Protein 7ZM9 (pdb70)

Sequence (595 aa):
SVVRDVAIIGLSGRYPQAKNVDEFWNRLKEGKNCISEIPKDRWDWQSFFDEEKGKKESMYTKWGGFIDDMDKFDPLFFQISPKEAEEMDPQERLFLQEAYASIEDAGYTPTTLCESRKVGVFVGVMNGNYPTGATYWSIANRLSYLLNFQGPSVAVVDTASASLTAIHFALEESLYSGTSECCCAIAGGVNLIVDPVHYMKLSALTMLSPSNQCKSFGDQADGFVDGEGVGAIVLKPLDKAIADGDHIYGVIKGSMMNAGGKTNGYTVPNPQAQAQLVADALQRANVHARTVSYLEAHGTGTELGDPIEVAGLTRAFEKDTQDKQFCALGSAKSNIGHCCESAAGIAGVTKILLQLKHAQLVPSLHSRTLNPNIDFTKTPFVVQQELAEWRRPIVEINGTTNEYPRIAGISSFGAGGSNAHVIIEEYIPEEQKQSSLKITPQNPAIFVLSAKNAERLYEIVQQLLAFIQEHSLSDEHLADMAYTLQVGRVAMEERIAVIAGTMKELQQKLTAYVKGQEHIADLYRGQVNRNQEMLDILTSDDELEETIARWMERGKYSKLLDLWVKGLSIDWNKLYQEEQPGRISLPTYPFAKESYWTHA

B-factor: mean 58.68, std 28.41, range [21.94, 202.05]

InterPro domains:
  IPR006162 Phosphopantetheine attachment site [PS00012] (436-451)
  IPR006162 Phosphopantetheine attachment site [PS00012] (1488-1503)
  IPR006162 Phosphopantetheine attachment site [PS00012] (3090-3105)
  IPR006162 Phosphopantetheine attachment site [PS00012] (3849-3864)
  IPR009081 Phosphopantetheine binding ACP domain [PF00550] (412-476)
  IPR009081 Phosphopantetheine binding ACP domain [PF00550] (1465-1527)
  IPR009081 Phosphopantetheine binding ACP domain [PF00550] (2966-3030)
  IPR009081 Phosphopantetheine binding ACP domain [PF00550] (3065-3130)
  IPR009081 Phosphopantetheine binding ACP domain [PF00550] (3828-3890)
  IPR009081 Phosphopantetheine binding ACP domain [PS50075] (407-480)
  IPR009081 Phosphopantetheine binding ACP domain [PS50075] (1459-1532)
  IPR009081 Phosphopantetheine binding ACP domain [PS50075] (2957-3034)
  IPR009081 Phosphopantetheine binding ACP domain [PS50075] (3058-3134)
  IPR009081 Phosphopantetheine binding ACP domain [PS50075] (3817-3894)
  IPR013217 Methyltransferase type 12 [PF08242] (171-275)
  IPR013968 Polyketide synthase-like, ketoreductase domain [PF08659] (2700-2885)
  IPR014030 Beta-ketoacyl synthase-like, N-terminal domain [PF00109] (538-772)
  IPR014030 Beta-ketoacyl synthase-like, N-terminal domain [PF00109] (1593-1843)
  IPR014030 Beta-ketoacyl synthase-like, N-terminal domain [PF00109] (3191-3437)
  IPR014031 Beta-ketoacyl synthase, C-terminal domain [PF02801] (780-896)

Structure (mmCIF, N/CA/C/O backbone):
data_7ZM9
#
_entry.id   7ZM9
#
_cell.length_a   126.780
_cell.length_b   92.690
_cell.length_c   99.270
_cell.angle_alpha   90.000
_cell.angle_beta   92.540
_cell.angle_gamma   90.000
#
_symmetry.space_group_name_H-M   'C 1 2 1'
#
loop_
_entity.id
_entity.type
_entity.pdbx_description
1 polymer 'Putative polyketide synthase'
2 non-polymer DI(HYDROXYETHYL)ETHER
3 non-polymer GLYCEROL
4 water water
#
loop_
_atom_site.group_PDB
_atom_site.id
_atom_site.type_symbol
_atom_site.label_atom_id
_atom_site.label_alt_id
_atom_site.label_comp_id
_atom_site.label_asym_id
_atom_site.label_entity_id
_atom_site.label_seq_id
_atom_site.pdbx_PDB_ins_code
_atom_site.Cartn_x
_atom_site.Cartn_y
_atom_site.Cartn_z
_atom_site.occupancy
_atom_site.B_iso_or_equiv
_atom_site.auth_seq_id
_atom_site.auth_comp_id
_atom_site.auth_asym_id
_atom_site.auth_atom_id
_atom_site.pdbx_PDB_model_num
ATOM 1 N N . SER A 1 3 ? -2.643 17.772 47.453 1.00 103.84 535 SER A N 1
ATOM 2 C CA . SER A 1 3 ? -2.015 16.450 47.539 1.00 102.63 535 SER A CA 1
ATOM 3 C C . SER A 1 3 ? -0.625 16.595 48.196 1.00 100.99 535 SER A C 1
ATOM 4 O O . SER A 1 3 ? -0.349 17.588 48.879 1.00 103.63 535 SER A O 1
ATOM 11 N N . VAL A 1 4 ? 0.247 15.612 47.986 1.00 103.97 536 VAL A N 1
ATOM 12 C CA . VAL A 1 4 ? 1.488 15.516 48.749 1.00 78.31 536 VAL A CA 1
ATOM 13 C C . VAL A 1 4 ? 2.558 16.433 48.155 1.00 53.07 536 VAL A C 1
ATOM 14 O O . VAL A 1 4 ? 2.542 16.775 46.969 1.00 46.16 536 VAL A O 1
ATOM 27 N N . VAL A 1 5 ? 3.496 16.851 49.009 1.00 46.80 537 VAL A N 1
ATOM 28 C CA . VAL A 1 5 ? 4.682 17.580 48.565 1.00 45.30 537 VAL A CA 1
ATOM 29 C C . VAL A 1 5 ? 5.451 16.747 47.552 1.00 44.80 537 VAL A C 1
ATOM 30 O O . VAL A 1 5 ? 5.698 15.563 47.762 1.00 43.61 537 VAL A O 1
ATOM 43 N N . ARG A 1 6 ? 5.783 17.343 46.422 1.00 38.69 538 ARG A N 1
ATOM 44 C CA . ARG A 1 6 ? 6.597 16.665 45.436 1.00 38.62 538 ARG A CA 1
ATOM 45 C C . ARG A 1 6 ? 7.570 17.663 44.836 1.00 31.92 538 ARG A C 1
ATOM 46 O O . ARG A 1 6 ? 7.434 18.877 44.988 1.00 33.60 538 ARG A O 1
ATOM 67 N N . ASP A 1 7 ? 8.590 17.147 44.154 1.00 30.10 539 ASP A N 1
ATOM 68 C CA . ASP A 1 7 ? 9.638 18.037 43.684 1.00 29.34 539 ASP A CA 1
ATOM 69 C C . ASP A 1 7 ? 9.154 18.960 42.552 1.00 29.01 539 ASP A C 1
ATOM 70 O O . ASP A 1 7 ? 8.440 18.539 41.631 1.00 31.68 539 ASP A O 1
ATOM 79 N N . VAL A 1 8 ? 9.552 20.224 42.637 1.00 28.54 540 VAL A N 1
ATOM 80 C CA . VAL A 1 8 ? 9.173 21.248 41.659 1.00 28.89 540 VAL A CA 1
ATOM 81 C C . VAL A 1 8 ? 10.414 21.836 41.023 1.00 28.81 540 VAL A C 1
ATOM 82 O O . VAL A 1 8 ? 11.309 22.342 41.715 1.00 31.24 540 VAL A O 1
ATOM 95 N N . ALA A 1 9 ? 10.446 21.848 39.693 1.00 30.04 541 ALA A N 1
ATOM 96 C CA . ALA A 1 9 ? 11.544 22.482 38.975 1.00 30.57 541 ALA A CA 1
ATOM 97 C C . ALA A 1 9 ? 11.327 23.978 38.815 1.00 31.31 541 ALA A C 1
ATOM 98 O O . ALA A 1 9 ? 10.204 24.438 38.570 1.00 31.85 541 ALA A O 1
ATOM 105 N N . ILE A 1 10 ? 12.414 24.729 38.910 1.00 28.56 542 ILE A N 1
ATOM 106 C CA . ILE A 1 10 ? 12.456 26.134 38.492 1.00 28.91 542 ILE A CA 1
ATOM 107 C C . ILE A 1 10 ? 13.012 26.146 37.079 1.00 31.17 542 ILE A C 1
ATOM 108 O O . ILE A 1 10 ? 14.187 25.811 36.866 1.00 31.82 542 ILE A O 1
ATOM 124 N N . ILE A 1 11 ? 12.175 26.488 36.109 1.00 31.47 543 ILE A N 1
ATOM 125 C CA . ILE A 1 11 ? 12.553 26.382 34.705 1.00 36.38 543 ILE A CA 1
ATOM 126 C C . ILE A 1 11 ? 12.735 27.723 34.033 1.00 35.74 543 ILE A C 1
ATOM 127 O O . ILE A 1 11 ? 13.166 27.762 32.872 1.00 35.38 543 ILE A O 1
ATOM 143 N N . GLY A 1 12 ? 12.443 28.817 34.710 1.00 31.45 544 GLY A N 1
ATOM 144 C CA . GLY A 1 12 ? 12.530 30.128 34.097 1.00 30.87 544 GLY A CA 1
ATOM 145 C C . GLY A 1 12 ? 12.800 31.146 35.179 1.00 32.34 544 GLY A C 1
ATOM 146 O O . GLY A 1 12 ? 12.361 30.983 36.320 1.00 32.11 544 GLY A O 1
ATOM 150 N N . LEU A 1 13 ? 13.536 32.197 34.821 1.00 33.85 545 LEU A N 1
ATOM 151 C CA . LEU A 1 13 ? 14.051 33.153 35.799 1.00 31.11 545 LEU A CA 1
ATOM 152 C C . LEU A 1 13 ? 14.245 34.500 35.137 1.00 33.52 545 LEU A C 1
ATOM 153 O O . LEU A 1 13 ? 14.836 34.558 34.056 1.00 36.44 545 LEU A O 1
ATOM 169 N N . SER A 1 14 ? 13.813 35.571 35.799 1.00 32.63 546 SER A N 1
ATOM 170 C CA . SER A 1 14 ? 14.160 36.922 35.369 1.00 32.89 546 SER A CA 1
ATOM 171 C C . SER A 1 14 ? 14.126 37.846 36.577 1.00 32.81 546 SER A C 1
ATOM 172 O O . SER A 1 14 ? 13.403 37.612 37.541 1.00 33.85 546 SER A O 1
ATOM 180 N N . GLY A 1 15 ? 14.954 38.894 36.545 1.00 35.20 547 GLY A N 1
ATOM 181 C CA . GLY A 1 15 ? 14.889 39.851 37.636 1.00 37.28 547 GLY A CA 1
ATOM 182 C C . GLY A 1 15 ? 15.665 41.108 37.330 1.00 37.77 547 GLY A C 1
ATOM 183 O O . GLY A 1 15 ? 16.594 41.103 36.530 1.00 36.42 547 GLY A O 1
ATOM 187 N N . ARG A 1 16 ? 15.270 42.185 38.003 1.00 33.75 548 ARG A N 1
ATOM 188 C CA . ARG A 1 16 ? 15.936 43.475 37.960 1.00 34.61 548 ARG A CA 1
ATOM 189 C C . ARG A 1 16 ? 16.230 43.904 39.385 1.00 36.67 548 ARG A C 1
ATOM 190 O O . ARG A 1 16 ? 15.327 43.937 40.224 1.00 35.46 548 ARG A O 1
ATOM 211 N N . TYR A 1 17 ? 17.512 44.224 39.660 1.00 34.85 549 TYR A N 1
ATOM 212 C CA . TYR A 1 17 ? 17.962 44.541 41.011 1.00 35.50 549 TYR A CA 1
ATOM 213 C C . TYR A 1 17 ? 18.932 45.719 40.903 1.00 35.39 549 TYR A C 1
ATOM 214 O O . TYR A 1 17 ? 19.314 46.114 39.796 1.00 37.42 549 TYR A O 1
ATOM 232 N N . PRO A 1 18 ? 19.294 46.341 42.018 1.00 36.75 550 PRO A N 1
ATOM 233 C CA . PRO A 1 18 ? 20.165 47.510 41.961 1.00 39.52 550 PRO A CA 1
ATOM 234 C C . PRO A 1 18 ? 21.446 47.193 41.196 1.00 40.72 550 PRO A C 1
ATOM 235 O O . PRO A 1 18 ? 22.067 46.149 41.422 1.00 41.57 550 PRO A O 1
ATOM 246 N N . GLN A 1 19 ? 21.766 48.047 40.224 1.00 41.83 551 GLN A N 1
ATOM 247 C CA . GLN A 1 19 ? 22.941 47.889 39.337 1.00 44.97 551 GLN A CA 1
ATOM 248 C C . GLN A 1 19 ? 22.992 46.519 38.646 1.00 45.70 551 GLN A C 1
ATOM 249 O O . GLN A 1 19 ? 24.056 46.054 38.188 1.00 47.12 551 GLN A O 1
ATOM 263 N N . ALA A 1 20 ? 21.831 45.879 38.472 1.00 40.82 552 ALA A N 1
ATOM 264 C CA . ALA A 1 20 ? 21.752 44.597 37.771 1.00 41.35 552 ALA A CA 1
ATOM 265 C C . ALA A 1 20 ? 20.469 44.524 36.960 1.00 41.46 552 ALA A C 1
ATOM 266 O O . ALA A 1 20 ? 19.405 44.135 37.472 1.00 43.08 552 ALA A O 1
ATOM 273 N N . LYS A 1 21 ? 20.544 44.904 35.681 1.00 43.42 553 LYS A N 1
ATOM 274 C CA . LYS A 1 21 ? 19.293 44.950 34.906 1.00 42.41 553 LYS A CA 1
ATOM 275 C C . LYS A 1 21 ? 18.792 43.567 34.487 1.00 41.38 553 LYS A C 1
ATOM 276 O O . LYS A 1 21 ? 17.670 43.463 33.973 1.00 41.00 553 LYS A O 1
ATOM 295 N N . ASN A 1 22 ? 19.601 42.516 34.676 1.00 38.14 554 ASN A N 1
ATOM 296 C CA . ASN A 1 22 ? 19.208 41.137 34.450 1.00 39.02 554 ASN A CA 1
ATOM 297 C C . ASN A 1 22 ? 20.057 40.255 35.359 1.00 41.06 554 ASN A C 1
ATOM 298 O O . ASN A 1 22 ? 20.943 40.735 36.075 1.00 38.71 554 ASN A O 1
ATOM 309 N N . VAL A 1 23 ? 19.734 38.973 35.376 1.00 37.99 555 VAL A N 1
ATOM 310 C CA . VAL A 1 23 ? 20.358 38.101 36.365 1.00 38.34 555 VAL A CA 1
ATOM 311 C C . VAL A 1 23 ? 21.798 37.774 35.982 1.00 38.06 555 VAL A C 1
ATOM 312 O O . VAL A 1 23 ? 22.569 37.376 36.854 1.00 42.54 555 VAL A O 1
ATOM 325 N N . ASP A 1 24 ? 22.185 37.931 34.709 1.00 43.00 556 ASP A N 1
ATOM 326 C CA . ASP A 1 24 ? 23.601 37.828 34.343 1.00 46.13 556 ASP A CA 1
ATOM 327 C C . ASP A 1 24 ? 24.397 38.933 35.027 1.00 44.56 556 ASP A C 1
ATOM 328 O O . ASP A 1 24 ? 25.467 38.680 35.596 1.00 45.27 556 ASP A O 1
ATOM 337 N N . GLU A 1 25 ? 23.889 40.177 34.960 1.00 41.91 557 GLU A N 1
ATOM 338 C CA . GLU A 1 25 ? 24.556 41.287 35.636 1.00 43.24 557 GLU A CA 1
ATOM 339 C C . GLU A 1 25 ? 24.552 41.062 37.145 1.00 37.75 557 GLU A C 1
ATOM 340 O O . GLU A 1 25 ? 25.537 41.390 37.825 1.00 42.10 557 GLU A O 1
ATOM 352 N N . PHE A 1 26 ? 23.452 40.518 37.681 1.00 37.76 558 PHE A N 1
ATOM 353 C CA . PHE A 1 26 ? 23.358 40.297 39.118 1.00 36.77 558 PHE A CA 1
ATOM 354 C C . PHE A 1 26 ? 24.447 39.353 39.569 1.00 41.40 558 PHE A C 1
ATOM 355 O O . PHE A 1 26 ? 25.120 39.596 40.583 1.00 38.92 558 PHE A O 1
ATOM 372 N N . TRP A 1 27 ? 24.654 38.281 38.806 1.00 39.48 559 TRP A N 1
ATOM 373 C CA . TRP A 1 27 ? 25.765 37.368 39.120 1.00 38.05 559 TRP A CA 1
ATOM 374 C C . TRP A 1 27 ? 27.104 38.092 39.143 1.00 38.39 559 TRP A C 1
ATOM 375 O O . TRP A 1 27 ? 27.922 37.832 40.020 1.00 43.05 559 TRP A O 1
ATOM 396 N N . ASN A 1 28 ? 27.350 39.002 38.189 1.00 42.88 560 ASN A N 1
ATOM 397 C CA . ASN A 1 28 ? 28.621 39.710 38.171 1.00 45.14 560 ASN A CA 1
ATOM 398 C C . ASN A 1 28 ? 28.778 40.572 39.414 1.00 46.17 560 ASN A C 1
ATOM 399 O O . ASN A 1 28 ? 29.850 40.609 40.004 1.00 44.42 560 ASN A O 1
ATOM 410 N N . ARG A 1 29 ? 27.703 41.240 39.857 1.00 41.97 561 ARG A N 1
ATOM 411 C CA . ARG A 1 29 ? 27.790 42.032 41.080 1.00 44.09 561 ARG A CA 1
ATOM 412 C C . ARG A 1 29 ? 28.071 41.158 42.294 1.00 41.09 561 ARG A C 1
ATOM 413 O O . ARG A 1 29 ? 28.864 41.517 43.173 1.00 43.49 561 ARG A O 1
ATOM 434 N N . LEU A 1 30 ? 27.359 40.042 42.391 1.00 39.21 562 LEU A N 1
ATOM 435 C CA . LEU A 1 30 ? 27.553 39.088 43.479 1.00 39.06 562 LEU A CA 1
ATOM 436 C C . LEU A 1 30 ? 28.963 38.517 43.485 1.00 41.49 562 LEU A C 1
ATOM 437 O O . LEU A 1 30 ? 29.621 38.505 44.530 1.00 40.03 562 LEU A O 1
ATOM 453 N N . LYS A 1 31 ? 29.436 38.035 42.326 1.00 39.46 563 LYS A N 1
ATOM 454 C CA . LYS A 1 31 ? 30.739 37.363 42.241 1.00 40.83 563 LYS A CA 1
ATOM 455 C C . LYS A 1 31 ? 31.851 38.317 42.617 1.00 44.59 563 LYS A C 1
ATOM 456 O O . LYS A 1 31 ? 32.879 37.921 43.198 1.00 45.30 563 LYS A O 1
ATOM 475 N N . GLU A 1 32 ? 31.701 39.583 42.250 1.00 43.51 564 GLU A N 1
ATOM 476 C CA . GLU A 1 32 ? 32.747 40.585 42.444 1.00 48.27 564 GLU A CA 1
ATOM 477 C C . GLU A 1 32 ? 32.659 41.283 43.792 1.00 45.10 564 GLU A C 1
ATOM 478 O O . GLU A 1 32 ? 33.497 42.149 44.087 1.00 47.46 564 GLU A O 1
ATOM 490 N N . GLY A 1 33 ? 31.658 40.945 44.594 1.00 45.96 565 GLY A N 1
ATOM 491 C CA . GLY A 1 33 ? 31.521 41.522 45.906 1.00 50.00 565 GLY A CA 1
ATOM 492 C C . GLY A 1 33 ? 31.147 42.982 45.847 1.00 49.80 565 GLY A C 1
ATOM 493 O O . GLY A 1 33 ? 31.659 43.779 46.646 1.00 47.90 565 GLY A O 1
ATOM 497 N N . LYS A 1 34 ? 30.271 43.357 44.921 1.00 45.76 566 LYS A N 1
ATOM 498 C CA . LYS A 1 34 ? 29.950 44.767 44.706 1.00 45.54 566 LYS A CA 1
ATOM 499 C C . LYS A 1 34 ? 28.853 45.233 45.666 1.00 42.97 566 LYS A C 1
ATOM 500 O O . LYS A 1 34 ? 27.795 44.584 45.808 1.00 41.77 566 LYS A O 1
ATOM 519 N N . ASN A 1 35 ? 29.084 46.406 46.283 1.00 45.89 567 ASN A N 1
ATOM 520 C CA . ASN A 1 35 ? 28.043 47.062 47.093 1.00 48.53 567 ASN A CA 1
ATOM 521 C C . ASN A 1 35 ? 27.256 47.994 46.175 1.00 43.27 567 ASN A C 1
ATOM 522 O O . ASN A 1 35 ? 27.782 49.035 45.739 1.00 52.37 567 ASN A O 1
ATOM 533 N N . CYS A 1 36 ? 25.999 47.620 45.896 1.00 40.64 568 CYS A N 1
ATOM 534 C CA . CYS A 1 36 ? 25.209 48.187 44.811 1.00 40.33 568 CYS A CA 1
ATOM 535 C C . CYS A 1 36 ? 24.311 49.326 45.276 1.00 40.79 568 CYS A C 1
ATOM 536 O O . CYS A 1 36 ? 23.201 49.480 44.764 1.00 45.64 568 CYS A O 1
ATOM 544 N N . ILE A 1 37 ? 24.724 50.041 46.281 1.00 44.55 569 ILE A N 1
ATOM 545 C CA . ILE A 1 37 ? 23.924 51.066 46.934 1.00 40.89 569 ILE A CA 1
ATOM 546 C C . ILE A 1 37 ? 24.323 52.426 46.377 1.00 43.98 569 ILE A C 1
ATOM 547 O O . ILE A 1 37 ? 25.497 52.671 46.116 1.00 45.14 569 ILE A O 1
ATOM 563 N N . SER A 1 38 ? 23.363 53.316 46.209 1.00 42.51 570 SER A N 1
ATOM 564 C CA . SER A 1 38 ? 23.605 54.596 45.571 1.00 50.72 570 SER A CA 1
ATOM 565 C C . SER A 1 38 ? 22.842 55.696 46.297 1.00 48.15 570 SER A C 1
ATOM 566 O O . SER A 1 38 ? 22.090 55.444 47.251 1.00 44.11 570 SER A O 1
ATOM 574 N N . GLU A 1 39 ? 23.114 56.930 45.878 1.00 46.05 571 GLU A N 1
ATOM 575 C CA . GLU A 1 39 ? 22.405 58.100 46.382 1.00 46.57 571 GLU A CA 1
ATOM 576 C C . GLU A 1 39 ? 20.963 58.078 45.868 1.00 45.46 571 GLU A C 1
ATOM 577 O O . GLU A 1 39 ? 20.702 57.742 44.715 1.00 50.01 571 GLU A O 1
ATOM 589 N N . ILE A 1 40 ? 20.047 58.528 46.703 1.00 45.33 572 ILE A N 1
ATOM 590 C CA . ILE A 1 40 ? 18.638 58.661 46.296 1.00 45.74 572 ILE A CA 1
ATOM 591 C C . ILE A 1 40 ? 18.633 59.526 45.041 1.00 45.74 572 ILE A C 1
ATOM 592 O O . ILE A 1 40 ? 19.110 60.670 45.085 1.00 47.40 572 ILE A O 1
ATOM 608 N N . PRO A 1 41 ? 18.131 59.038 43.910 1.00 47.50 573 PRO A N 1
ATOM 609 C CA . PRO A 1 41 ? 18.152 59.859 42.695 1.00 52.27 573 PRO A CA 1
ATOM 610 C C . PRO A 1 41 ? 17.257 61.086 42.805 1.00 47.99 573 PRO A C 1
ATOM 611 O O . PRO A 1 41 ? 16.160 61.034 43.356 1.00 52.56 573 PRO A O 1
ATOM 622 N N . LYS A 1 42 ? 17.741 62.209 42.268 1.00 49.34 574 LYS A N 1
ATOM 623 C CA . LYS A 1 42 ? 16.960 63.438 42.344 1.00 51.59 574 LYS A CA 1
ATOM 624 C C . LYS A 1 42 ? 15.619 63.287 41.641 1.00 55.55 574 LYS A C 1
ATOM 625 O O . LYS A 1 42 ? 14.640 63.942 42.022 1.00 56.40 574 LYS A O 1
ATOM 644 N N . ASP A 1 43 ? 15.526 62.421 40.637 1.00 54.89 575 ASP A N 1
ATOM 645 C CA . ASP A 1 43 ? 14.243 62.247 39.962 1.00 62.50 575 ASP A CA 1
ATOM 646 C C . ASP A 1 43 ? 13.251 61.415 40.778 1.00 69.67 575 ASP A C 1
ATOM 647 O O . ASP A 1 43 ? 12.109 61.255 40.348 1.00 69.47 575 ASP A O 1
ATOM 656 N N . ARG A 1 44 ? 13.646 60.882 41.939 1.00 57.50 576 ARG A N 1
ATOM 657 C CA . ARG A 1 44 ? 12.682 60.326 42.887 1.00 56.27 576 ARG A CA 1
ATOM 658 C C . ARG A 1 44 ? 12.210 61.429 43.841 1.00 58.67 576 ARG A C 1
ATOM 659 O O . ARG A 1 44 ? 11.017 61.718 43.928 1.00 53.64 576 ARG A O 1
ATOM 680 N N . TRP A 1 45 ? 13.141 62.023 44.587 1.00 50.14 577 TRP A N 1
ATOM 681 C CA . TRP A 1 45 ? 12.919 63.241 45.359 1.00 49.48 577 TRP A CA 1
ATOM 682 C C . TRP A 1 45 ? 14.293 63.800 45.727 1.00 47.92 577 TRP A C 1
ATOM 683 O O . TRP A 1 45 ? 15.301 63.100 45.620 1.00 49.78 577 TRP A O 1
ATOM 704 N N . ASP A 1 46 ? 14.302 65.013 46.260 1.00 49.65 578 ASP A N 1
ATOM 705 C CA . ASP A 1 46 ? 15.530 65.642 46.733 1.00 55.50 578 ASP A CA 1
ATOM 706 C C . ASP A 1 46 ? 15.714 65.301 48.207 1.00 51.22 578 ASP A C 1
ATOM 707 O O . ASP A 1 46 ? 15.002 65.828 49.054 1.00 53.81 578 ASP A O 1
ATOM 716 N N . TRP A 1 47 ? 16.680 64.427 48.530 1.00 51.05 579 TRP A N 1
ATOM 717 C CA . TRP A 1 47 ? 16.802 64.008 49.926 1.00 49.42 579 TRP A CA 1
ATOM 718 C C . TRP A 1 47 ? 17.115 65.187 50.838 1.00 51.50 579 TRP A C 1
ATOM 719 O O . TRP A 1 47 ? 16.757 65.173 52.025 1.00 51.59 579 TRP A O 1
ATOM 740 N N . GLN A 1 48 ? 17.795 66.220 50.313 1.00 53.33 580 GLN A N 1
ATOM 741 C CA . GLN A 1 48 ? 18.164 67.332 51.172 1.00 55.47 580 GLN A CA 1
ATOM 742 C C . GLN A 1 48 ? 16.934 68.028 51.748 1.00 57.57 580 GLN A C 1
ATOM 743 O O . GLN A 1 48 ? 16.996 68.613 52.837 1.00 59.07 580 GLN A O 1
ATOM 757 N N . SER A 1 49 ? 15.824 67.997 51.022 1.00 54.93 581 SER A N 1
ATOM 758 C CA . SER A 1 49 ? 14.590 68.626 51.493 1.00 66.90 581 SER A CA 1
ATOM 759 C C . SER A 1 49 ? 14.043 67.986 52.765 1.00 57.40 581 SER A C 1
ATOM 760 O O . SER A 1 49 ? 13.299 68.643 53.511 1.00 57.72 581 SER A O 1
ATOM 768 N N . PHE A 1 50 ? 14.372 66.715 53.011 1.00 53.03 582 PHE A N 1
ATOM 769 C CA . PHE A 1 50 ? 13.813 65.950 54.119 1.00 54.78 582 PHE A CA 1
ATOM 770 C C . PHE A 1 50 ? 14.855 65.513 55.125 1.00 58.29 582 PHE A C 1
ATOM 771 O O . PHE A 1 50 ? 14.509 64.885 56.136 1.00 56.15 582 PHE A O 1
ATOM 788 N N . PHE A 1 51 ? 16.118 65.832 54.889 1.00 53.26 583 PHE A N 1
ATOM 789 C CA . PHE A 1 51 ? 17.181 65.199 55.644 1.00 62.31 583 PHE A CA 1
ATOM 790 C C . PHE A 1 51 ? 17.356 65.849 57.004 1.00 59.43 583 PHE A C 1
ATOM 791 O O . PHE A 1 51 ? 17.418 67.074 57.123 1.00 61.45 583 PHE A O 1
ATOM 808 N N . ASP A 1 52 ? 17.465 65.022 58.029 1.00 60.58 584 ASP A N 1
ATOM 809 C CA . ASP A 1 52 ? 17.877 65.468 59.351 1.00 75.15 584 ASP A CA 1
ATOM 810 C C . ASP A 1 52 ? 18.626 64.317 60.016 1.00 68.27 584 ASP A C 1
ATOM 811 O O . ASP A 1 52 ? 18.193 63.166 59.944 1.00 60.38 584 ASP A O 1
ATOM 820 N N . GLU A 1 53 ? 19.761 64.627 60.652 1.00 67.44 585 GLU A N 1
ATOM 821 C CA . GLU A 1 53 ? 20.555 63.561 61.263 1.00 65.10 585 GLU A CA 1
ATOM 822 C C . GLU A 1 53 ? 19.856 62.927 62.461 1.00 69.05 585 GLU A C 1
ATOM 823 O O . GLU A 1 53 ? 20.228 61.820 62.865 1.00 69.23 585 GLU A O 1
ATOM 835 N N . GLU A 1 54 ? 18.851 63.597 63.027 1.00 70.23 586 GLU A N 1
ATOM 836 C CA . GLU A 1 54 ? 18.101 63.055 64.157 1.00 74.04 586 GLU A CA 1
ATOM 837 C C . GLU A 1 54 ? 17.274 61.849 63.716 1.00 63.49 586 GLU A C 1
ATOM 838 O O . GLU A 1 54 ? 16.329 61.973 62.927 1.00 68.96 586 GLU A O 1
ATOM 850 N N . LYS A 1 55 ? 17.618 60.678 64.234 1.00 64.58 587 LYS A N 1
ATOM 851 C CA . LYS A 1 55 ? 16.918 59.459 63.872 1.00 63.74 587 LYS A CA 1
ATOM 852 C C . LYS A 1 55 ? 15.578 59.401 64.588 1.00 62.84 587 LYS A C 1
ATOM 853 O O . LYS A 1 55 ? 15.470 59.753 65.763 1.00 69.43 587 LYS A O 1
ATOM 872 N N . GLY A 1 56 ? 14.560 58.930 63.880 1.00 74.31 588 GLY A N 1
ATOM 873 C CA . GLY A 1 56 ? 13.246 58.842 64.460 1.00 75.74 588 GLY A CA 1
ATOM 874 C C . GLY A 1 56 ? 12.451 60.123 64.413 1.00 76.44 588 GLY A C 1
ATOM 875 O O . GLY A 1 56 ? 11.288 60.125 64.833 1.00 67.96 588 GLY A O 1
ATOM 879 N N . LYS A 1 57 ? 13.036 61.213 63.926 1.00 91.32 589 LYS A N 1
ATOM 880 C CA . LYS A 1 57 ? 12.276 62.437 63.732 1.00 79.34 589 LYS A CA 1
ATOM 881 C C . LYS A 1 57 ? 11.159 62.189 62.723 1.00 85.14 589 LYS A C 1
ATOM 882 O O . LYS A 1 57 ? 11.262 61.332 61.839 1.00 83.68 589 LYS A O 1
ATOM 901 N N . LYS A 1 58 ? 10.071 62.929 62.884 1.00 83.02 590 LYS A N 1
ATOM 902 C CA . LYS A 1 58 ? 8.883 62.743 62.069 1.00 88.28 590 LYS A CA 1
ATOM 903 C C . LYS A 1 58 ? 9.000 63.565 60.792 1.00 75.13 590 LYS A C 1
ATOM 904 O O . LYS A 1 58 ? 9.584 64.647 60.780 1.00 67.47 590 LYS A O 1
ATOM 923 N N . GLU A 1 59 ? 8.439 63.033 59.711 1.00 65.52 591 GLU A N 1
ATOM 924 C CA . GLU A 1 59 ? 8.465 63.697 58.410 1.00 58.63 591 GLU A CA 1
ATOM 925 C C . GLU A 1 59 ? 9.890 64.067 58.001 1.00 59.85 591 GLU A C 1
ATOM 926 O O . GLU A 1 59 ? 10.151 65.141 57.454 1.00 58.08 591 GLU A O 1
ATOM 938 N N . SER A 1 60 ? 10.831 63.176 58.264 1.00 56.43 592 SER A N 1
ATOM 939 C CA . SER A 1 60 ? 12.201 63.401 57.806 1.00 52.26 592 SER A CA 1
ATOM 940 C C . SER A 1 60 ? 12.861 62.050 57.623 1.00 49.90 592 SER A C 1
ATOM 941 O O . SER A 1 60 ? 12.268 60.991 57.881 1.00 51.39 592 SER A O 1
ATOM 949 N N . MET A 1 61 ? 14.089 62.083 57.143 1.00 48.34 593 MET A N 1
ATOM 950 C CA . MET A 1 61 ? 14.871 60.871 56.957 1.00 48.69 593 MET A CA 1
ATOM 951 C C . MET A 1 61 ? 16.312 61.216 57.267 1.00 49.19 593 MET A C 1
ATOM 952 O O . MET A 1 61 ? 16.713 62.371 57.174 1.00 51.58 593 MET A O 1
ATOM 966 N N . TYR A 1 62 ? 17.061 60.205 57.681 1.00 50.05 594 TYR A N 1
ATOM 967 C CA . TYR A 1 62 ? 18.452 60.410 58.086 1.00 49.38 594 TYR A CA 1
ATOM 968 C C . TYR A 1 62 ? 19.421 59.619 57.221 1.00 52.09 594 TYR A C 1
ATOM 969 O O . TYR A 1 62 ? 20.575 59.399 57.625 1.00 53.26 594 TYR A O 1
ATOM 987 N N . THR A 1 63 ? 18.992 59.215 56.031 1.00 49.15 595 THR A N 1
ATOM 988 C CA . THR A 1 63 ? 19.880 58.580 55.080 1.00 48.43 595 THR A CA 1
ATOM 989 C C . THR A 1 63 ? 19.757 59.251 53.728 1.00 51.12 595 THR A C 1
ATOM 990 O O . THR A 1 63 ? 18.738 59.845 53.387 1.00 50.45 595 THR A O 1
ATOM 1001 N N . LYS A 1 64 ? 20.798 59.097 52.931 1.00 48.42 596 LYS A N 1
ATOM 1002 C CA . LYS A 1 64 ? 20.770 59.572 51.556 1.00 48.95 596 LYS A CA 1
ATOM 1003 C C . LYS A 1 64 ? 20.915 58.425 50.574 1.00 45.41 596 LYS A C 1
ATOM 1004 O O . LYS A 1 64 ? 21.128 58.655 49.389 1.00 47.23 596 LYS A O 1
ATOM 1023 N N . TRP A 1 65 ? 20.727 57.190 51.041 1.00 43.99 597 TRP A N 1
ATOM 1024 C CA . TRP A 1 65 ? 21.126 56.010 50.309 1.00 42.83 597 TRP A CA 1
ATOM 1025 C C . TRP A 1 65 ? 19.986 55.061 50.024 1.00 43.10 597 TRP A C 1
ATOM 1026 O O . TRP A 1 65 ? 19.023 55.000 50.789 1.00 40.99 597 TRP A O 1
ATOM 1047 N N . GLY A 1 66 ? 20.127 54.279 48.961 1.00 39.99 598 GLY A N 1
ATOM 1048 C CA . GLY A 1 66 ? 19.231 53.144 48.767 1.00 39.27 598 GLY A CA 1
ATOM 1049 C C . GLY A 1 66 ? 19.737 52.245 47.660 1.00 39.15 598 GLY A C 1
ATOM 1050 O O . GLY A 1 66 ? 20.602 52.627 46.866 1.00 39.97 598 GLY A O 1
ATOM 1054 N N . GLY A 1 67 ? 19.216 51.042 47.633 1.00 36.95 599 GLY A N 1
ATOM 1055 C CA . GLY A 1 67 ? 19.407 50.200 46.475 1.00 40.31 599 GLY A CA 1
ATOM 1056 C C . GLY A 1 67 ? 18.372 50.474 45.415 1.00 40.22 599 GLY A C 1
ATOM 1057 O O . GLY A 1 67 ? 17.283 49.937 45.488 1.00 38.65 599 GLY A O 1
ATOM 1061 N N . PHE A 1 68 ? 18.691 51.284 44.415 1.00 38.26 600 PHE A N 1
ATOM 1062 C CA . PHE A 1 68 ? 17.735 51.713 43.414 1.00 38.27 600 PHE A CA 1
ATOM 1063 C C . PHE A 1 68 ? 17.980 50.989 42.103 1.00 39.06 600 PHE A C 1
ATOM 1064 O O . PHE A 1 68 ? 19.122 50.793 41.712 1.00 38.44 600 PHE A O 1
ATOM 1081 N N . ILE A 1 69 ? 16.921 50.547 41.447 1.00 38.66 601 ILE A N 1
ATOM 1082 C CA . ILE A 1 69 ? 17.066 50.015 40.101 1.00 35.83 601 ILE A CA 1
ATOM 1083 C C . ILE A 1 69 ? 17.023 51.157 39.093 1.00 42.31 601 ILE A C 1
ATOM 1084 O O . ILE A 1 69 ? 16.457 52.224 39.345 1.00 44.46 601 ILE A O 1
ATOM 1100 N N . ASP A 1 70 ? 17.612 50.914 37.928 1.00 44.11 602 ASP A N 1
ATOM 1101 C CA . ASP A 1 70 ? 17.503 51.849 36.822 1.00 47.53 602 ASP A CA 1
ATOM 1102 C C . ASP A 1 70 ? 16.163 51.697 36.106 1.00 41.88 602 ASP A C 1
ATOM 1103 O O . ASP A 1 70 ? 15.563 50.616 36.074 1.00 40.46 602 ASP A O 1
ATOM 1112 N N . ASP A 1 71 ? 15.711 52.803 35.513 1.00 44.06 603 ASP A N 1
ATOM 1113 C CA . ASP A 1 71 ? 14.554 52.823 34.610 1.00 43.82 603 ASP A CA 1
ATOM 1114 C C . ASP A 1 71 ? 13.274 52.339 35.291 1.00 40.65 603 ASP A C 1
ATOM 1115 O O . ASP A 1 71 ? 12.465 51.652 34.678 1.00 43.41 603 ASP A O 1
ATOM 1124 N N . MET A 1 72 ? 13.083 52.733 36.555 1.00 40.85 604 MET A N 1
ATOM 1125 C CA . MET A 1 72 ? 11.931 52.302 37.336 1.00 39.63 604 MET A CA 1
ATOM 1126 C C . MET A 1 72 ? 10.628 52.774 36.714 1.00 40.87 604 MET A C 1
ATOM 1127 O O . MET A 1 72 ? 9.604 52.085 36.849 1.00 40.34 604 MET A O 1
ATOM 1141 N N . ASP A 1 73 ? 10.648 53.918 36.029 1.00 41.92 605 ASP A N 1
ATOM 1142 C CA . ASP A 1 73 ? 9.443 54.524 35.468 1.00 39.67 605 ASP A CA 1
ATOM 1143 C C . ASP A 1 73 ? 9.186 54.120 34.027 1.00 42.18 605 ASP A C 1
ATOM 1144 O O . ASP A 1 73 ? 8.243 54.639 33.417 1.00 42.28 605 ASP A O 1
ATOM 1153 N N . LYS A 1 74 ? 9.988 53.213 33.463 1.00 43.12 606 LYS A N 1
ATOM 1154 C CA . LYS A 1 74 ? 9.870 52.867 32.053 1.00 41.74 606 LYS A CA 1
ATOM 1155 C C . LYS A 1 74 ? 8.981 51.648 31.836 1.00 37.93 606 LYS A C 1
ATOM 1156 O O . LYS A 1 74 ? 8.899 50.743 32.671 1.00 39.10 606 LYS A O 1
ATOM 1175 N N . PHE A 1 75 ? 8.341 51.609 30.666 1.00 41.83 607 PHE A N 1
ATOM 1176 C CA . PHE A 1 75 ? 7.375 50.571 30.337 1.00 42.74 607 PHE A CA 1
ATOM 1177 C C . PHE A 1 75 ? 7.191 50.592 28.831 1.00 39.66 607 PHE A C 1
ATOM 1178 O O . PHE A 1 75 ? 7.437 51.598 28.174 1.00 42.41 607 PHE A O 1
ATOM 1195 N N . ASP A 1 76 ? 6.753 49.460 28.288 1.00 43.62 608 ASP A N 1
ATOM 1196 C CA . ASP A 1 76 ? 6.437 49.343 26.864 1.00 43.70 608 ASP A CA 1
ATOM 1197 C C . ASP A 1 76 ? 4.954 49.007 26.740 1.00 42.37 608 ASP A C 1
ATOM 1198 O O . ASP A 1 76 ? 4.577 47.859 26.468 1.00 44.83 608 ASP A O 1
ATOM 1207 N N . PRO A 1 77 ? 4.082 49.963 27.002 1.00 42.05 609 PRO A N 1
ATOM 1208 C CA . PRO A 1 77 ? 2.641 49.621 27.034 1.00 41.82 609 PRO A CA 1
ATOM 1209 C C . PRO A 1 77 ? 2.093 49.155 25.693 1.00 43.98 609 PRO A C 1
ATOM 1210 O O . PRO A 1 77 ? 1.194 48.301 25.654 1.00 44.48 609 PRO A O 1
ATOM 1221 N N . LEU A 1 78 ? 2.610 49.691 24.588 1.00 45.78 610 LEU A N 1
ATOM 1222 C CA . LEU A 1 78 ? 2.116 49.292 23.274 1.00 46.90 610 LEU A CA 1
ATOM 1223 C C . LEU A 1 78 ? 2.334 47.801 23.029 1.00 48.74 610 LEU A C 1
ATOM 1224 O O . LEU A 1 78 ? 1.505 47.147 22.386 1.00 48.58 610 LEU A O 1
ATOM 1240 N N . PHE A 1 79 ? 3.425 47.240 23.546 1.00 45.94 611 PHE A N 1
ATOM 1241 C CA . PHE A 1 79 ? 3.639 45.806 23.416 1.00 45.50 611 PHE A CA 1
ATOM 1242 C C . PHE A 1 79 ? 2.423 45.044 23.895 1.00 47.35 611 PHE A C 1
ATOM 1243 O O . PHE A 1 79 ? 2.076 43.990 23.353 1.00 47.06 611 PHE A O 1
ATOM 1260 N N . PHE A 1 80 ? 1.788 45.548 24.941 1.00 44.05 612 PHE A N 1
ATOM 1261 C CA . PHE A 1 80 ? 0.682 44.874 25.594 1.00 41.44 612 PHE A CA 1
ATOM 1262 C C . PHE A 1 80 ? -0.660 45.459 25.187 1.00 42.44 612 PHE A C 1
ATOM 1263 O O . PHE A 1 80 ? -1.686 45.106 25.767 1.00 48.17 612 PHE A O 1
ATOM 1280 N N . GLN A 1 81 ? -0.662 46.365 24.215 1.00 44.88 613 GLN A N 1
ATOM 1281 C CA . GLN A 1 81 ? -1.888 47.049 23.760 1.00 49.82 613 GLN A CA 1
ATOM 1282 C C . GLN A 1 81 ? -2.504 47.872 24.887 1.00 56.07 613 GLN A C 1
ATOM 1283 O O . GLN A 1 81 ? -3.725 48.035 24.969 1.00 53.86 613 GLN A O 1
ATOM 1297 N N . ILE A 1 82 ? -1.660 48.394 25.761 1.00 45.66 614 ILE A N 1
ATOM 1298 C CA . ILE A 1 82 ? -2.060 49.321 26.808 1.00 46.04 614 ILE A CA 1
ATOM 1299 C C . ILE A 1 82 ? -1.840 50.745 26.321 1.00 45.31 614 ILE A C 1
ATOM 1300 O O . ILE A 1 82 ? -0.809 51.044 25.720 1.00 45.89 614 ILE A O 1
ATOM 1316 N N . SER A 1 83 ? -2.804 51.633 26.595 1.00 45.64 615 SER A N 1
ATOM 1317 C CA . SER A 1 83 ? -2.688 53.016 26.171 1.00 51.87 615 SER A CA 1
ATOM 1318 C C . SER A 1 83 ? -1.715 53.791 27.051 1.00 45.34 615 SER A C 1
ATOM 1319 O O . SER A 1 83 ? -1.464 53.424 28.202 1.00 47.13 615 SER A O 1
ATOM 1327 N N . PRO A 1 84 ? -1.200 54.916 26.549 1.00 50.97 616 PRO A N 1
ATOM 1328 C CA . PRO A 1 84 ? -0.296 55.732 27.380 1.00 54.41 616 PRO A CA 1
ATOM 1329 C C . PRO A 1 84 ? -0.948 56.222 28.657 1.00 49.50 616 PRO A C 1
ATOM 1330 O O . PRO A 1 84 ? -0.292 56.271 29.706 1.00 46.28 616 PRO A O 1
ATOM 1341 N N . LYS A 1 85 ? -2.224 56.610 28.594 1.00 50.13 617 LYS A N 1
ATOM 1342 C CA . LYS A 1 85 ? -2.909 57.068 29.796 1.00 45.29 617 LYS A CA 1
ATOM 1343 C C . LYS A 1 85 ? -3.048 55.939 30.810 1.00 46.73 617 LYS A C 1
ATOM 1344 O O . LYS A 1 85 ? -2.805 56.138 32.008 1.00 47.56 617 LYS A O 1
ATOM 1363 N N . GLU A 1 86 ? -3.436 54.745 30.354 1.00 44.37 618 GLU A N 1
ATOM 1364 C CA . GLU A 1 86 ? -3.533 53.620 31.279 1.00 45.18 618 GLU A CA 1
ATOM 1365 C C . GLU A 1 86 ? -2.167 53.286 31.885 1.00 43.08 618 GLU A C 1
ATOM 1366 O O . GLU A 1 86 ? -2.073 52.982 33.078 1.00 42.95 618 GLU A O 1
ATOM 1378 N N . ALA A 1 87 ? -1.092 53.373 31.091 1.00 42.58 619 ALA A N 1
ATOM 1379 C CA . ALA A 1 87 ? 0.251 53.122 31.636 1.00 42.39 619 ALA A CA 1
ATOM 1380 C C . ALA A 1 87 ? 0.594 54.111 32.743 1.00 43.63 619 ALA A C 1
ATOM 1381 O O . ALA A 1 87 ? 1.133 53.723 33.779 1.00 39.43 619 ALA A O 1
ATOM 1388 N N . GLU A 1 88 ? 0.229 55.388 32.571 1.00 44.54 620 GLU A N 1
ATOM 1389 C CA . GLU A 1 88 ? 0.472 56.376 33.611 1.00 41.72 620 GLU A CA 1
ATOM 1390 C C . GLU A 1 88 ? -0.239 56.041 34.906 1.00 41.85 620 GLU A C 1
ATOM 1391 O O . GLU A 1 88 ? 0.275 56.317 35.999 1.00 44.52 620 GLU A O 1
ATOM 1403 N N . GLU A 1 89 ? -1.451 55.512 34.807 1.00 40.32 621 GLU A N 1
ATOM 1404 C CA . GLU A 1 89 ? -2.235 55.212 35.987 1.00 42.06 621 GLU A CA 1
ATOM 1405 C C . GLU A 1 89 ? -1.800 53.917 36.676 1.00 37.85 621 GLU A C 1
ATOM 1406 O O . GLU A 1 89 ? -2.177 53.705 37.837 1.00 39.84 621 GLU A O 1
ATOM 1418 N N . MET A 1 90 ? -1.038 53.061 35.990 1.00 38.50 622 MET A N 1
ATOM 1419 C CA . MET A 1 90 ? -0.552 51.799 36.576 1.00 37.16 622 MET A CA 1
ATOM 1420 C C . MET A 1 90 ? 0.634 52.041 37.515 1.00 36.14 622 MET A C 1
ATOM 1421 O O . MET A 1 90 ? 1.604 52.713 37.154 1.00 35.85 622 MET A O 1
ATOM 1435 N N . ASP A 1 91 ? 0.528 51.521 38.721 1.00 35.37 623 ASP A N 1
ATOM 1436 C CA . ASP A 1 91 ? 1.663 51.431 39.620 1.00 34.92 623 ASP A CA 1
ATOM 1437 C C . ASP A 1 91 ? 2.846 50.862 38.848 1.00 33.38 623 ASP A C 1
ATOM 1438 O O . ASP A 1 91 ? 2.703 49.846 38.159 1.00 34.18 623 ASP A O 1
ATOM 1447 N N . PRO A 1 92 ? 4.011 51.495 38.891 1.00 32.72 624 PRO A N 1
ATOM 1448 C CA . PRO A 1 92 ? 5.161 50.869 38.231 1.00 34.95 624 PRO A CA 1
ATOM 1449 C C . PRO A 1 92 ? 5.468 49.469 38.758 1.00 31.79 624 PRO A C 1
ATOM 1450 O O . PRO A 1 92 ? 6.082 48.683 38.037 1.00 32.17 624 PRO A O 1
ATOM 1461 N N . GLN A 1 93 ? 5.046 49.127 39.975 1.00 32.08 625 GLN A N 1
ATOM 1462 C CA . GLN A 1 93 ? 5.221 47.753 40.428 1.00 31.13 625 GLN A CA 1
ATOM 1463 C C . GLN A 1 93 ? 4.488 46.777 39.519 1.00 31.16 625 GLN A C 1
ATOM 1464 O O . GLN A 1 93 ? 4.988 45.678 39.239 1.00 31.91 625 GLN A O 1
ATOM 1478 N N . GLU A 1 94 ? 3.291 47.140 39.087 1.00 32.58 626 GLU A N 1
ATOM 1479 C CA . GLU A 1 94 ? 2.531 46.355 38.134 1.00 31.04 626 GLU A CA 1
ATOM 1480 C C . GLU A 1 94 ? 3.198 46.322 36.766 1.00 30.54 626 GLU A C 1
ATOM 1481 O O . GLU A 1 94 ? 3.322 45.243 36.171 1.00 33.73 626 GLU A O 1
ATOM 1493 N N . ARG A 1 95 ? 3.676 47.473 36.275 1.00 32.55 627 ARG A N 1
ATOM 1494 C CA . ARG A 1 95 ? 4.314 47.527 34.970 1.00 30.42 627 ARG A CA 1
ATOM 1495 C C . ARG A 1 95 ? 5.550 46.649 34.933 1.00 33.00 627 ARG A C 1
ATOM 1496 O O . ARG A 1 95 ? 5.774 45.902 33.973 1.00 33.87 627 ARG A O 1
ATOM 1517 N N . LEU A 1 96 ? 6.399 46.766 35.949 1.00 34.05 628 LEU A N 1
ATOM 1518 C CA . LEU A 1 96 ? 7.685 46.072 35.901 1.00 31.19 628 LEU A CA 1
ATOM 1519 C C . LEU A 1 96 ? 7.515 44.576 36.144 1.00 34.04 628 LEU A C 1
ATOM 1520 O O . LEU A 1 96 ? 8.247 43.765 35.561 1.00 33.14 628 LEU A O 1
ATOM 1536 N N . PHE A 1 97 ? 6.602 44.195 37.025 1.00 34.09 629 PHE A N 1
ATOM 1537 C CA . PHE A 1 97 ? 6.355 42.774 37.234 1.00 29.28 629 PHE A CA 1
ATOM 1538 C C . PHE A 1 97 ? 5.801 42.130 35.975 1.00 32.77 629 PHE A C 1
ATOM 1539 O O . PHE A 1 97 ? 6.182 41.009 35.626 1.00 31.49 629 PHE A O 1
ATOM 1556 N N . LEU A 1 98 ? 4.918 42.819 35.271 1.00 32.47 630 LEU A N 1
ATOM 1557 C CA . LEU A 1 98 ? 4.408 42.289 34.015 1.00 33.38 630 LEU A CA 1
ATOM 1558 C C . LEU A 1 98 ? 5.542 41.991 33.042 1.00 34.71 630 LEU A C 1
ATOM 1559 O O . LEU A 1 98 ? 5.603 40.902 32.457 1.00 33.05 630 LEU A O 1
ATOM 1575 N N . GLN A 1 99 ? 6.473 42.936 32.863 1.00 32.96 631 GLN A N 1
ATOM 1576 C CA . GLN A 1 99 ? 7.569 42.685 31.931 1.00 35.05 631 GLN A CA 1
ATOM 1577 C C . GLN A 1 99 ? 8.505 41.592 32.428 1.00 36.42 631 GLN A C 1
ATOM 1578 O O . GLN A 1 99 ? 8.958 40.772 31.621 1.00 35.19 631 GLN A O 1
ATOM 1592 N N . GLU A 1 100 ? 8.825 41.563 33.738 1.00 32.36 632 GLU A N 1
ATOM 1593 C CA . GLU A 1 100 ? 9.748 40.538 34.228 1.00 34.77 632 GLU A CA 1
ATOM 1594 C C . GLU A 1 100 ? 9.120 39.153 34.171 1.00 34.73 632 GLU A C 1
ATOM 1595 O O . GLU A 1 100 ? 9.797 38.162 33.871 1.00 32.61 632 GLU A O 1
ATOM 1607 N N . ALA A 1 101 ? 7.820 39.063 34.439 1.00 31.40 633 ALA A N 1
ATOM 1608 C CA . ALA A 1 101 ? 7.163 37.771 34.326 1.00 30.98 633 ALA A CA 1
ATOM 1609 C C . ALA A 1 101 ? 7.139 37.291 32.880 1.00 29.24 633 ALA A C 1
ATOM 1610 O O . ALA A 1 101 ? 7.417 36.116 32.618 1.00 31.97 633 ALA A O 1
ATOM 1617 N N . TYR A 1 102 ? 6.804 38.165 31.940 1.00 32.33 634 TYR A N 1
ATOM 1618 C CA . TYR A 1 102 ? 6.874 37.827 30.524 1.00 33.88 634 TYR A CA 1
ATOM 1619 C C . TYR A 1 102 ? 8.273 37.349 30.164 1.00 34.10 634 TYR A C 1
ATOM 1620 O O . TYR A 1 102 ? 8.435 36.352 29.445 1.00 36.59 634 TYR A O 1
ATOM 1638 N N . ALA A 1 103 ? 9.292 38.061 30.652 1.00 33.37 635 ALA A N 1
ATOM 1639 C CA . ALA A 1 103 ? 10.679 37.689 30.375 1.00 34.23 635 ALA A CA 1
ATOM 1640 C C . ALA A 1 103 ? 11.031 36.335 30.984 1.00 35.83 635 ALA A C 1
ATOM 1641 O O . ALA A 1 103 ? 11.821 35.584 30.408 1.00 35.52 635 ALA A O 1
ATOM 1648 N N . SER A 1 104 ? 10.486 36.012 32.153 1.00 32.72 636 SER A N 1
ATOM 1649 C CA . SER A 1 104 ? 10.831 34.733 32.771 1.00 31.70 636 SER A CA 1
ATOM 1650 C C . SER A 1 104 ? 10.299 33.555 31.961 1.00 35.19 636 SER A C 1
ATOM 1651 O O . SER A 1 104 ? 10.911 32.474 31.932 1.00 31.55 636 SER A O 1
ATOM 1659 N N . ILE A 1 105 ? 9.197 33.763 31.258 1.00 34.23 637 ILE A N 1
ATOM 1660 C CA . ILE A 1 105 ? 8.625 32.721 30.426 1.00 34.09 637 ILE A CA 1
ATOM 1661 C C . ILE A 1 105 ? 9.459 32.548 29.173 1.00 34.46 637 ILE A C 1
ATOM 1662 O O . ILE A 1 105 ? 9.717 31.423 28.731 1.00 35.91 637 ILE A O 1
ATOM 1678 N N . GLU A 1 106 ? 9.884 33.657 28.579 1.00 33.91 638 GLU A N 1
ATOM 1679 C CA . GLU A 1 106 ? 10.832 33.586 27.468 1.00 35.03 638 GLU A CA 1
ATOM 1680 C C . GLU A 1 106 ? 12.112 32.919 27.919 1.00 41.97 638 GLU A C 1
ATOM 1681 O O . GLU A 1 106 ? 12.673 32.075 27.205 1.00 39.71 638 GLU A O 1
ATOM 1693 N N . ASP A 1 107 ? 12.580 33.255 29.122 1.00 35.49 639 ASP A N 1
ATOM 1694 C CA . ASP A 1 107 ? 13.809 32.606 29.608 1.00 38.74 639 ASP A CA 1
ATOM 1695 C C . ASP A 1 107 ? 13.636 31.092 29.664 1.00 35.19 639 ASP A C 1
ATOM 1696 O O . ASP A 1 107 ? 14.528 30.335 29.247 1.00 37.06 639 ASP A O 1
ATOM 1705 N N . ALA A 1 108 ? 12.494 30.634 30.177 1.00 34.18 640 ALA A N 1
ATOM 1706 C CA . ALA A 1 108 ? 12.157 29.217 30.220 1.00 34.07 640 ALA A CA 1
ATOM 1707 C C . ALA A 1 108 ? 12.104 28.580 28.841 1.00 35.81 640 ALA A C 1
ATOM 1708 O O . ALA A 1 108 ? 12.198 27.350 28.746 1.00 37.08 640 ALA A O 1
ATOM 1715 N N . GLY A 1 109 ? 11.899 29.360 27.783 1.00 35.71 641 GLY A N 1
ATOM 1716 C CA . GLY A 1 109 ? 11.769 28.804 26.451 1.00 39.22 641 GLY A CA 1
ATOM 1717 C C . GLY A 1 109 ? 10.363 28.445 26.034 1.00 42.91 641 GLY A C 1
ATOM 1718 O O . GLY A 1 109 ? 10.180 27.578 25.170 1.00 40.31 641 GLY A O 1
ATOM 1722 N N . TYR A 1 110 ? 9.368 29.099 26.603 1.00 38.09 642 TYR A N 1
ATOM 1723 C CA . TYR A 1 110 ? 7.969 28.876 26.270 1.00 38.94 642 TYR A CA 1
ATOM 1724 C C . TYR A 1 110 ? 7.370 30.174 25.754 1.00 37.34 642 TYR A C 1
ATOM 1725 O O . TYR A 1 110 ? 7.886 31.260 26.016 1.00 39.67 642 TYR A O 1
ATOM 1743 N N . THR A 1 111 ? 6.258 30.048 25.023 1.00 40.89 643 THR A N 1
ATOM 1744 C CA . THR A 1 111 ? 5.374 31.172 24.784 1.00 37.88 643 THR A CA 1
ATOM 1745 C C . THR A 1 111 ? 4.217 31.126 25.777 1.00 41.29 643 THR A C 1
ATOM 1746 O O . THR A 1 111 ? 3.992 30.111 26.437 1.00 39.17 643 THR A O 1
ATOM 1757 N N . PRO A 1 112 ? 3.483 32.222 25.958 1.00 40.68 644 PRO A N 1
ATOM 1758 C CA . PRO A 1 112 ? 2.317 32.149 26.858 1.00 39.64 644 PRO A CA 1
ATOM 1759 C C . PRO A 1 112 ? 1.358 31.030 26.466 1.00 41.72 644 PRO A C 1
ATOM 1760 O O . PRO A 1 112 ? 0.735 30.420 27.323 1.00 38.47 644 PRO A O 1
ATOM 1771 N N . THR A 1 113 ? 1.251 30.719 25.184 1.00 38.83 645 THR A N 1
ATOM 1772 C CA . THR A 1 113 ? 0.359 29.649 24.754 1.00 41.67 645 THR A CA 1
ATOM 1773 C C . THR A 1 113 ? 0.901 28.273 25.119 1.00 45.62 645 THR A C 1
ATOM 1774 O O . THR A 1 113 ? 0.157 27.405 25.587 1.00 44.60 645 THR A O 1
ATOM 1785 N N . THR A 1 114 ? 2.182 28.030 24.869 1.00 42.57 646 THR A N 1
ATOM 1786 C CA . THR A 1 114 ? 2.690 26.675 25.036 1.00 37.09 646 THR A CA 1
ATOM 1787 C C . THR A 1 114 ? 3.123 26.373 26.458 1.00 39.05 646 THR A C 1
ATOM 1788 O O . THR A 1 114 ? 3.392 25.207 26.768 1.00 40.06 646 THR A O 1
ATOM 1799 N N . LEU A 1 115 ? 3.212 27.386 27.319 1.00 35.92 647 LEU A N 1
ATOM 1800 C CA . LEU A 1 115 ? 3.627 27.162 28.689 1.00 33.31 647 LEU A CA 1
ATOM 1801 C C . LEU A 1 115 ? 2.762 26.114 29.350 1.00 42.84 647 LEU A C 1
ATOM 1802 O O . LEU A 1 115 ? 3.240 25.290 30.138 1.00 36.29 647 LEU A O 1
ATOM 1818 N N . CYS A 1 116 ? 1.478 26.129 29.030 1.00 38.04 648 CYS A N 1
ATOM 1819 C CA . CYS A 1 116 ? 0.541 25.194 29.636 1.00 42.83 648 CYS A CA 1
ATOM 1820 C C . CYS A 1 116 ? -0.722 25.196 28.777 1.00 47.19 648 CYS A C 1
ATOM 1821 O O . CYS A 1 116 ? -1.498 26.165 28.795 1.00 48.18 648 CYS A O 1
ATOM 1829 N N . GLU A 1 117 ? -0.950 24.114 28.052 1.00 41.80 649 GLU A N 1
ATOM 1830 C CA . GLU A 1 117 ? -2.054 24.123 27.089 1.00 52.81 649 GLU A CA 1
ATOM 1831 C C . GLU A 1 117 ? -3.428 24.256 27.748 1.00 48.39 649 GLU A C 1
ATOM 1832 O O . GLU A 1 117 ? -4.345 24.841 27.139 1.00 48.45 649 GLU A O 1
ATOM 1844 N N . SER A 1 118 ? -3.595 23.733 28.975 1.00 48.20 650 SER A N 1
ATOM 1845 C CA . SER A 1 118 ? -4.861 23.844 29.708 1.00 48.77 650 SER A CA 1
ATOM 1846 C C . SER A 1 118 ? -5.161 25.251 30.242 1.00 46.20 650 SER A C 1
ATOM 1847 O O . SER A 1 118 ? -6.271 25.497 30.732 1.00 45.50 650 SER A O 1
ATOM 1855 N N . ARG A 1 119 ? -4.198 26.145 30.196 1.00 38.65 651 ARG A N 1
ATOM 1856 C CA . ARG A 1 119 ? -4.269 27.504 30.737 1.00 31.61 651 ARG A CA 1
ATOM 1857 C C . ARG A 1 119 ? -4.217 27.550 32.267 1.00 29.64 651 ARG A C 1
ATOM 1858 O O . ARG A 1 119 ? -4.330 28.652 32.846 1.00 31.90 651 ARG A O 1
ATOM 1879 N N . LYS A 1 120 ? -3.980 26.424 32.957 1.00 31.69 652 LYS A N 1
ATOM 1880 C CA . LYS A 1 120 ? -3.942 26.419 34.433 1.00 29.90 652 LYS A CA 1
ATOM 1881 C C . LYS A 1 120 ? -2.571 26.839 34.946 1.00 30.41 652 LYS A C 1
ATOM 1882 O O . LYS A 1 120 ? -1.825 26.074 35.576 1.00 31.23 652 LYS A O 1
ATOM 1901 N N . VAL A 1 121 ? -2.251 28.090 34.656 1.00 28.72 653 VAL A N 1
ATOM 1902 C CA . VAL A 1 121 ? -1.024 28.759 35.093 1.00 27.91 653 VAL A CA 1
ATOM 1903 C C . VAL A 1 121 ? -1.403 29.684 36.238 1.00 28.39 653 VAL A C 1
ATOM 1904 O O . VAL A 1 121 ? -2.256 30.589 36.083 1.00 29.64 653 VAL A O 1
ATOM 1917 N N . GLY A 1 122 ? -0.827 29.422 37.379 1.00 25.55 654 GLY A N 1
ATOM 1918 C CA . GLY A 1 122 ? -1.010 30.246 38.551 1.00 26.50 654 GLY A CA 1
ATOM 1919 C C . GLY A 1 122 ? -0.045 31.423 38.552 1.00 26.51 654 GLY A C 1
ATOM 1920 O O . GLY A 1 122 ? 1.056 31.329 38.031 1.00 26.77 654 GLY A O 1
ATOM 1924 N N . VAL A 1 123 ? -0.499 32.541 39.130 1.00 26.03 655 VAL A N 1
ATOM 1925 C CA . VAL A 1 123 ? 0.338 33.751 39.288 1.00 25.41 655 VAL A CA 1
ATOM 1926 C C . VAL A 1 123 ? 0.282 34.160 40.748 1.00 25.61 655 VAL A C 1
ATOM 1927 O O . VAL A 1 123 ? -0.810 34.465 41.281 1.00 25.02 655 VAL A O 1
ATOM 1940 N N . PHE A 1 124 ? 1.442 34.247 41.381 1.00 22.94 656 PHE A N 1
ATOM 1941 C CA . PHE A 1 124 ? 1.537 34.520 42.809 1.00 21.94 656 PHE A CA 1
ATOM 1942 C C . PHE A 1 124 ? 2.613 35.581 42.990 1.00 24.75 656 PHE A C 1
ATOM 1943 O O . PHE A 1 124 ? 3.780 35.308 42.722 1.00 24.64 656 PHE A O 1
ATOM 1960 N N . VAL A 1 125 ? 2.255 36.746 43.516 1.00 24.31 657 VAL A N 1
ATOM 1961 C CA . VAL A 1 125 ? 3.208 37.845 43.590 1.00 24.72 657 VAL A CA 1
ATOM 1962 C C . VAL A 1 125 ? 3.147 38.511 44.949 1.00 27.25 657 VAL A C 1
ATOM 1963 O O . VAL A 1 125 ? 2.061 38.797 45.467 1.00 26.61 657 VAL A O 1
ATOM 1976 N N . GLY A 1 126 ? 4.332 38.754 45.519 1.00 25.22 658 GLY A N 1
ATOM 1977 C CA . GLY A 1 126 ? 4.463 39.412 46.802 1.00 25.21 658 GLY A CA 1
ATOM 1978 C C . GLY A 1 126 ? 4.719 40.897 46.666 1.00 26.29 658 GLY A C 1
ATOM 1979 O O . GLY A 1 126 ? 5.539 41.338 45.846 1.00 26.44 658 GLY A O 1
ATOM 1983 N N . VAL A 1 127 ? 3.992 41.678 47.477 1.00 24.68 659 VAL A N 1
ATOM 1984 C CA . VAL A 1 127 ? 4.083 43.142 47.432 1.00 25.51 659 VAL A CA 1
ATOM 1985 C C . VAL A 1 127 ? 3.634 43.674 48.781 1.00 29.02 659 VAL A C 1
ATOM 1986 O O . VAL A 1 127 ? 2.808 43.057 49.458 1.00 28.95 659 VAL A O 1
ATOM 1999 N N . MET A 1 128 ? 4.197 44.828 49.192 1.00 30.51 660 MET A N 1
ATOM 2000 C CA . MET A 1 128 ? 3.825 45.341 50.493 1.00 26.58 660 MET A CA 1
ATOM 2001 C C . MET A 1 128 ? 3.749 46.851 50.644 1.00 27.44 660 MET A C 1
ATOM 2002 O O . MET A 1 128 ? 3.285 47.317 51.685 1.00 29.79 660 MET A O 1
ATOM 2016 N N . ASN A 1 129 ? 4.223 47.614 49.661 1.00 29.34 661 ASN A N 1
ATOM 2017 C CA . ASN A 1 129 ? 4.120 49.068 49.703 1.00 31.79 661 ASN A CA 1
ATOM 2018 C C . ASN A 1 129 ? 3.355 49.553 48.483 1.00 32.90 661 ASN A C 1
ATOM 2019 O O . ASN A 1 129 ? 3.669 49.168 47.356 1.00 37.37 661 ASN A O 1
ATOM 2030 N N . GLY A 1 130 ? 2.435 50.492 48.700 1.00 34.11 662 GLY A N 1
ATOM 2031 C CA . GLY A 1 130 ? 1.594 50.979 47.628 1.00 34.04 662 GLY A CA 1
ATOM 2032 C C . GLY A 1 130 ? 1.449 52.485 47.715 1.00 33.06 662 GLY A C 1
ATOM 2033 O O . GLY A 1 130 ? 0.422 53.029 48.159 1.00 35.86 662 GLY A O 1
ATOM 2037 N N . ASN A 1 131 ? 2.512 53.164 47.337 1.00 33.19 663 ASN A N 1
ATOM 2038 C CA . ASN A 1 131 ? 2.576 54.621 47.466 1.00 38.11 663 ASN A CA 1
ATOM 2039 C C . ASN A 1 131 ? 2.417 55.370 46.164 1.00 39.68 663 ASN A C 1
ATOM 2040 O O . ASN A 1 131 ? 2.560 56.606 46.151 1.00 42.22 663 ASN A O 1
ATOM 2051 N N . TYR A 1 132 ? 2.117 54.682 45.075 1.00 37.65 664 TYR A N 1
ATOM 2052 C CA . TYR A 1 132 ? 1.939 55.384 43.815 1.00 40.04 664 TYR A CA 1
ATOM 2053 C C . TYR A 1 132 ? 0.674 56.235 43.889 1.00 38.52 664 TYR A C 1
ATOM 2054 O O . TYR A 1 132 ? -0.280 55.882 44.586 1.00 40.84 664 TYR A O 1
ATOM 2072 N N . PRO A 1 133 ? 0.623 57.381 43.194 1.00 45.39 665 PRO A N 1
ATOM 2073 C CA . PRO A 1 133 ? -0.513 58.304 43.443 1.00 48.42 665 PRO A CA 1
ATOM 2074 C C . PRO A 1 133 ? -1.893 57.740 43.143 1.00 43.25 665 PRO A C 1
ATOM 2075 O O . PRO A 1 133 ? -2.871 58.192 43.737 1.00 43.67 665 PRO A O 1
ATOM 2086 N N . THR A 1 134 ? -2.023 56.785 42.244 1.00 40.02 666 THR A N 1
ATOM 2087 C CA . THR A 1 134 ? -3.339 56.209 41.996 1.00 43.14 666 THR A CA 1
ATOM 2088 C C . THR A 1 134 ? -3.731 55.121 42.988 1.00 43.66 666 THR A C 1
ATOM 2089 O O . THR A 1 134 ? -4.840 54.560 42.860 1.00 42.01 666 THR A O 1
ATOM 2100 N N . GLY A 1 135 ? -2.909 54.826 43.982 1.00 39.87 667 GLY A N 1
ATOM 2101 C CA . GLY A 1 135 ? -3.333 54.027 45.114 1.00 39.90 667 GLY A CA 1
ATOM 2102 C C . GLY A 1 135 ? -2.724 52.628 45.090 1.00 38.09 667 GLY A C 1
ATOM 2103 O O . GLY A 1 135 ? -2.111 52.195 44.117 1.00 41.84 667 GLY A O 1
ATOM 2107 N N . ALA A 1 136 ? -2.822 51.969 46.238 1.00 34.27 668 ALA A N 1
ATOM 2108 C CA . ALA A 1 136 ? -2.470 50.556 46.351 1.00 33.31 668 ALA A CA 1
ATOM 2109 C C . ALA A 1 136 ? -3.521 49.745 45.611 1.00 33.84 668 ALA A C 1
ATOM 2110 O O . ALA A 1 136 ? -4.725 49.839 45.926 1.00 33.93 668 ALA A O 1
ATOM 2117 N N . THR A 1 137 ? -3.080 49.000 44.599 1.00 31.10 669 THR A N 1
ATOM 2118 C CA . THR A 1 137 ? -3.952 48.187 43.754 1.00 30.40 669 THR A CA 1
ATOM 2119 C C . THR A 1 137 ? -3.258 46.842 43.515 1.00 26.77 669 THR A C 1
ATOM 2120 O O . THR A 1 137 ? -2.957 46.447 42.385 1.00 31.35 669 THR A O 1
ATOM 2131 N N . TYR A 1 138 ? -2.926 46.161 44.625 1.00 28.21 670 TYR A N 1
ATOM 2132 C CA . TYR A 1 138 ? -1.989 45.044 44.544 1.00 27.16 670 TYR A CA 1
ATOM 2133 C C . TYR A 1 138 ? -2.515 43.935 43.640 1.00 29.09 670 TYR A C 1
ATOM 2134 O O . TYR A 1 138 ? -1.766 43.336 42.865 1.00 27.59 670 TYR A O 1
ATOM 2152 N N . TRP A 1 139 ? -3.821 43.652 43.730 1.00 29.82 671 TRP A N 1
ATOM 2153 C CA . TRP A 1 139 ? -4.389 42.579 42.944 1.00 27.07 671 TRP A CA 1
ATOM 2154 C C . TRP A 1 139 ? -4.051 42.683 41.476 1.00 28.66 671 TRP A C 1
ATOM 2155 O O . TRP A 1 139 ? -3.887 41.660 40.807 1.00 27.59 671 TRP A O 1
ATOM 2176 N N . SER A 1 140 ? -3.936 43.912 40.945 1.00 29.11 672 SER A N 1
ATOM 2177 C CA . SER A 1 140 ? -3.721 44.084 39.516 1.00 27.25 672 SER A CA 1
ATOM 2178 C C . SER A 1 140 ? -2.317 43.694 39.102 1.00 27.59 672 SER A C 1
ATOM 2179 O O . SER A 1 140 ? -2.093 43.391 37.934 1.00 31.78 672 SER A O 1
ATOM 2187 N N . ILE A 1 141 ? -1.382 43.661 40.031 1.00 28.37 673 ILE A N 1
ATOM 2188 C CA . ILE A 1 141 ? -0.029 43.221 39.694 1.00 26.68 673 ILE A CA 1
ATOM 2189 C C . ILE A 1 141 ? -0.064 41.767 39.229 1.00 29.79 673 ILE A C 1
ATOM 2190 O O . ILE A 1 141 ? 0.620 41.374 38.266 1.00 30.21 673 ILE A O 1
ATOM 2206 N N . ALA A 1 142 ? -0.884 40.948 39.892 1.00 29.12 674 ALA A N 1
ATOM 2207 C CA . ALA A 1 142 ? -1.066 39.573 39.448 1.00 28.07 674 ALA A CA 1
ATOM 2208 C C . ALA A 1 142 ? -2.056 39.471 38.291 1.00 27.83 674 ALA A C 1
ATOM 2209 O O . ALA A 1 142 ? -1.815 38.732 37.324 1.00 28.74 674 ALA A O 1
ATOM 2216 N N . ASN A 1 143 ? -3.199 40.167 38.401 1.00 27.53 675 ASN A N 1
ATOM 2217 C CA . ASN A 1 143 ? -4.283 39.931 37.467 1.00 27.82 675 ASN A CA 1
ATOM 2218 C C . ASN A 1 143 ? -3.988 40.464 36.074 1.00 28.73 675 ASN A C 1
ATOM 2219 O O . ASN A 1 143 ? -4.510 39.919 35.090 1.00 30.57 675 ASN A O 1
ATOM 2230 N N . ARG A 1 144 ? -3.181 41.519 35.956 1.00 31.17 676 ARG A N 1
ATOM 2231 C CA . ARG A 1 144 ? -2.855 42.040 34.628 1.00 30.83 676 ARG A CA 1
ATOM 2232 C C . ARG A 1 144 ? -2.113 40.985 33.832 1.00 32.25 676 ARG A C 1
ATOM 2233 O O . ARG A 1 144 ? -2.352 40.803 32.632 1.00 34.85 676 ARG A O 1
ATOM 2254 N N . LEU A 1 145 ? -1.197 40.284 34.499 1.00 29.77 677 LEU A N 1
ATOM 2255 C CA . LEU A 1 145 ? -0.449 39.217 33.850 1.00 30.44 677 LEU A CA 1
ATOM 2256 C C . LEU A 1 145 ? -1.397 38.104 33.419 1.00 29.38 677 LEU A C 1
ATOM 2257 O O . LEU A 1 145 ? -1.365 37.656 32.268 1.00 33.07 677 LEU A O 1
ATOM 2273 N N . SER A 1 146 ? -2.262 37.665 34.329 1.00 31.09 678 SER A N 1
ATOM 2274 C CA . SER A 1 146 ? -3.159 36.564 34.007 1.00 30.54 678 SER A CA 1
ATOM 2275 C C . SER A 1 146 ? -4.086 36.929 32.859 1.00 32.10 678 SER A C 1
ATOM 2276 O O . SER A 1 146 ? -4.377 36.103 31.994 1.00 31.61 678 SER A O 1
ATOM 2284 N N . TYR A 1 147 ? -4.577 38.171 32.842 1.00 31.51 679 TYR A N 1
ATOM 2285 C CA . TYR A 1 147 ? -5.424 38.620 31.746 1.00 30.88 679 TYR A CA 1
ATOM 2286 C C . TYR A 1 147 ? -4.665 38.624 30.424 1.00 36.41 679 TYR A C 1
ATOM 2287 O O . TYR A 1 147 ? -5.110 38.027 29.435 1.00 35.19 679 TYR A O 1
ATOM 2305 N N . LEU A 1 148 ? -3.512 39.300 30.377 1.00 33.80 680 LEU A N 1
ATOM 2306 C CA . LEU A 1 148 ? -2.869 39.509 29.090 1.00 35.00 680 LEU A CA 1
ATOM 2307 C C . LEU A 1 148 ? -2.381 38.211 28.479 1.00 36.73 680 LEU A C 1
ATOM 2308 O O . LEU A 1 148 ? -2.432 38.042 27.255 1.00 38.84 680 LEU A O 1
ATOM 2324 N N . LEU A 1 149 ? -1.917 37.276 29.308 1.00 34.49 681 LEU A N 1
ATOM 2325 C CA . LEU A 1 149 ? -1.331 36.028 28.836 1.00 34.45 681 LEU A CA 1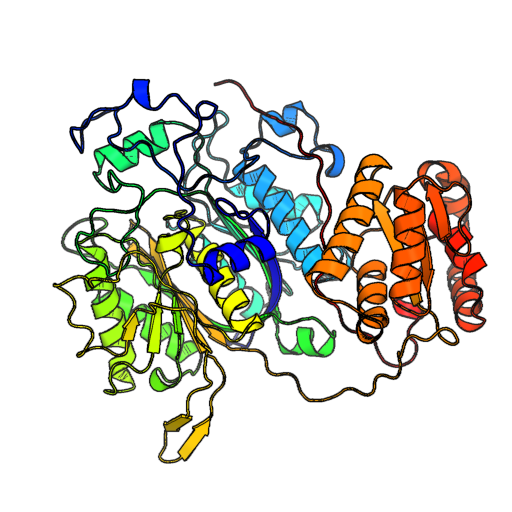
ATOM 2326 C C . LEU A 1 149 ? -2.301 34.866 28.886 1.00 36.07 681 LEU A C 1
ATOM 2327 O O . LEU A 1 149 ? -1.917 33.738 28.613 1.00 35.84 681 LEU A O 1
ATOM 2343 N N . ASN A 1 150 ? -3.568 35.135 29.160 1.00 34.93 682 ASN A N 1
ATOM 2344 C CA . ASN A 1 150 ? -4.610 34.123 29.212 1.00 31.50 682 ASN A CA 1
ATOM 2345 C C . ASN A 1 150 ? -4.276 32.998 30.184 1.00 32.71 682 ASN A C 1
ATOM 2346 O O . ASN A 1 150 ? -4.392 31.816 29.858 1.00 35.57 682 ASN A O 1
ATOM 2357 N N . PHE A 1 151 ? -3.890 33.376 31.396 1.00 31.90 683 PHE A N 1
ATOM 2358 C CA . PHE A 1 151 ? -3.684 32.410 32.479 1.00 29.96 683 PHE A CA 1
ATOM 2359 C C . PHE A 1 151 ? -4.964 32.317 33.310 1.00 31.25 683 PHE A C 1
ATOM 2360 O O . PHE A 1 151 ? -5.568 33.342 33.666 1.00 32.25 683 PHE A O 1
ATOM 2377 N N . GLN A 1 152 ? -5.372 31.088 33.612 1.00 31.11 684 GLN A N 1
ATOM 2378 C CA . GLN A 1 152 ? -6.633 30.839 34.312 1.00 29.14 684 GLN A CA 1
ATOM 2379 C C . GLN A 1 152 ? -6.447 30.040 35.587 1.00 29.47 684 GLN A C 1
ATOM 2380 O O . GLN A 1 152 ? -7.420 29.586 36.163 1.00 29.28 684 GLN A O 1
ATOM 2394 N N . GLY A 1 153 ? -5.204 29.847 36.054 1.00 27.33 685 GLY A N 1
ATOM 2395 C CA . GLY A 1 153 ? -4.999 29.363 37.392 1.00 27.70 685 GLY A CA 1
ATOM 2396 C C . GLY A 1 153 ? -5.204 30.457 38.405 1.00 27.17 685 GLY A C 1
ATOM 2397 O O . GLY A 1 153 ? -5.568 31.570 38.078 1.00 27.51 685 GLY A O 1
ATOM 2401 N N . PRO A 1 154 ? -4.963 30.134 39.673 1.00 26.24 686 PRO A N 1
ATOM 2402 C CA . PRO A 1 154 ? -5.029 31.152 40.720 1.00 26.07 686 PRO A CA 1
ATOM 2403 C C . PRO A 1 154 ? -4.197 32.379 40.361 1.00 25.15 686 PRO A C 1
ATOM 2404 O O . PRO A 1 154 ? -3.113 32.286 39.772 1.00 25.77 686 PRO A O 1
ATOM 2415 N N . SER A 1 155 ? -4.688 33.552 40.745 1.00 24.78 687 SER A N 1
ATOM 2416 C CA . SER A 1 155 ? -3.980 34.808 40.466 1.00 24.39 687 SER A CA 1
ATOM 2417 C C . SER A 1 155 ? -4.131 35.697 41.684 1.00 26.79 687 SER A C 1
ATOM 2418 O O . SER A 1 155 ? -5.256 36.145 41.989 1.00 26.45 687 SER A O 1
ATOM 2426 N N . VAL A 1 156 ? -3.015 35.960 42.382 1.00 25.08 688 VAL A N 1
ATOM 2427 C CA . VAL A 1 156 ? -3.121 36.576 43.702 1.00 25.07 688 VAL A CA 1
ATOM 2428 C C . VAL A 1 156 ? -1.920 37.412 44.018 1.00 24.88 688 VAL A C 1
ATOM 2429 O O . VAL A 1 156 ? -0.781 37.011 43.735 1.00 24.67 688 VAL A O 1
ATOM 2442 N N . ALA A 1 157 ? -2.179 38.550 44.675 1.00 25.79 689 ALA A N 1
ATOM 2443 C CA . ALA A 1 157 ? -1.153 39.343 45.348 1.00 24.05 689 ALA A CA 1
ATOM 2444 C C . ALA A 1 157 ? -1.194 39.040 46.837 1.00 28.66 689 ALA A C 1
ATOM 2445 O O . ALA A 1 157 ? -2.268 39.008 47.452 1.00 27.27 689 ALA A O 1
ATOM 2452 N N . VAL A 1 158 ? -0.027 38.731 47.413 1.00 25.76 690 VAL A N 1
ATOM 2453 C CA A VAL A 1 158 ? 0.117 38.350 48.821 0.38 27.49 690 VAL A CA 1
ATOM 2454 C CA B VAL A 1 158 ? 0.030 38.423 48.834 0.62 26.53 690 VAL A CA 1
ATOM 2455 C C . VAL A 1 158 ? 0.966 39.403 49.533 1.00 28.14 690 VAL A C 1
ATOM 2456 O O . VAL A 1 158 ? 2.012 39.819 49.006 1.00 25.77 690 VAL A O 1
ATOM 2481 N N . ASP A 1 159 ? 0.513 39.830 50.705 1.00 25.58 691 ASP A N 1
ATOM 2482 C CA . ASP A 1 159 ? 1.234 40.803 51.531 1.00 26.50 691 ASP A CA 1
ATOM 2483 C C . ASP A 1 159 ? 1.470 40.165 52.891 1.00 27.58 691 ASP A C 1
ATOM 2484 O O . ASP A 1 159 ? 0.572 40.107 53.732 1.00 27.38 691 ASP A O 1
ATOM 2493 N N . THR A 1 160 ? 2.706 39.718 53.114 1.00 25.53 692 THR A N 1
ATOM 2494 C CA . THR A 1 160 ? 3.186 39.338 54.428 1.00 24.79 692 THR A CA 1
ATOM 2495 C C . THR A 1 160 ? 4.364 40.232 54.809 1.00 26.69 692 THR A C 1
ATOM 2496 O O . THR A 1 160 ? 5.262 39.820 55.557 1.00 27.77 692 THR A O 1
ATOM 2507 N N . ALA A 1 161 ? 4.297 41.490 54.372 1.00 27.05 693 ALA A N 1
ATOM 2508 C CA . ALA A 1 161 ? 5.417 42.438 54.525 1.00 27.86 693 ALA A CA 1
ATOM 2509 C C . ALA A 1 161 ? 6.662 41.856 53.866 1.00 29.31 693 ALA A C 1
ATOM 2510 O O . ALA A 1 161 ? 6.586 41.365 52.741 1.00 26.58 693 ALA A O 1
ATOM 2530 N N . SER A 1 163 ? 8.493 39.301 53.833 1.00 25.67 695 SER A N 1
ATOM 2531 C CA . SER A 1 163 ? 8.618 37.955 53.377 1.00 24.60 695 SER A CA 1
ATOM 2532 C C . SER A 1 163 ? 7.732 37.633 52.150 1.00 26.68 695 SER A C 1
ATOM 2533 O O . SER A 1 163 ? 7.636 36.475 51.717 1.00 27.87 695 SER A O 1
ATOM 2541 N N . ALA A 1 164 ? 7.061 38.662 51.610 1.00 25.78 696 ALA A N 1
ATOM 2542 C CA . ALA A 1 164 ? 5.954 38.412 50.693 1.00 26.93 696 ALA A CA 1
ATOM 2543 C C . ALA A 1 164 ? 6.341 37.598 49.472 1.00 25.38 696 ALA A C 1
ATOM 2544 O O . ALA A 1 164 ? 5.581 36.715 49.076 1.00 24.53 696 ALA A O 1
ATOM 2551 N N . SER A 1 165 ? 7.507 37.847 48.839 1.00 28.59 697 SER A N 1
ATOM 2552 C CA . SER A 1 165 ? 7.797 37.057 47.644 1.00 26.31 697 SER A CA 1
ATOM 2553 C C . SER A 1 165 ? 8.130 35.611 47.987 1.00 26.26 697 SER A C 1
ATOM 2554 O O . SER A 1 165 ? 7.867 34.706 47.178 1.00 25.54 697 SER A O 1
ATOM 2562 N N . LEU A 1 166 ? 8.663 35.324 49.180 1.00 25.54 698 LEU A N 1
ATOM 2563 C CA . LEU A 1 166 ? 8.893 33.928 49.527 1.00 27.66 698 LEU A CA 1
ATOM 2564 C C . LEU A 1 166 ? 7.584 33.269 49.964 1.00 27.81 698 LEU A C 1
ATOM 2565 O O . LEU A 1 166 ? 7.346 32.122 49.651 1.00 26.49 698 LEU A O 1
ATOM 2581 N N . THR A 1 167 ? 6.677 34.029 50.571 1.00 25.51 699 THR A N 1
ATOM 2582 C CA . THR A 1 167 ? 5.312 33.531 50.782 1.00 23.89 699 THR A CA 1
ATOM 2583 C C . THR A 1 167 ? 4.644 33.174 49.472 1.00 24.00 699 THR A C 1
ATOM 2584 O O . THR A 1 167 ? 3.968 32.134 49.372 1.00 24.70 699 THR A O 1
ATOM 2595 N N . ALA A 1 168 ? 4.759 34.044 48.487 1.00 25.49 700 ALA A N 1
ATOM 2596 C CA . ALA A 1 168 ? 4.208 33.796 47.174 1.00 24.97 700 ALA A CA 1
ATOM 2597 C C . ALA A 1 168 ? 4.704 32.491 46.588 1.00 27.53 700 ALA A C 1
ATOM 2598 O O . ALA A 1 168 ? 3.922 31.714 46.014 1.00 25.01 700 ALA A O 1
ATOM 2605 N N . ILE A 1 169 ? 6.006 32.209 46.727 1.00 24.24 701 ILE A N 1
ATOM 2606 C CA . ILE A 1 169 ? 6.523 30.934 46.265 1.00 23.38 701 ILE A CA 1
ATOM 2607 C C . ILE A 1 169 ? 5.880 29.780 47.021 1.00 22.99 701 ILE A C 1
ATOM 2608 O O . ILE A 1 169 ? 5.550 28.744 46.432 1.00 25.02 701 ILE A O 1
ATOM 2624 N N . HIS A 1 170 ? 5.719 29.905 48.346 1.00 24.21 702 HIS A N 1
ATOM 2625 C CA . HIS A 1 170 ? 5.096 28.845 49.107 1.00 23.58 702 HIS A CA 1
ATOM 2626 C C . HIS A 1 170 ? 3.675 28.568 48.605 1.00 23.30 702 HIS A C 1
ATOM 2627 O O . HIS A 1 170 ? 3.280 27.400 48.459 1.00 23.18 702 HIS A O 1
ATOM 2641 N N . PHE A 1 171 ? 2.903 29.629 48.363 1.00 24.59 703 PHE A N 1
ATOM 2642 C CA . PHE A 1 171 ? 1.566 29.406 47.855 1.00 24.62 703 PHE A CA 1
ATOM 2643 C C . PHE A 1 171 ? 1.603 28.756 46.495 1.00 22.55 703 PHE A C 1
ATOM 2644 O O . PHE A 1 171 ? 0.736 27.902 46.185 1.00 25.31 703 PHE A O 1
ATOM 2661 N N . ALA A 1 172 ? 2.526 29.198 45.637 1.00 22.48 704 ALA A N 1
ATOM 2662 C CA . ALA A 1 172 ? 2.602 28.602 44.311 1.00 22.38 704 ALA A CA 1
ATOM 2663 C C . ALA A 1 172 ? 2.866 27.100 44.390 1.00 23.44 704 ALA A C 1
ATOM 2664 O O . ALA A 1 172 ? 2.271 26.295 43.653 1.00 24.47 704 ALA A O 1
ATOM 2671 N N . LEU A 1 173 ? 3.778 26.700 45.272 1.00 24.28 705 LEU A N 1
ATOM 2672 C CA . LEU A 1 173 ? 4.083 25.290 45.472 1.00 24.48 705 LEU A CA 1
ATOM 2673 C C . LEU A 1 173 ? 2.854 24.526 45.966 1.00 23.74 705 LEU A C 1
ATOM 2674 O O . LEU A 1 173 ? 2.536 23.443 45.462 1.00 25.30 705 LEU A O 1
ATOM 2690 N N . GLU A 1 174 ? 2.143 25.097 46.960 1.00 25.30 706 GLU A N 1
ATOM 2691 C CA A GLU A 1 174 ? 0.962 24.408 47.481 0.57 24.63 706 GLU A CA 1
ATOM 2692 C CA B GLU A 1 174 ? 0.932 24.476 47.492 0.43 23.27 706 GLU A CA 1
ATOM 2693 C C . GLU A 1 174 ? -0.088 24.254 46.384 1.00 24.34 706 GLU A C 1
ATOM 2694 O O . GLU A 1 174 ? -0.776 23.216 46.338 1.00 25.01 706 GLU A O 1
ATOM 2717 N N . SER A 1 175 ? -0.187 25.225 45.464 1.00 25.20 707 SER A N 1
ATOM 2718 C CA . SER A 1 175 ? -1.108 25.143 44.326 1.00 25.05 707 SER A CA 1
ATOM 2719 C C . SER A 1 175 ? -0.671 24.064 43.335 1.00 25.08 707 SER A C 1
ATOM 2720 O O . SER A 1 175 ? -1.489 23.275 42.841 1.00 25.35 707 SER A O 1
ATOM 2728 N N . LEU A 1 176 ? 0.630 23.926 43.113 1.00 25.15 708 LEU A N 1
ATOM 2729 C CA . LEU A 1 176 ? 1.084 22.845 42.258 1.00 24.57 708 LEU A CA 1
ATOM 2730 C C . LEU A 1 176 ? 0.847 21.494 42.918 1.00 25.95 708 LEU A C 1
ATOM 2731 O O . LEU A 1 176 ? 0.480 20.513 42.241 1.00 28.94 708 LEU A O 1
ATOM 2747 N N . TYR A 1 177 ? 1.026 21.410 44.237 1.00 26.76 709 TYR A N 1
ATOM 2748 C CA . TYR A 1 177 ? 0.829 20.112 44.891 1.00 27.50 709 TYR A CA 1
ATOM 2749 C C . TYR A 1 177 ? -0.640 19.713 44.793 1.00 28.54 709 TYR A C 1
ATOM 2750 O O . TYR A 1 177 ? -0.981 18.540 44.604 1.00 32.18 709 TYR A O 1
ATOM 2768 N N . SER A 1 178 ? -1.520 20.677 44.966 1.00 27.17 710 SER A N 1
ATOM 2769 C CA . SER A 1 178 ? -2.945 20.313 44.968 1.00 30.29 710 SER A CA 1
ATOM 2770 C C . SER A 1 178 ? -3.539 20.231 43.581 1.00 33.11 710 SER A C 1
ATOM 2771 O O . SER A 1 178 ? -4.690 19.759 43.434 1.00 34.23 710 SER A O 1
ATOM 2779 N N . GLY A 1 179 ? -2.795 20.641 42.573 1.00 28.61 711 GLY A N 1
ATOM 2780 C CA . GLY A 1 179 ? -3.193 20.583 41.191 1.00 30.52 711 GLY A CA 1
ATOM 2781 C C . GLY A 1 179 ? -4.080 21.714 40.729 1.00 32.76 711 GLY A C 1
ATOM 2782 O O . GLY A 1 179 ? -4.629 21.623 39.630 1.00 31.54 711 GLY A O 1
ATOM 2786 N N . THR A 1 180 ? -4.199 22.783 41.502 1.00 28.44 712 THR A N 1
ATOM 2787 C CA . THR A 1 180 ? -4.933 23.952 41.019 1.00 28.21 712 THR A CA 1
ATOM 2788 C C . THR A 1 180 ? -4.148 24.775 40.013 1.00 31.50 712 THR A C 1
ATOM 2789 O O . THR A 1 180 ? -4.750 25.564 39.276 1.00 29.26 712 THR A O 1
ATOM 2800 N N . SER A 1 181 ? -2.822 24.595 39.972 1.00 26.61 713 SER A N 1
ATOM 2801 C CA . SER A 1 181 ? -1.928 25.101 38.947 1.00 31.76 713 SER A CA 1
ATOM 2802 C C . SER A 1 181 ? -1.208 23.879 38.362 1.00 27.82 713 SER A C 1
ATOM 2803 O O . SER A 1 181 ? -0.907 22.925 39.093 1.00 30.14 713 SER A O 1
ATOM 2811 N N . GLU A 1 182 ? -0.985 23.891 37.047 1.00 28.16 714 GLU A N 1
ATOM 2812 C CA . GLU A 1 182 ? -0.064 22.940 36.405 1.00 29.39 714 GLU A CA 1
ATOM 2813 C C . GLU A 1 182 ? 1.336 23.502 36.256 1.00 30.91 714 GLU A C 1
ATOM 2814 O O . GLU A 1 182 ? 2.312 22.732 36.224 1.00 29.66 714 GLU A O 1
ATOM 2826 N N . CYS A 1 183 ? 1.419 24.822 36.090 1.00 27.09 715 CYS A N 1
ATOM 2827 C CA A CYS A 1 183 ? 2.640 25.621 36.084 0.64 25.78 715 CYS A CA 1
ATOM 2828 C CA B CYS A 1 183 ? 2.670 25.536 36.281 0.23 27.90 715 CYS A CA 1
ATOM 2829 C CA C CYS A 1 183 ? 2.631 25.632 36.070 0.13 29.29 715 CYS A CA 1
ATOM 2830 C C . CYS A 1 183 ? 2.331 26.885 36.882 1.00 30.67 715 CYS A C 1
ATOM 2831 O O . CYS A 1 183 ? 1.168 27.262 37.012 1.00 28.29 715 CYS A O 1
ATOM 2853 N N . ALA A 1 184 ? 3.363 27.569 37.377 1.00 27.09 716 ALA A N 1
ATOM 2854 C CA . ALA A 1 184 ? 3.104 28.796 38.106 1.00 26.11 716 ALA A CA 1
ATOM 2855 C C . ALA A 1 184 ? 4.202 29.823 37.909 1.00 29.46 716 ALA A C 1
ATOM 2856 O O . ALA A 1 184 ? 5.377 29.487 37.737 1.00 28.70 716 ALA A O 1
ATOM 2863 N N . ILE A 1 185 ? 3.794 31.084 37.901 1.00 25.14 717 ILE A N 1
ATOM 2864 C CA . ILE A 1 185 ? 4.716 32.222 37.959 1.00 26.08 717 ILE A CA 1
ATOM 2865 C C . ILE A 1 185 ? 4.701 32.707 39.387 1.00 30.76 717 ILE A C 1
ATOM 2866 O O . ILE A 1 185 ? 3.627 33.001 39.938 1.00 27.49 717 ILE A O 1
ATOM 2882 N N . ALA A 1 186 ? 5.874 32.819 40.004 1.00 25.12 718 ALA A N 1
ATOM 2883 C CA . ALA A 1 186 ? 5.920 33.314 41.365 1.00 25.39 718 ALA A CA 1
ATOM 2884 C C . ALA A 1 186 ? 7.012 34.347 41.493 1.00 27.58 718 ALA A C 1
ATOM 2885 O O . ALA A 1 186 ? 8.063 34.232 40.864 1.00 27.96 718 ALA A O 1
ATOM 2892 N N . GLY A 1 187 ? 6.763 35.347 42.318 1.00 25.40 719 GLY A N 1
ATOM 2893 C CA . GLY A 1 187 ? 7.801 36.372 42.447 1.00 28.04 719 GLY A CA 1
ATOM 2894 C C . GLY A 1 187 ? 7.367 37.493 43.353 1.00 26.32 719 GLY A C 1
ATOM 2895 O O . GLY A 1 187 ? 6.520 37.299 44.251 1.00 27.11 719 GLY A O 1
ATOM 2899 N N . GLY A 1 188 ? 7.986 38.651 43.150 1.00 27.62 720 GLY A N 1
ATOM 2900 C CA . GLY A 1 188 ? 7.680 39.770 44.003 1.00 28.75 720 GLY A CA 1
ATOM 2901 C C . GLY A 1 188 ? 8.261 41.044 43.443 1.00 28.37 720 GLY A C 1
ATOM 2902 O O . GLY A 1 188 ? 9.000 41.043 42.456 1.00 29.42 720 GLY A O 1
ATOM 2906 N N . VAL A 1 189 ? 7.855 42.139 44.072 1.00 26.19 721 VAL A N 1
ATOM 2907 C CA . VAL A 1 189 ? 8.239 43.465 43.589 1.00 28.58 721 VAL A CA 1
ATOM 2908 C C . VAL A 1 189 ? 8.230 44.422 44.756 1.00 32.58 721 VAL A C 1
ATOM 2909 O O . VAL A 1 189 ? 7.411 44.325 45.675 1.00 30.31 721 VAL A O 1
ATOM 2922 N N . ASN A 1 190 ? 9.165 45.374 44.709 1.00 29.05 722 ASN A N 1
ATOM 2923 C CA . ASN A 1 190 ? 9.177 46.496 45.631 1.00 30.86 722 ASN A CA 1
ATOM 2924 C C . ASN A 1 190 ? 9.858 47.652 44.916 1.00 33.63 722 ASN A C 1
ATOM 2925 O O . ASN A 1 190 ? 11.017 47.525 44.499 1.00 32.65 722 ASN A O 1
ATOM 2936 N N . LEU A 1 191 ? 9.157 48.767 44.793 1.00 31.29 723 LEU A N 1
ATOM 2937 C CA . LEU A 1 191 ? 9.744 50.007 44.294 1.00 33.92 723 LEU A CA 1
ATOM 2938 C C . LEU A 1 191 ? 9.533 51.119 45.312 1.00 34.76 723 LEU A C 1
ATOM 2939 O O . LEU A 1 191 ? 8.568 51.136 46.076 1.00 35.39 723 LEU A O 1
ATOM 2955 N N . ILE A 1 192 ? 10.439 52.078 45.291 1.00 33.52 724 ILE A N 1
ATOM 2956 C CA . ILE A 1 192 ? 10.460 53.201 46.208 1.00 34.74 724 ILE A CA 1
ATOM 2957 C C . ILE A 1 192 ? 10.088 54.429 45.404 1.00 39.61 724 ILE A C 1
ATOM 2958 O O . ILE A 1 192 ? 10.934 54.988 44.696 1.00 39.16 724 ILE A O 1
ATOM 2974 N N . VAL A 1 193 ? 8.829 54.877 45.535 1.00 41.22 725 VAL A N 1
ATOM 2975 C CA . VAL A 1 193 ? 8.272 55.865 44.616 1.00 40.84 725 VAL A CA 1
ATOM 2976 C C . VAL A 1 193 ? 7.887 57.170 45.277 1.00 43.30 725 VAL A C 1
ATOM 2977 O O . VAL A 1 193 ? 7.476 58.095 44.573 1.00 44.87 725 VAL A O 1
ATOM 2990 N N . ASP A 1 194 ? 8.109 57.331 46.581 1.00 42.32 726 ASP A N 1
ATOM 2991 C CA . ASP A 1 194 ? 7.646 58.556 47.253 1.00 41.20 726 ASP A CA 1
ATOM 2992 C C . ASP A 1 194 ? 8.459 58.711 48.516 1.00 42.91 726 ASP A C 1
ATOM 2993 O O . ASP A 1 194 ? 8.703 57.688 49.179 1.00 40.18 726 ASP A O 1
ATOM 3002 N N . PRO A 1 195 ? 8.903 59.925 48.880 1.00 44.71 727 PRO A N 1
ATOM 3003 C CA . PRO A 1 195 ? 9.747 60.060 50.078 1.00 44.48 727 PRO A CA 1
ATOM 3004 C C . PRO A 1 195 ? 9.039 59.582 51.320 1.00 44.05 727 PRO A C 1
ATOM 3005 O O . PRO A 1 195 ? 9.691 59.243 52.301 1.00 43.41 727 PRO A O 1
ATOM 3016 N N . VAL A 1 196 ? 7.700 59.511 51.325 1.00 47.91 728 VAL A N 1
ATOM 3017 C CA . VAL A 1 196 ? 7.053 59.008 52.531 1.00 42.18 728 VAL A CA 1
ATOM 3018 C C . VAL A 1 196 ? 7.493 57.579 52.844 1.00 38.61 728 VAL A C 1
ATOM 3019 O O . VAL A 1 196 ? 7.504 57.174 54.013 1.00 44.61 728 VAL A O 1
ATOM 3032 N N . HIS A 1 197 ? 7.884 56.802 51.819 1.00 37.45 729 HIS A N 1
ATOM 3033 C CA . HIS A 1 197 ? 8.442 55.468 52.015 1.00 40.73 729 HIS A CA 1
ATOM 3034 C C . HIS A 1 197 ? 9.609 55.525 53.001 1.00 44.70 729 HIS A C 1
ATOM 3035 O O . HIS A 1 197 ? 9.664 54.754 53.969 1.00 42.46 729 HIS A O 1
ATOM 3050 N N . TYR A 1 198 ? 10.547 56.448 52.768 1.00 41.36 730 TYR A N 1
ATOM 3051 C CA . TYR A 1 198 ? 11.691 56.581 53.648 1.00 43.51 730 TYR A CA 1
ATOM 3052 C C . TYR A 1 198 ? 11.307 57.233 54.968 1.00 41.82 730 TYR A C 1
ATOM 3053 O O . TYR A 1 198 ? 11.873 56.895 56.012 1.00 48.30 730 TYR A O 1
ATOM 3071 N N . MET A 1 199 ? 10.350 58.162 54.956 1.00 44.61 731 MET A N 1
ATOM 3072 C CA . MET A 1 199 ? 9.989 58.827 56.200 1.00 43.86 731 MET A CA 1
ATOM 3073 C C . MET A 1 199 ? 9.398 57.840 57.198 1.00 47.11 731 MET A C 1
ATOM 3074 O O . MET A 1 199 ? 9.685 57.917 58.400 1.00 52.54 731 MET A O 1
ATOM 3088 N N . LYS A 1 200 ? 8.552 56.926 56.726 1.00 49.16 732 LYS A N 1
ATOM 3089 C CA . LYS A 1 200 ? 7.993 55.918 57.615 1.00 43.20 732 LYS A CA 1
ATOM 3090 C C . LYS A 1 200 ? 9.087 55.052 58.230 1.00 45.99 732 LYS A C 1
ATOM 3091 O O . LYS A 1 200 ? 9.110 54.842 59.448 1.00 49.95 732 LYS A O 1
ATOM 3110 N N . LEU A 1 201 ? 9.983 54.512 57.392 1.00 44.48 733 LEU A N 1
ATOM 3111 C CA . LEU A 1 201 ? 11.071 53.658 57.888 1.00 45.32 733 LEU A CA 1
ATOM 3112 C C . LEU A 1 201 ? 12.018 54.423 58.802 1.00 45.17 733 LEU A C 1
ATOM 3113 O O . LEU A 1 201 ? 12.564 53.847 59.751 1.00 47.03 733 LEU A O 1
ATOM 3129 N N . SER A 1 202 ? 12.210 55.725 58.557 1.00 45.92 734 SER A N 1
ATOM 3130 C CA . SER A 1 202 ? 13.089 56.517 59.413 1.00 46.10 734 SER A CA 1
ATOM 3131 C C . SER A 1 202 ? 12.420 56.815 60.749 1.00 59.30 734 SER A C 1
ATOM 3132 O O . SER A 1 202 ? 13.076 56.781 61.796 1.00 55.37 734 SER A O 1
ATOM 3140 N N . ALA A 1 203 ? 11.105 57.070 60.741 1.00 56.17 735 ALA A N 1
ATOM 3141 C CA . ALA A 1 203 ? 10.404 57.303 61.999 1.00 54.31 735 ALA A CA 1
ATOM 3142 C C . ALA A 1 203 ? 10.499 56.090 62.918 1.00 56.87 735 ALA A C 1
ATOM 3143 O O . ALA A 1 203 ? 10.532 56.243 64.145 1.00 61.49 735 ALA A O 1
ATOM 3150 N N . LEU A 1 204 ? 10.555 54.893 62.349 1.00 53.61 736 LEU A N 1
ATOM 3151 C CA . LEU A 1 204 ? 10.725 53.666 63.121 1.00 51.35 736 LEU A CA 1
ATOM 3152 C C . LEU A 1 204 ? 12.191 53.303 63.316 1.00 59.69 736 LEU A C 1
ATOM 3153 O O . LEU A 1 204 ? 12.481 52.226 63.848 1.00 58.49 736 LEU A O 1
ATOM 3169 N N . THR A 1 205 ? 13.098 54.165 62.860 1.00 57.54 737 THR A N 1
ATOM 3170 C CA . THR A 1 205 ? 14.543 53.982 62.983 1.00 56.44 737 THR A CA 1
ATOM 3171 C C . THR A 1 205 ? 14.974 52.605 62.499 1.00 48.90 737 THR A C 1
ATOM 3172 O O . THR A 1 205 ? 15.844 51.958 63.087 1.00 55.19 737 THR A O 1
ATOM 3183 N N . MET A 1 206 ? 14.386 52.168 61.391 1.00 45.69 738 MET A N 1
ATOM 3184 C CA . MET A 1 206 ? 14.716 50.874 60.798 1.00 47.78 738 MET A CA 1
ATOM 3185 C C . MET A 1 206 ? 15.890 50.914 59.829 1.00 41.92 738 MET A C 1
ATOM 3186 O O . MET A 1 206 ? 16.460 49.856 59.518 1.00 44.80 738 MET A O 1
ATOM 3200 N N . LEU A 1 207 ? 16.244 52.086 59.331 1.00 46.83 739 LEU A N 1
ATOM 3201 C CA . LEU A 1 207 ? 17.247 52.211 58.293 1.00 43.22 739 LEU A CA 1
ATOM 3202 C C . LEU A 1 207 ? 18.625 52.462 58.902 1.00 47.10 739 LEU A C 1
ATOM 3203 O O . LEU A 1 207 ? 18.747 53.071 59.965 1.00 49.48 739 LEU A O 1
ATOM 3219 N N . SER A 1 208 ? 19.652 51.972 58.219 1.00 45.32 740 SER A N 1
ATOM 3220 C CA . SER A 1 208 ? 21.008 52.458 58.458 1.00 47.02 740 SER A CA 1
ATOM 3221 C C . SER A 1 208 ? 21.139 53.883 57.935 1.00 53.53 740 SER A C 1
ATOM 3222 O O . SER A 1 208 ? 20.498 54.238 56.935 1.00 47.92 740 SER A O 1
ATOM 3230 N N . PRO A 1 209 ? 21.956 54.707 58.607 1.00 51.13 741 PRO A N 1
ATOM 3231 C CA . PRO A 1 209 ? 22.417 55.977 58.006 1.00 51.31 741 PRO A CA 1
ATOM 3232 C C . PRO A 1 209 ? 23.384 55.794 56.850 1.00 55.62 741 PRO A C 1
ATOM 3233 O O . PRO A 1 209 ? 23.610 56.751 56.102 1.00 57.60 741 PRO A O 1
ATOM 3244 N N . SER A 1 210 ? 23.973 54.599 56.691 1.00 52.19 742 SER A N 1
ATOM 3245 C CA . SER A 1 210 ? 25.090 54.381 55.787 1.00 51.30 742 SER A CA 1
ATOM 3246 C C . SER A 1 210 ? 24.642 53.688 54.509 1.00 46.04 742 SER A C 1
ATOM 3247 O O . SER A 1 210 ? 23.461 53.342 54.313 1.00 44.48 742 SER A O 1
ATOM 3255 N N . ASN A 1 211 ? 25.631 53.380 53.671 1.00 49.27 743 ASN A N 1
ATOM 3256 C CA . ASN A 1 211 ? 25.375 52.622 52.453 1.00 51.70 743 ASN A CA 1
ATOM 3257 C C . ASN A 1 211 ? 25.645 51.139 52.602 1.00 47.99 743 ASN A C 1
ATOM 3258 O O . ASN A 1 211 ? 25.770 50.447 51.587 1.00 50.02 743 ASN A O 1
ATOM 3269 N N . GLN A 1 212 ? 25.747 50.637 53.833 1.00 46.80 744 GLN A N 1
ATOM 3270 C CA . GLN A 1 212 ? 26.117 49.242 54.069 1.00 48.40 744 GLN A CA 1
ATOM 3271 C C . GLN A 1 212 ? 25.065 48.575 54.919 1.00 44.97 744 GLN A C 1
ATOM 3272 O O . GLN A 1 212 ? 24.837 48.953 56.067 1.00 50.14 744 GLN A O 1
ATOM 3286 N N . CYS A 1 213 ? 24.449 47.549 54.359 1.00 40.85 745 CYS A N 1
ATOM 3287 C CA . CYS A 1 213 ? 23.647 46.581 55.093 1.00 42.01 745 CYS A CA 1
ATOM 3288 C C . CYS A 1 213 ? 24.583 45.521 55.687 1.00 44.94 745 CYS A C 1
ATOM 3289 O O . CYS A 1 213 ? 25.039 44.642 54.965 1.00 41.76 745 CYS A O 1
ATOM 3297 N N . LYS A 1 214 ? 24.872 45.590 57.000 1.00 41.21 746 LYS A N 1
ATOM 3298 C CA . LYS A 1 214 ? 25.980 44.828 57.613 1.00 41.54 746 LYS A CA 1
ATOM 3299 C C . LYS A 1 214 ? 25.494 43.459 58.139 1.00 40.07 746 LYS A C 1
ATOM 3300 O O . LYS A 1 214 ? 25.558 43.141 59.339 1.00 44.05 746 LYS A O 1
ATOM 3319 N N . SER A 1 215 ? 25.087 42.619 57.192 1.00 39.90 747 SER A N 1
ATOM 3320 C CA . SER A 1 215 ? 24.534 41.299 57.513 1.00 39.27 747 SER A CA 1
ATOM 3321 C C . SER A 1 215 ? 25.512 40.441 58.318 1.00 37.47 747 SER A C 1
ATOM 3322 O O . SER A 1 215 ? 26.585 40.044 57.826 1.00 42.47 747 SER A O 1
ATOM 3330 N N . PHE A 1 216 ? 25.158 40.172 59.578 1.00 40.52 748 PHE A N 1
ATOM 3331 C CA . PHE A 1 216 ? 25.986 39.417 60.527 1.00 41.48 748 PHE A CA 1
ATOM 3332 C C . PHE A 1 216 ? 27.314 40.062 60.799 1.00 42.46 748 PHE A C 1
ATOM 3333 O O . PHE A 1 216 ? 28.219 39.406 61.330 1.00 45.20 748 PHE A O 1
ATOM 3350 N N . GLY A 1 217 ? 27.433 41.343 60.491 1.00 41.89 749 GLY A N 1
ATOM 3351 C CA . GLY A 1 217 ? 28.674 42.062 60.674 1.00 46.78 749 GLY A CA 1
ATOM 3352 C C . GLY A 1 217 ? 28.671 42.929 61.916 1.00 50.33 749 GLY A C 1
ATOM 3353 O O . GLY A 1 217 ? 27.631 43.190 62.509 1.00 48.41 749 GLY A O 1
ATOM 3357 N N . ASP A 1 218 ? 29.876 43.344 62.313 1.00 47.98 750 ASP A N 1
ATOM 3358 C CA . ASP A 1 218 ? 30.029 44.310 63.382 1.00 49.62 750 ASP A CA 1
ATOM 3359 C C . ASP A 1 218 ? 29.398 45.640 62.969 1.00 52.47 750 ASP A C 1
ATOM 3360 O O . ASP A 1 218 ? 29.270 45.956 61.783 1.00 51.50 750 ASP A O 1
ATOM 3369 N N . GLN A 1 219 ? 29.009 46.425 63.978 1.00 49.69 751 GLN A N 1
ATOM 3370 C CA . GLN A 1 219 ? 28.472 47.783 63.817 1.00 54.75 751 GLN A CA 1
ATOM 3371 C C . GLN A 1 219 ? 27.122 47.810 63.091 1.00 49.07 751 GLN A C 1
ATOM 3372 O O . GLN A 1 219 ? 26.742 48.820 62.492 1.00 51.09 751 GLN A O 1
ATOM 3386 N N . ALA A 1 220 ? 26.397 46.716 63.128 1.00 47.05 752 ALA A N 1
ATOM 3387 C CA . ALA A 1 220 ? 25.079 46.640 62.498 1.00 48.43 752 ALA A CA 1
ATOM 3388 C C . ALA A 1 220 ? 24.179 47.760 62.998 1.00 57.79 752 ALA A C 1
ATOM 3389 O O . ALA A 1 220 ? 24.087 48.009 64.198 1.00 58.82 752 ALA A O 1
ATOM 3396 N N . ASP A 1 221 ? 23.521 48.457 62.070 1.00 48.63 753 ASP A N 1
ATOM 3397 C CA . ASP A 1 221 ? 22.731 49.611 62.491 1.00 48.10 753 ASP A CA 1
ATOM 3398 C C . ASP A 1 221 ? 21.522 49.835 61.602 1.00 51.39 753 ASP A C 1
ATOM 3399 O O . ASP A 1 221 ? 21.097 50.981 61.421 1.00 48.33 753 ASP A O 1
ATOM 3408 N N . GLY A 1 222 ? 20.976 48.771 61.062 1.00 45.08 754 GLY A N 1
ATOM 3409 C CA . GLY A 1 222 ? 19.742 48.780 60.303 1.00 43.64 754 GLY A CA 1
ATOM 3410 C C . GLY A 1 222 ? 20.031 48.449 58.851 1.00 44.77 754 GLY A C 1
ATOM 3411 O O . GLY A 1 222 ? 21.182 48.304 58.429 1.00 42.79 754 GLY A O 1
ATOM 3415 N N . PHE A 1 223 ? 18.969 48.368 58.070 1.00 40.81 755 PHE A N 1
ATOM 3416 C CA . PHE A 1 223 ? 19.137 47.968 56.685 1.00 36.11 755 PHE A CA 1
ATOM 3417 C C . PHE A 1 223 ? 19.192 49.183 55.786 1.00 38.16 755 PHE A C 1
ATOM 3418 O O . PHE A 1 223 ? 18.797 50.286 56.168 1.00 44.20 755 PHE A O 1
ATOM 3435 N N . VAL A 1 224 ? 19.697 48.957 54.579 1.00 43.00 756 VAL A N 1
ATOM 3436 C CA . VAL A 1 224 ? 19.620 49.920 53.491 1.00 37.34 756 VAL A CA 1
ATOM 3437 C C . VAL A 1 224 ? 18.382 49.539 52.688 1.00 37.46 756 VAL A C 1
ATOM 3438 O O . VAL A 1 224 ? 18.228 48.376 52.310 1.00 37.20 756 VAL A O 1
ATOM 3451 N N . ASP A 1 225 ? 17.486 50.487 52.451 1.00 38.77 757 ASP A N 1
ATOM 3452 C CA . ASP A 1 225 ? 16.281 50.126 51.715 1.00 34.88 757 ASP A CA 1
ATOM 3453 C C . ASP A 1 225 ? 16.598 49.888 50.242 1.00 38.93 757 ASP A C 1
ATOM 3454 O O . ASP A 1 225 ? 17.491 50.518 49.680 1.00 37.99 757 ASP A O 1
ATOM 3463 N N . GLY A 1 226 ? 15.826 49.017 49.594 1.00 33.87 758 GLY A N 1
ATOM 3464 C CA . GLY A 1 226 ? 16.130 48.602 48.232 1.00 35.61 758 GLY A CA 1
ATOM 3465 C C . GLY A 1 226 ? 14.916 48.307 47.393 1.00 36.76 758 GLY A C 1
ATOM 3466 O O . GLY A 1 226 ? 13.822 48.079 47.921 1.00 35.00 758 GLY A O 1
ATOM 3470 N N . GLU A 1 227 ? 15.130 48.294 46.074 1.00 34.44 759 GLU A N 1
ATOM 3471 C CA . GLU A 1 227 ? 14.118 47.948 45.070 1.00 34.90 759 GLU A CA 1
ATOM 3472 C C . GLU A 1 227 ? 14.478 46.656 44.367 1.00 37.55 759 GLU A C 1
ATOM 3473 O O . GLU A 1 227 ? 15.655 46.314 44.238 1.00 35.28 759 GLU A O 1
ATOM 3485 N N . GLY A 1 228 ? 13.479 45.965 43.857 1.00 32.43 760 GLY A N 1
ATOM 3486 C CA . GLY A 1 228 ? 13.749 44.717 43.174 1.00 31.45 760 GLY A CA 1
ATOM 3487 C C . GLY A 1 228 ? 12.476 44.256 42.492 1.00 31.47 760 GLY A C 1
ATOM 3488 O O . GLY A 1 228 ? 11.364 44.563 42.931 1.00 31.27 760 GLY A O 1
ATOM 3492 N N . VAL A 1 229 ? 12.625 43.474 41.438 1.00 32.13 761 VAL A N 1
ATOM 3493 C CA . VAL A 1 229 ? 11.479 42.794 40.838 1.00 31.32 761 VAL A CA 1
ATOM 3494 C C . VAL A 1 229 ? 11.947 41.502 40.200 1.00 33.63 761 VAL A C 1
ATOM 3495 O O . VAL A 1 229 ? 12.952 41.470 39.499 1.00 31.73 761 VAL A O 1
ATOM 3508 N N . GLY A 1 230 ? 11.245 40.417 40.476 1.00 28.10 762 GLY A N 1
ATOM 3509 C CA . GLY A 1 230 ? 11.732 39.127 40.020 1.00 30.10 762 GLY A CA 1
ATOM 3510 C C . GLY A 1 230 ? 10.594 38.144 39.867 1.00 29.77 762 GLY A C 1
ATOM 3511 O O . GLY A 1 230 ? 9.531 38.272 40.509 1.00 29.81 762 GLY A O 1
ATOM 3515 N N . ALA A 1 231 ? 10.798 37.202 38.961 1.00 27.66 763 ALA A N 1
ATOM 3516 C CA . ALA A 1 231 ? 9.844 36.134 38.746 1.00 28.26 763 ALA A CA 1
ATOM 3517 C C . ALA A 1 231 ? 10.565 34.848 38.380 1.00 29.06 763 ALA A C 1
ATOM 3518 O O . ALA A 1 231 ? 11.576 34.861 37.680 1.00 31.01 763 ALA A O 1
ATOM 3525 N N . ILE A 1 232 ? 10.020 33.737 38.850 1.00 26.94 764 ILE A N 1
ATOM 3526 C CA . ILE A 1 232 ? 10.451 32.413 38.437 1.00 27.12 764 ILE A CA 1
ATOM 3527 C C . ILE A 1 232 ? 9.241 31.642 37.914 1.00 31.65 764 ILE A C 1
ATOM 3528 O O . ILE A 1 232 ? 8.097 31.864 38.320 1.00 28.50 764 ILE A O 1
ATOM 3544 N N . VAL A 1 233 ? 9.519 30.722 37.000 1.00 27.49 765 VAL A N 1
ATOM 3545 C CA . VAL A 1 233 ? 8.546 29.805 36.439 1.00 28.06 765 VAL A CA 1
ATOM 3546 C C . VAL A 1 233 ? 8.736 28.455 37.113 1.00 29.17 765 VAL A C 1
ATOM 3547 O O . VAL A 1 233 ? 9.843 27.905 37.103 1.00 29.33 765 VAL A O 1
ATOM 3560 N N . LEU A 1 234 ? 7.649 27.906 37.681 1.00 26.90 766 LEU A N 1
ATOM 3561 C CA . LEU A 1 234 ? 7.648 26.675 38.417 1.00 25.25 766 LEU A CA 1
ATOM 3562 C C . LEU A 1 234 ? 6.827 25.616 37.693 1.00 30.47 766 LEU A C 1
ATOM 3563 O O . LEU A 1 234 ? 5.762 25.902 37.141 1.00 28.18 766 LEU A O 1
ATOM 3579 N N . LYS A 1 235 ? 7.327 24.386 37.699 1.00 27.56 767 LYS A N 1
ATOM 3580 C CA . LYS A 1 235 ? 6.699 23.259 37.031 1.00 28.22 767 LYS A CA 1
ATOM 3581 C C . LYS A 1 235 ? 7.077 21.985 37.761 1.00 29.93 767 LYS A C 1
ATOM 3582 O O . LYS A 1 235 ? 8.231 21.858 38.186 1.00 29.07 767 LYS A O 1
ATOM 3601 N N . PRO A 1 236 ? 6.163 21.025 37.917 1.00 27.64 768 PRO A N 1
ATOM 3602 C CA . PRO A 1 236 ? 6.555 19.748 38.521 1.00 28.17 768 PRO A CA 1
ATOM 3603 C C . PRO A 1 236 ? 7.796 19.190 37.834 1.00 29.49 768 PRO A C 1
ATOM 3604 O O . PRO A 1 236 ? 7.898 19.189 36.599 1.00 31.18 768 PRO A O 1
ATOM 3615 N N . LEU A 1 237 ? 8.724 18.691 38.653 1.00 32.33 769 LEU A N 1
ATOM 3616 C CA . LEU A 1 237 ? 10.027 18.248 38.152 1.00 31.06 769 LEU A CA 1
ATOM 3617 C C . LEU A 1 237 ? 9.913 17.156 37.108 1.00 28.01 769 LEU A C 1
ATOM 3618 O O . LEU A 1 237 ? 10.581 17.211 36.064 1.00 33.80 769 LEU A O 1
ATOM 3634 N N . ASP A 1 238 ? 9.050 16.153 37.341 1.00 33.19 770 ASP A N 1
ATOM 3635 C CA . ASP A 1 238 ? 8.995 15.055 36.390 1.00 39.31 770 ASP A CA 1
ATOM 3636 C C . ASP A 1 238 ? 8.622 15.552 35.004 1.00 36.48 770 ASP A C 1
ATOM 3637 O O . ASP A 1 238 ? 9.230 15.140 34.001 1.00 39.05 770 ASP A O 1
ATOM 3646 N N . LYS A 1 239 ? 7.678 16.474 34.929 1.00 33.89 771 LYS A N 1
ATOM 3647 C CA . LYS A 1 239 ? 7.297 16.953 33.611 1.00 34.63 771 LYS A CA 1
ATOM 3648 C C . LYS A 1 239 ? 8.340 17.892 33.011 1.00 35.71 771 LYS A C 1
ATOM 3649 O O . LYS A 1 239 ? 8.521 17.908 31.792 1.00 36.84 771 LYS A O 1
ATOM 3668 N N . ALA A 1 240 ? 9.034 18.680 33.828 1.00 33.07 772 ALA A N 1
ATOM 3669 C CA . ALA A 1 240 ? 10.096 19.518 33.286 1.00 34.14 772 ALA A CA 1
ATOM 3670 C C . ALA A 1 240 ? 11.194 18.675 32.659 1.00 36.65 772 ALA A C 1
ATOM 3671 O O . ALA A 1 240 ? 11.723 19.014 31.599 1.00 38.00 772 ALA A O 1
ATOM 3678 N N . ILE A 1 241 ? 11.568 17.590 33.318 1.00 34.78 773 ILE A N 1
ATOM 3679 C CA . ILE A 1 241 ? 12.557 16.664 32.743 1.00 37.43 773 ILE A CA 1
ATOM 3680 C C . ILE A 1 241 ? 12.033 16.074 31.449 1.00 43.87 773 ILE A C 1
ATOM 3681 O O . ILE A 1 241 ? 12.724 16.072 30.427 1.00 42.64 773 ILE A O 1
ATOM 3697 N N . ALA A 1 242 ? 10.791 15.576 31.470 1.00 42.24 774 ALA A N 1
ATOM 3698 C CA . ALA A 1 242 ? 10.237 14.948 30.278 1.00 44.69 774 ALA A CA 1
ATOM 3699 C C . ALA A 1 242 ? 10.160 15.923 29.116 1.00 41.64 774 ALA A C 1
ATOM 3700 O O . ALA A 1 242 ? 10.338 15.530 27.961 1.00 46.18 774 ALA A O 1
ATOM 3707 N N . ASP A 1 243 ? 9.866 17.195 29.393 1.00 41.88 775 ASP A N 1
ATOM 3708 C CA . ASP A 1 243 ? 9.727 18.175 28.319 1.00 43.49 775 ASP A CA 1
ATOM 3709 C C . ASP A 1 243 ? 11.060 18.762 27.835 1.00 44.50 775 ASP A C 1
ATOM 3710 O O . ASP A 1 243 ? 11.046 19.608 26.935 1.00 47.72 775 ASP A O 1
ATOM 3719 N N . GLY A 1 244 ? 12.187 18.378 28.419 1.00 43.28 776 GLY A N 1
ATOM 3720 C CA . GLY A 1 244 ? 13.465 18.919 27.982 1.00 48.64 776 GLY A CA 1
ATOM 3721 C C . GLY A 1 244 ? 13.700 20.353 28.415 1.00 49.13 776 GLY A C 1
ATOM 3722 O O . GLY A 1 244 ? 14.450 21.080 27.762 1.00 50.27 776 GLY A O 1
ATOM 3726 N N . ASP A 1 245 ? 13.087 20.773 29.505 1.00 38.69 777 ASP A N 1
ATOM 3727 C CA . ASP A 1 245 ? 13.287 22.125 30.019 1.00 36.20 777 ASP A CA 1
ATOM 3728 C C . ASP A 1 245 ? 14.680 22.264 30.624 1.00 40.38 777 ASP A C 1
ATOM 3729 O O . ASP A 1 245 ? 15.337 21.271 30.986 1.00 37.76 777 ASP A O 1
ATOM 3738 N N . HIS A 1 246 ? 15.150 23.509 30.718 1.00 37.55 778 HIS A N 1
ATOM 3739 C CA . HIS A 1 246 ? 16.377 23.767 31.476 1.00 37.96 778 HIS A CA 1
ATOM 3740 C C . HIS A 1 246 ? 15.973 24.096 32.906 1.00 38.20 778 HIS A C 1
ATOM 3741 O O . HIS A 1 246 ? 14.982 24.809 33.138 1.00 38.52 778 HIS A O 1
ATOM 3755 N N . ILE A 1 247 ? 16.655 23.485 33.858 1.00 33.44 779 ILE A N 1
ATOM 3756 C CA . ILE A 1 247 ? 16.207 23.465 35.242 1.00 32.78 779 ILE A CA 1
ATOM 3757 C C . ILE A 1 247 ? 17.281 24.108 36.109 1.00 34.33 779 ILE A C 1
ATOM 3758 O O . ILE A 1 247 ? 18.401 23.581 36.211 1.00 33.60 779 ILE A O 1
ATOM 3774 N N . TYR A 1 248 ? 16.938 25.240 36.723 1.00 35.39 780 TYR A N 1
ATOM 3775 C CA . TYR A 1 248 ? 17.886 25.982 37.560 1.00 31.00 780 TYR A CA 1
ATOM 3776 C C . TYR A 1 248 ? 18.132 25.272 38.884 1.00 33.83 780 TYR A C 1
ATOM 3777 O O . TYR A 1 248 ? 19.206 25.412 39.505 1.00 34.92 780 TYR A O 1
ATOM 3795 N N . GLY A 1 249 ? 17.105 24.582 39.373 1.00 31.09 781 GLY A N 1
ATOM 3796 C CA . GLY A 1 249 ? 17.163 23.948 40.662 1.00 28.84 781 GLY A CA 1
ATOM 3797 C C . GLY A 1 249 ? 15.807 23.339 40.971 1.00 28.67 781 GLY A C 1
ATOM 3798 O O . GLY A 1 249 ? 14.831 23.543 40.250 1.00 30.50 781 GLY A O 1
ATOM 3802 N N . VAL A 1 250 ? 15.795 22.547 42.030 1.00 29.07 782 VAL A N 1
ATOM 3803 C CA . VAL A 1 250 ? 14.634 21.765 42.444 1.00 28.60 782 VAL A CA 1
ATOM 3804 C C . VAL A 1 250 ? 14.189 22.279 43.797 1.00 29.21 782 VAL A C 1
ATOM 3805 O O . VAL A 1 250 ? 14.943 22.234 44.775 1.00 29.05 782 VAL A O 1
ATOM 3818 N N . ILE A 1 251 ? 12.979 22.797 43.870 1.00 26.30 783 ILE A N 1
ATOM 3819 C CA . ILE A 1 251 ? 12.418 23.150 45.164 1.00 24.53 783 ILE A CA 1
ATOM 3820 C C . ILE A 1 251 ? 11.936 21.868 45.818 1.00 27.91 783 ILE A C 1
ATOM 3821 O O . ILE A 1 251 ? 11.026 21.186 45.321 1.00 28.02 783 ILE A O 1
ATOM 3837 N N . LYS A 1 252 ? 12.549 21.538 46.954 1.00 28.56 784 LYS A N 1
ATOM 3838 C CA . LYS A 1 252 ? 12.271 20.328 47.690 1.00 27.34 784 LYS A CA 1
ATOM 3839 C C . LYS A 1 252 ? 11.142 20.509 48.696 1.00 24.95 784 LYS A C 1
ATOM 3840 O O . LYS A 1 252 ? 10.441 19.538 49.028 1.00 28.10 784 LYS A O 1
ATOM 3859 N N . GLY A 1 253 ? 10.989 21.713 49.207 1.00 26.94 785 GLY A N 1
ATOM 3860 C CA . GLY A 1 253 ? 9.979 21.964 50.208 1.00 27.36 785 GLY A CA 1
ATOM 3861 C C . GLY A 1 253 ? 10.062 23.391 50.694 1.00 26.10 785 GLY A C 1
ATOM 3862 O O . GLY A 1 253 ? 11.020 24.106 50.422 1.00 26.97 785 GLY A O 1
ATOM 3866 N N . SER A 1 254 ? 8.984 23.817 51.357 1.00 26.49 786 SER A N 1
ATOM 3867 C CA . SER A 1 254 ? 8.889 25.181 51.878 1.00 26.82 786 SER A CA 1
ATOM 3868 C C . SER A 1 254 ? 8.000 25.164 53.108 1.00 24.34 786 SER A C 1
ATOM 3869 O O . SER A 1 254 ? 7.271 24.192 53.361 1.00 26.61 786 SER A O 1
ATOM 3877 N N . MET A 1 255 ? 8.036 26.245 53.874 1.00 25.81 787 MET A N 1
ATOM 3878 C CA . MET A 1 255 ? 7.128 26.416 54.997 1.00 26.07 787 MET A CA 1
ATOM 3879 C C . MET A 1 255 ? 6.826 27.888 55.176 1.00 27.35 787 ME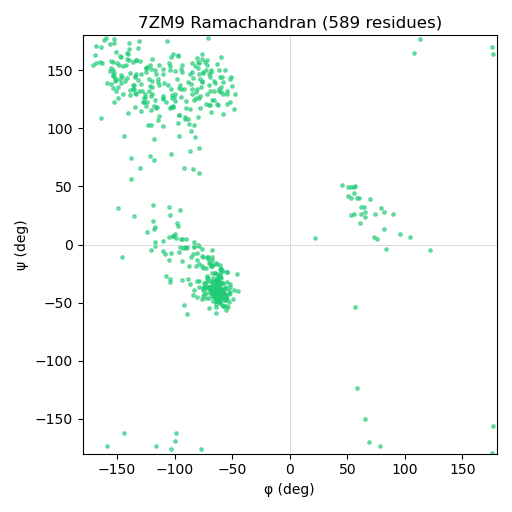T A C 1
ATOM 3880 O O . MET A 1 255 ? 7.613 28.758 54.782 1.00 25.99 787 MET A O 1
ATOM 3894 N N . MET A 1 256 ? 5.673 28.167 55.771 1.00 25.51 788 MET A N 1
ATOM 3895 C CA . MET A 1 256 ? 5.336 29.521 56.221 1.00 24.79 788 MET A CA 1
ATOM 3896 C C . MET A 1 256 ? 4.770 29.401 57.623 1.00 24.72 788 MET A C 1
ATOM 3897 O O . MET A 1 256 ? 4.067 28.435 57.954 1.00 26.02 788 MET A O 1
ATOM 3911 N N . ASN A 1 257 ? 5.075 30.394 58.470 1.00 24.24 789 ASN A N 1
ATOM 3912 C CA . ASN A 1 257 ? 4.578 30.417 59.833 1.00 25.62 789 ASN A CA 1
ATOM 3913 C C . ASN A 1 257 ? 4.639 31.858 60.335 1.00 22.74 789 ASN A C 1
ATOM 3914 O O . ASN A 1 257 ? 4.825 32.784 59.555 1.00 27.45 789 ASN A O 1
ATOM 3925 N N . ALA A 1 258 ? 4.351 32.052 61.615 1.00 27.59 790 ALA A N 1
ATOM 3926 C CA . ALA A 1 258 ? 4.380 33.395 62.185 1.00 28.23 790 ALA A CA 1
ATOM 3927 C C . ALA A 1 258 ? 5.002 33.334 63.572 1.00 28.92 790 ALA A C 1
ATOM 3928 O O . ALA A 1 258 ? 5.043 32.296 64.234 1.00 29.68 790 ALA A O 1
ATOM 3935 N N . GLY A 1 259 ? 5.484 34.481 64.024 1.00 27.45 791 GLY A N 1
ATOM 3936 C CA . GLY A 1 259 ? 6.202 34.492 65.295 1.00 28.25 791 GLY A CA 1
ATOM 3937 C C . GLY A 1 259 ? 5.335 34.499 66.514 1.00 28.98 791 GLY A C 1
ATOM 3938 O O . GLY A 1 259 ? 5.817 34.247 67.616 1.00 32.98 791 GLY A O 1
ATOM 3942 N N . GLY A 1 260 ? 4.046 34.767 66.366 1.00 31.18 792 GLY A N 1
ATOM 3943 C CA . GLY A 1 260 ? 3.252 34.822 67.573 1.00 32.32 792 GLY A CA 1
ATOM 3944 C C . GLY A 1 260 ? 3.642 35.970 68.481 1.00 37.83 792 GLY A C 1
ATOM 3945 O O . GLY A 1 260 ? 4.075 37.027 68.041 1.00 34.94 792 GLY A O 1
ATOM 3949 N N . LYS A 1 261 ? 3.452 35.758 69.768 1.00 33.15 793 LYS A N 1
ATOM 3950 C CA . LYS A 1 261 ? 3.615 36.816 70.752 1.00 37.84 793 LYS A CA 1
ATOM 3951 C C . LYS A 1 261 ? 5.083 36.884 71.163 1.00 40.81 793 LYS A C 1
ATOM 3952 O O . LYS A 1 261 ? 5.632 35.915 71.695 1.00 43.85 793 LYS A O 1
ATOM 3971 N N . THR A 1 262 ? 5.708 38.006 70.872 1.00 40.31 794 THR A N 1
ATOM 3972 C CA . THR A 1 262 ? 7.050 38.362 71.320 1.00 38.43 794 THR A CA 1
ATOM 3973 C C . THR A 1 262 ? 6.950 39.587 72.228 1.00 42.80 794 THR A C 1
ATOM 3974 O O . THR A 1 262 ? 5.854 40.059 72.571 1.00 42.86 794 THR A O 1
ATOM 3985 N N . ASN A 1 263 ? 8.111 40.123 72.619 1.00 41.29 795 ASN A N 1
ATOM 3986 C CA . ASN A 1 263 ? 8.115 41.163 73.635 1.00 43.07 795 ASN A CA 1
ATOM 3987 C C . ASN A 1 263 ? 7.476 42.450 73.146 1.00 57.52 795 ASN A C 1
ATOM 3988 O O . ASN A 1 263 ? 7.054 43.269 73.965 1.00 81.30 795 ASN A O 1
ATOM 3999 N N . GLY A 1 264 ? 7.353 42.619 71.841 1.00 51.75 796 GLY A N 1
ATOM 4000 C CA . GLY A 1 264 ? 6.632 43.743 71.288 1.00 43.69 796 GLY A CA 1
ATOM 4001 C C . GLY A 1 264 ? 6.347 43.449 69.836 1.00 38.07 796 GLY A C 1
ATOM 4002 O O . GLY A 1 264 ? 7.002 42.603 69.214 1.00 39.76 796 GLY A O 1
ATOM 4006 N N . TYR A 1 265 ? 5.321 44.121 69.317 1.00 39.13 797 TYR A N 1
ATOM 4007 C CA . TYR A 1 265 ? 4.912 43.867 67.940 1.00 38.13 797 TYR A CA 1
ATOM 4008 C C . TYR A 1 265 ? 6.071 44.163 67.014 1.00 41.79 797 TYR A C 1
ATOM 4009 O O . TYR A 1 265 ? 6.719 45.212 67.158 1.00 42.69 797 TYR A O 1
ATOM 4027 N N . THR A 1 266 ? 6.300 43.265 66.054 1.00 35.43 798 THR A N 1
ATOM 4028 C CA . THR A 1 266 ? 7.426 43.262 65.096 1.00 44.10 798 THR A CA 1
ATOM 4029 C C . THR A 1 266 ? 8.770 42.811 65.677 1.00 43.74 798 THR A C 1
ATOM 4030 O O . THR A 1 266 ? 9.781 42.876 64.964 1.00 52.59 798 THR A O 1
ATOM 4041 N N . VAL A 1 267 ? 8.829 42.366 66.926 1.00 38.62 799 VAL A N 1
ATOM 4042 C CA . VAL A 1 267 ? 10.044 41.741 67.430 1.00 34.92 799 VAL A CA 1
ATOM 4043 C C . VAL A 1 267 ? 10.074 40.302 66.903 1.00 36.78 799 VAL A C 1
ATOM 4044 O O . VAL A 1 267 ? 9.101 39.558 67.103 1.00 38.82 799 VAL A O 1
ATOM 4057 N N . PRO A 1 268 ? 11.143 39.867 66.228 1.00 35.10 800 PRO A N 1
ATOM 4058 C CA . PRO A 1 268 ? 11.191 38.488 65.712 1.00 36.40 800 PRO A CA 1
ATOM 4059 C C . PRO A 1 268 ? 11.359 37.443 66.807 1.00 40.19 800 PRO A C 1
ATOM 4060 O O . PRO A 1 268 ? 11.852 37.709 67.891 1.00 38.01 800 PRO A O 1
ATOM 4071 N N . ASN A 1 269 ? 10.889 36.221 66.511 1.00 36.54 801 ASN A N 1
ATOM 4072 C CA . ASN A 1 269 ? 10.873 35.139 67.489 1.00 33.55 801 ASN A CA 1
ATOM 4073 C C . ASN A 1 269 ? 11.825 34.022 67.071 1.00 32.77 801 ASN A C 1
ATOM 4074 O O . ASN A 1 269 ? 11.535 33.308 66.100 1.00 33.15 801 ASN A O 1
ATOM 4085 N N . PRO A 1 270 ? 12.947 33.801 67.756 1.00 34.37 802 PRO A N 1
ATOM 4086 C CA . PRO A 1 270 ? 13.854 32.739 67.306 1.00 36.26 802 PRO A CA 1
ATOM 4087 C C . PRO A 1 270 ? 13.266 31.352 67.408 1.00 35.22 802 PRO A C 1
ATOM 4088 O O . PRO A 1 270 ? 13.618 30.494 66.603 1.00 36.38 802 PRO A O 1
ATOM 4099 N N . GLN A 1 271 ? 12.391 31.106 68.386 1.00 39.96 803 GLN A N 1
ATOM 4100 C CA . GLN A 1 271 ? 11.745 29.798 68.511 1.00 35.02 803 GLN A CA 1
ATOM 4101 C C . GLN A 1 271 ? 10.853 29.507 67.305 1.00 35.59 803 GLN A C 1
ATOM 4102 O O . GLN A 1 271 ? 10.845 28.385 66.778 1.00 34.63 803 GLN A O 1
ATOM 4116 N N . ALA A 1 272 ? 10.092 30.507 66.847 1.00 32.23 804 ALA A N 1
ATOM 4117 C CA . ALA A 1 272 ? 9.248 30.312 65.680 1.00 30.89 804 ALA A CA 1
ATOM 4118 C C . ALA A 1 272 ? 10.059 30.188 64.404 1.00 30.39 804 ALA A C 1
ATOM 4119 O O . ALA A 1 272 ? 9.691 29.416 63.509 1.00 30.22 804 ALA A O 1
ATOM 4126 N N . GLN A 1 273 ? 11.171 30.946 64.286 1.00 31.80 805 GLN A N 1
ATOM 4127 C CA . GLN A 1 273 ? 12.031 30.773 63.119 1.00 33.28 805 GLN A CA 1
ATOM 4128 C C . GLN A 1 273 ? 12.610 29.368 63.087 1.00 31.18 805 GLN A C 1
ATOM 4129 O O . GLN A 1 273 ? 12.721 28.763 62.015 1.00 31.04 805 GLN A O 1
ATOM 4143 N N . ALA A 1 274 ? 12.982 28.843 64.256 1.00 31.52 806 ALA A N 1
ATOM 4144 C CA . ALA A 1 274 ? 13.542 27.502 64.320 1.00 30.06 806 ALA A CA 1
ATOM 4145 C C . ALA A 1 274 ? 12.510 26.468 63.903 1.00 31.95 806 ALA A C 1
ATOM 4146 O O . ALA A 1 274 ? 12.823 25.539 63.154 1.00 34.05 806 ALA A O 1
ATOM 4153 N N . GLN A 1 275 ? 11.272 26.633 64.364 1.00 33.13 807 GLN A N 1
ATOM 4154 C CA . GLN A 1 275 ? 10.199 25.718 63.983 1.00 32.34 807 GLN A CA 1
ATOM 4155 C C . GLN A 1 275 ? 9.947 25.770 62.477 1.00 30.48 807 GLN A C 1
ATOM 4156 O O . GLN A 1 275 ? 9.737 24.737 61.830 1.00 32.15 807 GLN A O 1
ATOM 4170 N N . LEU A 1 276 ? 9.945 26.976 61.908 1.00 29.12 808 LEU A N 1
ATOM 4171 C CA . LEU A 1 276 ? 9.796 27.142 60.472 1.00 28.96 808 LEU A CA 1
ATOM 4172 C C . LEU A 1 276 ? 10.828 26.323 59.703 1.00 30.04 808 LEU A C 1
ATOM 4173 O O . LEU A 1 276 ? 10.513 25.656 58.712 1.00 28.60 808 LEU A O 1
ATOM 4189 N N . VAL A 1 277 ? 12.095 26.518 60.036 1.00 28.70 809 VAL A N 1
ATOM 4190 C CA . VAL A 1 277 ? 13.154 25.888 59.264 1.00 28.33 809 VAL A CA 1
ATOM 4191 C C . VAL A 1 277 ? 13.114 24.369 59.448 1.00 27.88 809 VAL A C 1
ATOM 4192 O O . VAL A 1 277 ? 13.275 23.604 58.492 1.00 31.00 809 VAL A O 1
ATOM 4205 N N . ALA A 1 278 ? 12.911 23.915 60.688 1.00 30.61 810 ALA A N 1
ATOM 4206 C CA . ALA A 1 278 ? 12.789 22.492 60.950 1.00 30.85 810 ALA A CA 1
ATOM 4207 C C . ALA A 1 278 ? 11.648 21.882 60.156 1.00 30.12 810 ALA A C 1
ATOM 4208 O O . ALA A 1 278 ? 11.780 20.774 59.619 1.00 31.93 810 ALA A O 1
ATOM 4215 N N . ASP A 1 279 ? 10.522 22.603 60.058 1.00 30.11 811 ASP A N 1
ATOM 4216 C CA . ASP A 1 279 ? 9.361 22.095 59.334 1.00 29.80 811 ASP A CA 1
ATOM 4217 C C . ASP A 1 279 ? 9.615 22.088 57.836 1.00 27.66 811 ASP A C 1
ATOM 4218 O O . ASP A 1 279 ? 9.203 21.155 57.141 1.00 29.39 811 ASP A O 1
ATOM 4227 N N . ALA A 1 280 ? 10.338 23.088 57.326 1.00 27.18 812 ALA A N 1
ATOM 4228 C CA . ALA A 1 280 ? 10.684 23.093 55.907 1.00 27.89 812 ALA A CA 1
ATOM 4229 C C . ALA A 1 280 ? 11.607 21.919 55.568 1.00 26.89 812 ALA A C 1
ATOM 4230 O O . ALA A 1 280 ? 11.434 21.235 54.547 1.00 28.54 812 ALA A O 1
ATOM 4237 N N . LEU A 1 281 ? 12.604 21.670 56.412 1.00 28.50 813 LEU A N 1
ATOM 4238 C CA . LEU A 1 281 ? 13.501 20.541 56.174 1.00 27.48 813 LEU A CA 1
ATOM 4239 C C . LEU A 1 281 ? 12.790 19.215 56.233 1.00 28.99 813 LEU A C 1
ATOM 4240 O O . LEU A 1 281 ? 13.044 18.334 55.417 1.00 31.32 813 LEU A O 1
ATOM 4256 N N . GLN A 1 282 ? 11.878 19.056 57.183 1.00 32.15 814 GLN A N 1
ATOM 4257 C CA . GLN A 1 282 ? 11.094 17.844 57.272 1.00 33.50 814 GLN A CA 1
ATOM 4258 C C . GLN A 1 282 ? 10.235 17.655 56.031 1.00 30.82 814 GLN A C 1
ATOM 4259 O O . GLN A 1 282 ? 10.155 16.541 55.494 1.00 33.61 814 GLN A O 1
ATOM 4273 N N . ARG A 1 283 ? 9.541 18.712 55.593 1.00 29.56 815 ARG A N 1
ATOM 4274 C CA . ARG A 1 283 ? 8.748 18.606 54.380 1.00 30.51 815 ARG A CA 1
ATOM 4275 C C . ARG A 1 283 ? 9.635 18.281 53.184 1.00 32.32 815 ARG A C 1
ATOM 4276 O O . ARG A 1 283 ? 9.233 17.528 52.304 1.00 32.50 815 ARG A O 1
ATOM 4297 N N . ALA A 1 284 ? 10.835 18.861 53.110 1.00 29.39 816 ALA A N 1
ATOM 4298 C CA . ALA A 1 284 ? 11.754 18.572 52.018 1.00 30.17 816 ALA A CA 1
ATOM 4299 C C . ALA A 1 284 ? 12.443 17.215 52.120 1.00 32.53 816 ALA A C 1
ATOM 4300 O O . ALA A 1 284 ? 13.130 16.811 51.167 1.00 34.05 816 ALA A O 1
ATOM 4307 N N . ASN A 1 285 ? 12.322 16.532 53.254 1.00 30.96 817 ASN A N 1
ATOM 4308 C CA . ASN A 1 285 ? 13.073 15.293 53.539 1.00 31.48 817 ASN A CA 1
ATOM 4309 C C . ASN A 1 285 ? 14.569 15.525 53.398 1.00 32.65 817 ASN A C 1
ATOM 4310 O O . ASN A 1 285 ? 15.320 14.703 52.849 1.00 35.23 817 ASN A O 1
ATOM 4321 N N . VAL A 1 286 ? 15.027 16.635 53.942 1.00 29.79 818 VAL A N 1
ATOM 4322 C CA . VAL A 1 286 ? 16.446 17.030 53.900 1.00 30.78 818 VAL A CA 1
ATOM 4323 C C . VAL A 1 286 ? 16.975 17.088 55.319 1.00 34.96 818 VAL A C 1
ATOM 4324 O O . VAL A 1 286 ? 16.453 17.823 56.150 1.00 34.93 818 VAL A O 1
ATOM 4337 N N . HIS A 1 287 ? 18.055 16.343 55.587 1.00 32.13 819 HIS A N 1
ATOM 4338 C CA . HIS A 1 287 ? 18.749 16.405 56.862 1.00 30.78 819 HIS A CA 1
ATOM 4339 C C . HIS A 1 287 ? 19.605 17.668 56.890 1.00 36.98 819 HIS A C 1
ATOM 4340 O O . HIS A 1 287 ? 20.292 17.983 55.915 1.00 33.91 819 HIS A O 1
ATOM 4354 N N . ALA A 1 288 ? 19.575 18.386 58.008 1.00 35.07 820 ALA A N 1
ATOM 4355 C CA . ALA A 1 288 ? 20.264 19.689 58.055 1.00 35.41 820 ALA A CA 1
ATOM 4356 C C . ALA A 1 288 ? 21.764 19.575 57.777 1.00 36.11 820 ALA A C 1
ATOM 4357 O O . ALA A 1 288 ? 22.378 20.534 57.286 1.00 34.45 820 ALA A O 1
ATOM 4364 N N . ARG A 1 289 ? 22.385 18.437 58.101 1.00 35.46 821 ARG A N 1
ATOM 4365 C CA . ARG A 1 289 ? 23.826 18.324 57.858 1.00 36.01 821 ARG A CA 1
ATOM 4366 C C . ARG A 1 289 ? 24.158 18.342 56.369 1.00 36.09 821 ARG A C 1
ATOM 4367 O O . ARG A 1 289 ? 25.318 18.554 56.015 1.00 37.37 821 ARG A O 1
ATOM 4388 N N . THR A 1 290 ? 23.192 18.089 55.495 1.00 33.45 822 THR A N 1
ATOM 4389 C CA . THR A 1 290 ? 23.395 18.127 54.050 1.00 33.04 822 THR A CA 1
ATOM 4390 C C . THR A 1 290 ? 23.127 19.497 53.447 1.00 30.64 822 THR A C 1
ATOM 4391 O O . THR A 1 290 ? 23.327 19.690 52.235 1.00 38.03 822 THR A O 1
ATOM 4402 N N . VAL A 1 291 ? 22.698 20.469 54.247 1.00 33.21 823 VAL A N 1
ATOM 4403 C CA . VAL A 1 291 ? 22.555 21.825 53.761 1.00 31.55 823 VAL A CA 1
ATOM 4404 C C . VAL A 1 291 ? 23.923 22.489 53.794 1.00 36.07 823 VAL A C 1
ATOM 4405 O O . VAL A 1 291 ? 24.610 22.466 54.826 1.00 35.09 823 VAL A O 1
ATOM 4418 N N . SER A 1 292 ? 24.341 23.034 52.653 1.00 32.27 824 SER A N 1
ATOM 4419 C CA . SER A 1 292 ? 25.705 23.581 52.568 1.00 32.90 824 SER A CA 1
ATOM 4420 C C . SER A 1 292 ? 25.760 25.062 52.224 1.00 32.58 824 SER A C 1
ATOM 4421 O O . SER A 1 292 ? 26.844 25.665 52.293 1.00 35.90 824 SER A O 1
ATOM 4429 N N . TYR A 1 293 ? 24.618 25.690 51.948 1.00 33.12 825 TYR A N 1
ATOM 4430 C CA . TYR A 1 293 ? 24.536 27.151 51.874 1.00 30.97 825 TYR A CA 1
ATOM 4431 C C . TYR A 1 293 ? 23.194 27.599 52.454 1.00 33.09 825 TYR A C 1
ATOM 4432 O O . TYR A 1 293 ? 22.156 26.973 52.215 1.00 32.56 825 TYR A O 1
ATOM 4450 N N . LEU A 1 294 ? 23.215 28.702 53.200 1.00 30.83 826 LEU A N 1
ATOM 4451 C CA . LEU A 1 294 ? 21.992 29.264 53.800 1.00 29.80 826 LEU A CA 1
ATOM 4452 C C . LEU A 1 294 ? 21.960 30.738 53.424 1.00 32.77 826 LEU A C 1
ATOM 4453 O O . LEU A 1 294 ? 22.855 31.505 53.822 1.00 32.51 826 LEU A O 1
ATOM 4469 N N . GLU A 1 295 ? 20.950 31.110 52.627 1.00 30.83 827 GLU A N 1
ATOM 4470 C CA . GLU A 1 295 ? 20.667 32.511 52.292 1.00 30.65 827 GLU A CA 1
ATOM 4471 C C . GLU A 1 295 ? 19.753 33.048 53.396 1.00 31.53 827 GLU A C 1
ATOM 4472 O O . GLU A 1 295 ? 18.556 32.723 53.480 1.00 30.09 827 GLU A O 1
ATOM 4484 N N . ALA A 1 296 ? 20.334 33.826 54.276 1.00 31.18 828 ALA A N 1
ATOM 4485 C CA . ALA A 1 296 ? 19.665 34.364 55.429 1.00 31.98 828 ALA A CA 1
ATOM 4486 C C . ALA A 1 296 ? 18.829 35.564 55.035 1.00 33.91 828 ALA A C 1
ATOM 4487 O O . ALA A 1 296 ? 19.075 36.213 54.026 1.00 35.73 828 ALA A O 1
ATOM 4494 N N . HIS A 1 297 ? 17.831 35.849 55.853 1.00 31.72 829 HIS A N 1
ATOM 4495 C CA . HIS A 1 297 ? 17.156 37.144 55.784 1.00 33.09 829 HIS A CA 1
ATOM 4496 C C . HIS A 1 297 ? 18.188 38.261 55.940 1.00 35.85 829 HIS A C 1
ATOM 4497 O O . HIS A 1 297 ? 18.334 39.108 55.052 1.00 37.08 829 HIS A O 1
ATOM 4511 N N . GLY A 1 298 ? 18.953 38.241 57.034 1.00 35.37 830 GLY A N 1
ATOM 4512 C CA . GLY A 1 298 ? 20.197 39.013 57.096 1.00 33.35 830 GLY A CA 1
ATOM 4513 C C . GLY A 1 298 ? 20.067 40.498 56.846 1.00 37.18 830 GLY A C 1
ATOM 4514 O O . GLY A 1 298 ? 20.821 41.081 56.047 1.00 40.01 830 GLY A O 1
ATOM 4518 N N . THR A 1 299 ? 19.135 41.147 57.546 1.00 36.21 831 THR A N 1
ATOM 4519 C CA . THR A 1 299 ? 18.893 42.570 57.301 1.00 35.57 831 THR A CA 1
ATOM 4520 C C . THR A 1 299 ? 19.909 43.488 57.998 1.00 40.13 831 THR A C 1
ATOM 4521 O O . THR A 1 299 ? 19.835 44.701 57.812 1.00 43.73 831 THR A O 1
ATOM 4532 N N . GLY A 1 300 ? 20.777 42.967 58.845 1.00 38.20 832 GLY A N 1
ATOM 4533 C CA . GLY A 1 300 ? 21.823 43.805 59.428 1.00 41.40 832 GLY A CA 1
ATOM 4534 C C . GLY A 1 300 ? 21.338 44.672 60.568 1.00 47.15 832 GLY A C 1
ATOM 4535 O O . GLY A 1 300 ? 21.833 45.790 60.751 1.00 45.45 832 GLY A O 1
ATOM 4539 N N . THR A 1 301 ? 20.352 44.203 61.327 1.00 42.59 833 THR A N 1
ATOM 4540 C CA . THR A 1 301 ? 19.921 44.898 62.531 1.00 43.63 833 THR A CA 1
ATOM 4541 C C . THR A 1 301 ? 20.550 44.231 63.744 1.00 44.62 833 THR A C 1
ATOM 4542 O O . THR A 1 301 ? 20.809 43.021 63.749 1.00 46.47 833 THR A O 1
ATOM 4553 N N . GLU A 1 302 ? 20.794 45.021 64.781 1.00 46.87 834 GLU A N 1
ATOM 4554 C CA . GLU A 1 302 ? 21.427 44.449 65.957 1.00 44.33 834 GLU A CA 1
ATOM 4555 C C . GLU A 1 302 ? 20.505 43.465 66.666 1.00 44.98 834 GLU A C 1
ATOM 4556 O O . GLU A 1 302 ? 20.979 42.507 67.280 1.00 54.94 834 GLU A O 1
ATOM 4568 N N . LEU A 1 303 ? 19.190 43.698 66.608 1.00 44.23 835 LEU A N 1
ATOM 4569 C CA . LEU A 1 303 ? 18.239 42.776 67.219 1.00 47.79 835 LEU A CA 1
ATOM 4570 C C . LEU A 1 303 ? 18.068 41.522 66.370 1.00 44.19 835 LEU A C 1
ATOM 4571 O O . LEU A 1 303 ? 18.107 40.397 66.885 1.00 45.92 835 LEU A O 1
ATOM 4587 N N . GLY A 1 304 ? 17.895 41.693 65.081 1.00 44.15 836 GLY A N 1
ATOM 4588 C CA . GLY A 1 304 ? 17.443 40.613 64.219 1.00 41.33 836 GLY A CA 1
ATOM 4589 C C . GLY A 1 304 ? 18.525 39.616 63.832 1.00 38.58 836 GLY A C 1
ATOM 4590 O O . GLY A 1 304 ? 18.266 38.412 63.718 1.00 40.04 836 GLY A O 1
ATOM 4594 N N . ASP A 1 305 ? 19.743 40.103 63.622 1.00 37.95 837 ASP A N 1
ATOM 4595 C CA . ASP A 1 305 ? 20.721 39.156 63.111 1.00 37.60 837 ASP A CA 1
ATOM 4596 C C . ASP A 1 305 ? 21.045 38.058 64.126 1.00 37.19 837 ASP A C 1
ATOM 4597 O O . ASP A 1 305 ? 21.149 36.883 63.738 1.00 39.62 837 ASP A O 1
ATOM 4606 N N . PRO A 1 306 ? 21.232 38.373 65.413 1.00 41.31 838 PRO A N 1
ATOM 4607 C CA . PRO A 1 306 ? 21.534 37.288 66.362 1.00 40.14 838 PRO A CA 1
ATOM 4608 C C . PRO A 1 306 ? 20.364 36.328 66.518 1.00 36.84 838 PRO A C 1
ATOM 4609 O O . PRO A 1 306 ? 20.575 35.116 66.676 1.00 41.94 838 PRO A O 1
ATOM 4620 N N . ILE A 1 307 ? 19.138 36.863 66.486 1.00 37.70 839 ILE A N 1
ATOM 4621 C CA . ILE A 1 307 ? 17.935 36.035 66.554 1.00 34.32 839 ILE A CA 1
ATOM 4622 C C . ILE A 1 307 ? 17.905 35.063 65.395 1.00 36.14 839 ILE A C 1
ATOM 4623 O O . ILE A 1 307 ? 17.556 33.886 65.560 1.00 38.69 839 ILE A O 1
ATOM 4639 N N . GLU A 1 308 ? 18.225 35.545 64.199 1.00 34.03 840 GLU A N 1
ATOM 4640 C CA . GLU A 1 308 ? 18.176 34.675 63.040 1.00 36.14 840 GLU A CA 1
ATOM 4641 C C . GLU A 1 308 ? 19.166 33.532 63.183 1.00 33.94 840 GLU A C 1
ATOM 4642 O O . GLU A 1 308 ? 18.829 32.384 62.883 1.00 35.84 840 GLU A O 1
ATOM 4654 N N . VAL A 1 309 ? 20.404 33.831 63.629 1.00 34.74 841 VAL A N 1
ATOM 4655 C CA . VAL A 1 309 ? 21.363 32.743 63.762 1.00 36.24 841 VAL A CA 1
ATOM 4656 C C . VAL A 1 309 ? 20.941 31.783 64.857 1.00 37.01 841 VAL A C 1
ATOM 4657 O O . VAL A 1 309 ? 21.149 30.566 64.743 1.00 38.22 841 VAL A O 1
ATOM 4670 N N . ALA A 1 310 ? 20.327 32.294 65.926 1.00 38.32 842 ALA A N 1
ATOM 4671 C CA . ALA A 1 310 ? 19.850 31.428 66.993 1.00 47.83 842 ALA A CA 1
ATOM 4672 C C . ALA A 1 310 ? 18.753 30.491 66.495 1.00 38.88 842 ALA A C 1
ATOM 4673 O O . ALA A 1 310 ? 18.732 29.299 66.845 1.00 36.86 842 ALA A O 1
ATOM 4680 N N . GLY A 1 311 ? 17.843 31.023 65.681 1.00 35.69 843 GLY A N 1
ATOM 4681 C CA . GLY A 1 311 ? 16.761 30.199 65.145 1.00 36.93 843 GLY A CA 1
ATOM 4682 C C . GLY A 1 311 ? 17.291 29.095 64.255 1.00 35.61 843 GLY A C 1
ATOM 4683 O O . GLY A 1 311 ? 16.896 27.937 64.384 1.00 35.63 843 GLY A O 1
ATOM 4687 N N . LEU A 1 312 ? 18.232 29.439 63.365 1.00 36.04 844 LEU A N 1
ATOM 4688 C CA . LEU A 1 312 ? 18.785 28.453 62.453 1.00 35.33 844 LEU A CA 1
ATOM 4689 C C . LEU A 1 312 ? 19.562 27.380 63.213 1.00 36.18 844 LEU A C 1
ATOM 4690 O O . LEU A 1 312 ? 19.517 26.190 62.859 1.00 37.21 844 LEU A O 1
ATOM 4706 N N . THR A 1 313 ? 20.317 27.790 64.236 1.00 36.29 845 THR A N 1
ATOM 4707 C CA . THR A 1 313 ? 21.135 26.848 64.983 1.00 38.39 845 THR A CA 1
ATOM 4708 C C . THR A 1 313 ? 20.244 25.857 65.690 1.00 39.99 845 THR A C 1
ATOM 4709 O O . THR A 1 313 ? 20.494 24.647 65.677 1.00 39.63 845 THR A O 1
ATOM 4720 N N . ARG A 1 314 ? 19.147 26.356 66.257 1.00 40.64 846 ARG A N 1
ATOM 4721 C CA . ARG A 1 314 ? 18.239 25.481 66.974 1.00 39.32 846 ARG A CA 1
ATOM 4722 C C . ARG A 1 314 ? 17.579 24.508 66.013 1.00 37.87 846 ARG A C 1
ATOM 4723 O O . ARG A 1 314 ? 17.474 23.313 66.321 1.00 40.87 846 ARG A O 1
ATOM 4744 N N . ALA A 1 315 ? 17.188 24.975 64.828 1.00 36.65 847 ALA A N 1
ATOM 4745 C CA . ALA A 1 315 ? 16.582 24.079 63.845 1.00 34.74 847 ALA A CA 1
ATOM 4746 C C . ALA A 1 315 ? 17.593 23.034 63.381 1.00 35.46 847 ALA A C 1
ATOM 4747 O O . ALA A 1 315 ? 17.298 21.839 63.344 1.00 36.42 847 ALA A O 1
ATOM 4754 N N . PHE A 1 316 ? 18.813 23.461 63.076 1.00 35.57 848 PHE A N 1
ATOM 4755 C CA . PHE A 1 316 ? 19.806 22.524 62.594 1.00 36.06 848 PHE A CA 1
ATOM 4756 C C . PHE A 1 316 ? 20.183 21.520 63.662 1.00 41.56 848 PHE A C 1
ATOM 4757 O O . PHE A 1 316 ? 20.465 20.365 63.336 1.00 38.63 848 PHE A O 1
ATOM 4774 N N . GLU A 1 317 ? 20.180 21.931 64.936 1.00 39.88 849 GLU A N 1
ATOM 4775 C CA . GLU A 1 317 ? 20.619 21.047 66.005 1.00 41.91 849 GLU A CA 1
ATOM 4776 C C . GLU A 1 317 ? 19.627 19.925 66.265 1.00 45.19 849 GLU A C 1
ATOM 4777 O O . GLU A 1 317 ? 19.958 18.984 66.983 1.00 45.14 849 GLU A O 1
ATOM 4789 N N . LYS A 1 318 ? 18.434 19.983 65.697 1.00 42.16 850 LYS A N 1
ATOM 4790 C CA . LYS A 1 318 ? 17.561 18.817 65.730 1.00 42.02 850 LYS A CA 1
ATOM 4791 C C . LYS A 1 318 ? 18.182 17.654 64.965 1.00 44.46 850 LYS A C 1
ATOM 4792 O O . LYS A 1 318 ? 17.950 16.493 65.324 1.00 48.89 850 LYS A O 1
ATOM 4811 N N . ASP A 1 319 ? 18.991 17.939 63.940 1.00 40.99 851 ASP A N 1
ATOM 4812 C CA . ASP A 1 319 ? 19.622 16.892 63.136 1.00 39.33 851 ASP A CA 1
ATOM 4813 C C . ASP A 1 319 ? 21.089 16.661 63.413 1.00 46.76 851 ASP A C 1
ATOM 4814 O O . ASP A 1 319 ? 21.563 15.530 63.240 1.00 43.82 851 ASP A O 1
ATOM 4823 N N . THR A 1 320 ? 21.841 17.696 63.785 1.00 41.63 852 THR A N 1
ATOM 4824 C CA . THR A 1 320 ? 23.282 17.548 63.876 1.00 44.38 852 THR A CA 1
ATOM 4825 C C . THR A 1 320 ? 23.872 18.524 64.872 1.00 40.63 852 THR A C 1
ATOM 4826 O O . THR A 1 320 ? 23.424 19.667 64.977 1.00 43.04 852 THR A O 1
ATOM 4837 N N . GLN A 1 321 ? 24.926 18.084 65.557 1.00 44.32 853 GLN A N 1
ATOM 4838 C CA . GLN A 1 321 ? 25.696 18.980 66.412 1.00 48.64 853 GLN A CA 1
ATOM 4839 C C . GLN A 1 321 ? 26.966 19.477 65.734 1.00 52.07 853 GLN A C 1
ATOM 4840 O O . GLN A 1 321 ? 27.790 20.141 66.385 1.00 51.03 853 GLN A O 1
ATOM 4854 N N . ASP A 1 322 ? 27.164 19.155 64.458 1.00 45.13 854 ASP A N 1
ATOM 4855 C CA . ASP A 1 322 ? 28.401 19.545 63.803 1.00 51.11 854 ASP A CA 1
ATOM 4856 C C . ASP A 1 322 ? 28.434 21.053 63.639 1.00 47.38 854 ASP A C 1
ATOM 4857 O O . ASP A 1 322 ? 27.395 21.694 63.477 1.00 43.57 854 ASP A O 1
ATOM 4866 N N . LYS A 1 323 ? 29.637 21.612 63.658 1.00 48.14 855 LYS A N 1
ATOM 4867 C CA . LYS A 1 323 ? 29.802 23.058 63.685 1.00 48.44 855 LYS A CA 1
ATOM 4868 C C . LYS A 1 323 ? 30.450 23.571 62.407 1.00 44.30 855 LYS A C 1
ATOM 4869 O O . LYS A 1 323 ? 31.369 22.956 61.867 1.00 48.46 855 LYS A O 1
ATOM 4888 N N . GLN A 1 324 ? 29.990 24.732 61.957 1.00 44.30 856 GLN A N 1
ATOM 4889 C CA . GLN A 1 324 ? 30.614 25.511 60.887 1.00 44.11 856 GLN A CA 1
ATOM 4890 C C . GLN A 1 324 ? 30.893 24.689 59.630 1.00 45.48 856 GLN A C 1
ATOM 4891 O O . GLN A 1 324 ? 31.986 24.738 59.053 1.00 46.75 856 GLN A O 1
ATOM 4905 N N . PHE A 1 325 ? 29.861 23.956 59.185 1.00 41.33 857 PHE A N 1
ATOM 4906 C CA . PHE A 1 325 ? 29.906 23.157 57.965 1.00 42.54 857 PHE A CA 1
ATOM 4907 C C . PHE A 1 325 ? 29.144 23.788 56.825 1.00 41.29 857 PHE A C 1
ATOM 4908 O O . PHE A 1 325 ? 29.287 23.335 55.677 1.00 43.10 857 PHE A O 1
ATOM 4925 N N . CYS A 1 326 ? 28.325 24.806 57.121 1.00 39.57 858 CYS A N 1
ATOM 4926 C CA . CYS A 1 326 ? 27.406 25.402 56.164 1.00 36.91 858 CYS A CA 1
ATOM 4927 C C . CYS A 1 326 ? 27.740 26.879 55.971 1.00 37.10 858 CYS A C 1
ATOM 4928 O O . CYS A 1 326 ? 27.879 27.619 56.945 1.00 41.38 858 CYS A O 1
ATOM 4936 N N . ALA A 1 327 ? 27.868 27.297 54.723 1.00 36.58 859 ALA A N 1
ATOM 4937 C CA . ALA A 1 327 ? 28.110 28.699 54.434 1.00 35.58 859 ALA A CA 1
ATOM 4938 C C . ALA A 1 327 ? 26.832 29.491 54.619 1.00 36.44 859 ALA A C 1
ATOM 4939 O O . ALA A 1 327 ? 25.722 28.994 54.344 1.00 35.87 859 ALA A O 1
ATOM 4946 N N . LEU A 1 328 ? 26.994 30.754 55.030 1.00 36.47 860 LEU A N 1
ATOM 4947 C CA . LEU A 1 328 ? 25.858 31.628 55.353 1.00 35.58 860 LEU A CA 1
ATOM 4948 C C . LEU A 1 328 ? 26.122 32.989 54.732 1.00 34.26 860 LEU A C 1
ATOM 4949 O O . LEU A 1 328 ? 27.262 33.489 54.796 1.00 36.40 860 LEU A O 1
ATOM 4965 N N . GLY A 1 329 ? 25.092 33.585 54.132 1.00 35.02 861 GLY A N 1
ATOM 4966 C CA . GLY A 1 329 ? 25.259 34.887 53.520 1.00 32.92 861 GLY A CA 1
ATOM 4967 C C . GLY A 1 329 ? 23.930 35.575 53.315 1.00 35.55 861 GLY A C 1
ATOM 4968 O O . GLY A 1 329 ? 22.882 34.991 53.549 1.00 32.87 861 GLY A O 1
ATOM 4972 N N . SER A 1 330 ? 23.978 36.821 52.836 1.00 34.36 862 SER A N 1
ATOM 4973 C CA . SER A 1 330 ? 22.728 37.498 52.477 1.00 33.97 862 SER A CA 1
ATOM 4974 C C . SER A 1 330 ? 22.972 38.477 51.340 1.00 34.51 862 SER A C 1
ATOM 4975 O O . SER A 1 330 ? 23.862 39.338 51.432 1.00 36.73 862 SER A O 1
ATOM 4983 N N . ALA A 1 331 ? 22.187 38.330 50.274 1.00 33.51 863 ALA A N 1
ATOM 4984 C CA . ALA A 1 331 ? 22.187 39.291 49.175 1.00 33.96 863 ALA A CA 1
ATOM 4985 C C . ALA A 1 331 ? 21.929 40.717 49.641 1.00 35.16 863 ALA A C 1
ATOM 4986 O O . ALA A 1 331 ? 22.264 41.668 48.926 1.00 35.18 863 ALA A O 1
ATOM 4993 N N . LYS A 1 332 ? 21.284 40.910 50.790 1.00 33.86 864 LYS A N 1
ATOM 4994 C CA . LYS A 1 332 ? 21.065 42.278 51.257 1.00 34.83 864 LYS A CA 1
ATOM 4995 C C . LYS A 1 332 ? 22.378 43.015 51.477 1.00 37.09 864 LYS A C 1
ATOM 4996 O O . LYS A 1 332 ? 22.412 44.257 51.439 1.00 36.46 864 LYS A O 1
ATOM 5015 N N . SER A 1 333 ? 23.456 42.293 51.732 1.00 35.22 865 SER A N 1
ATOM 5016 C CA . SER A 1 333 ? 24.732 42.964 51.907 1.00 37.64 865 SER A CA 1
ATOM 5017 C C . SER A 1 333 ? 25.171 43.637 50.626 1.00 41.79 865 SER A C 1
ATOM 5018 O O . SER A 1 333 ? 25.938 44.604 50.687 1.00 41.78 865 SER A O 1
ATOM 5026 N N . ASN A 1 334 ? 24.692 43.153 49.484 1.00 38.35 866 ASN A N 1
ATOM 5027 C CA . ASN A 1 334 ? 25.010 43.761 48.208 1.00 37.20 866 ASN A CA 1
ATOM 5028 C C . ASN A 1 334 ? 23.988 44.807 47.786 1.00 36.03 866 ASN A C 1
ATOM 5029 O O . ASN A 1 334 ? 24.380 45.855 47.303 1.00 38.38 866 ASN A O 1
ATOM 5040 N N . ILE A 1 335 ? 22.692 44.462 47.791 1.00 35.63 867 ILE A N 1
ATOM 5041 C CA . ILE A 1 335 ? 21.675 45.290 47.133 1.00 35.99 867 ILE A CA 1
ATOM 5042 C C . ILE A 1 335 ? 20.749 45.987 48.102 1.00 37.79 867 ILE A C 1
ATOM 5043 O O . ILE A 1 335 ? 19.784 46.621 47.655 1.00 35.52 867 ILE A O 1
ATOM 5059 N N . GLY A 1 336 ? 20.976 45.848 49.399 1.00 36.06 868 GLY A N 1
ATOM 5060 C CA . GLY A 1 336 ? 20.055 46.333 50.376 1.00 35.63 868 GLY A CA 1
ATOM 5061 C C . GLY A 1 336 ? 18.876 45.392 50.525 1.00 35.06 868 GLY A C 1
ATOM 5062 O O . GLY A 1 336 ? 18.789 44.316 49.954 1.00 32.82 868 GLY A O 1
ATOM 5066 N N . HIS A 1 337 ? 17.936 45.862 51.318 1.00 35.42 869 HIS A N 1
ATOM 5067 C CA . HIS A 1 337 ? 16.718 45.090 51.666 1.00 36.86 869 HIS A CA 1
ATOM 5068 C C . HIS A 1 337 ? 15.579 45.522 50.765 1.00 32.58 869 HIS A C 1
ATOM 5069 O O . HIS A 1 337 ? 14.986 46.585 50.971 1.00 34.42 869 HIS A O 1
ATOM 5083 N N . CYS A 1 338 ? 15.230 44.689 49.778 1.00 33.10 870 CYS A N 1
ATOM 5084 C CA A CYS A 1 338 ? 14.153 45.113 48.890 0.63 36.80 870 CYS A CA 1
ATOM 5085 C CA B CYS A 1 338 ? 14.179 44.999 48.832 0.37 34.37 870 CYS A CA 1
ATOM 5086 C C . CYS A 1 338 ? 12.806 44.567 49.334 1.00 33.14 870 CYS A C 1
ATOM 5087 O O . CYS A 1 338 ? 11.879 44.450 48.522 1.00 30.53 870 CYS A O 1
ATOM 5102 N N . GLU A 1 339 ? 12.643 44.374 50.647 1.00 28.92 871 GLU A N 1
ATOM 5103 C CA . GLU A 1 339 ? 11.304 44.286 51.290 1.00 28.12 871 GLU A CA 1
ATOM 5104 C C . GLU A 1 339 ? 10.555 43.147 50.630 1.00 30.61 871 GLU A C 1
ATOM 5105 O O . GLU A 1 339 ? 11.045 42.001 50.643 1.00 29.96 871 GLU A O 1
ATOM 5117 N N . SER A 1 340 ? 9.372 43.385 50.065 1.00 28.48 872 SER A N 1
ATOM 5118 C CA . SER A 1 340 ? 8.619 42.273 49.521 1.00 28.77 872 SER A CA 1
ATOM 5119 C C . SER A 1 340 ? 9.343 41.525 48.431 1.00 29.55 872 SER A C 1
ATOM 5120 O O . SER A 1 340 ? 9.016 40.345 48.216 1.00 29.28 872 SER A O 1
ATOM 5128 N N . ALA A 1 341 ? 10.347 42.124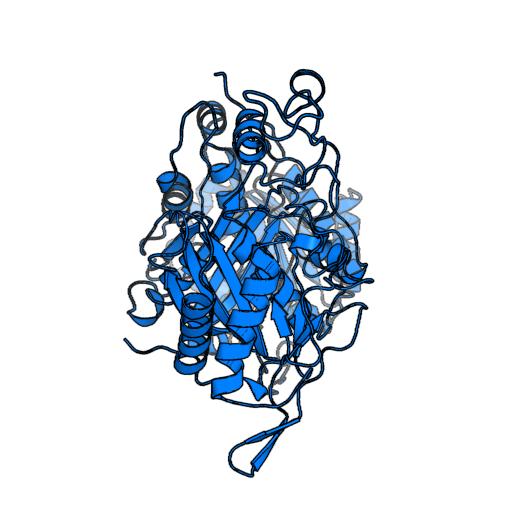 47.769 1.00 30.79 873 ALA A N 1
ATOM 5129 C CA . ALA A 1 341 ? 11.095 41.398 46.743 1.00 29.46 873 ALA A CA 1
ATOM 5130 C C . ALA A 1 341 ? 12.358 40.754 47.290 1.00 28.24 873 ALA A C 1
ATOM 5131 O O . ALA A 1 341 ? 13.107 40.145 46.520 1.00 29.23 873 ALA A O 1
ATOM 5138 N N . ALA A 1 342 ? 12.579 40.826 48.594 1.00 28.24 874 ALA A N 1
ATOM 5139 C CA . ALA A 1 342 ? 13.825 40.286 49.146 1.00 28.64 874 ALA A CA 1
ATOM 5140 C C . ALA A 1 342 ? 13.948 38.790 48.942 1.00 30.33 874 ALA A C 1
ATOM 5141 O O . ALA A 1 342 ? 15.060 38.288 48.690 1.00 30.37 874 ALA A O 1
ATOM 5148 N N . GLY A 1 343 ? 12.851 38.052 49.109 1.00 27.82 875 GLY A N 1
ATOM 5149 C CA . GLY A 1 343 ? 12.914 36.593 48.953 1.00 27.26 875 GLY A CA 1
ATOM 5150 C C . GLY A 1 343 ? 13.236 36.164 47.541 1.00 29.85 875 GLY A C 1
ATOM 5151 O O . GLY A 1 343 ? 14.067 35.274 47.331 1.00 29.39 875 GLY A O 1
ATOM 5155 N N . ILE A 1 344 ? 12.632 36.804 46.546 1.00 27.36 876 ILE A N 1
ATOM 5156 C CA . ILE A 1 344 ? 12.910 36.414 45.167 1.00 26.82 876 ILE A CA 1
ATOM 5157 C C . ILE A 1 344 ? 14.347 36.825 44.793 1.00 29.22 876 ILE A C 1
ATOM 5158 O O . ILE A 1 344 ? 15.010 36.118 44.025 1.00 28.50 876 ILE A O 1
ATOM 5174 N N . ALA A 1 345 ? 14.867 37.915 45.357 1.00 28.78 877 ALA A N 1
ATOM 5175 C CA . ALA A 1 345 ? 16.271 38.257 45.110 1.00 28.95 877 ALA A CA 1
ATOM 5176 C C . ALA A 1 345 ? 17.207 37.208 45.701 1.00 29.38 877 ALA A C 1
ATOM 5177 O O . ALA A 1 345 ? 18.219 36.815 45.072 1.00 31.61 877 ALA A O 1
ATOM 5184 N N . GLY A 1 346 ? 16.911 36.757 46.922 1.00 30.50 878 GLY A N 1
ATOM 5185 C CA . GLY A 1 346 ? 17.702 35.701 47.529 1.00 28.66 878 GLY A CA 1
ATOM 5186 C C . GLY A 1 346 ? 17.616 34.376 46.796 1.00 29.29 878 GLY A C 1
ATOM 5187 O O . GLY A 1 346 ? 18.615 33.648 46.670 1.00 28.51 878 GLY A O 1
ATOM 5191 N N . VAL A 1 347 ? 16.419 34.018 46.333 1.00 27.75 879 VAL A N 1
ATOM 5192 C CA . VAL A 1 347 ? 16.292 32.808 45.536 1.00 29.34 879 VAL A CA 1
ATOM 5193 C C . VAL A 1 347 ? 17.144 32.918 44.295 1.00 29.85 879 VAL A C 1
ATOM 5194 O O . VAL A 1 347 ? 17.837 31.964 43.905 1.00 29.31 879 VAL A O 1
ATOM 5207 N N . THR A 1 348 ? 17.122 34.091 43.659 1.00 29.27 880 THR A N 1
ATOM 5208 C CA . THR A 1 348 ? 17.888 34.295 42.442 1.00 28.00 880 THR A CA 1
ATOM 5209 C C . THR A 1 348 ? 19.379 34.122 42.725 1.00 32.22 880 THR A C 1
ATOM 5210 O O . THR A 1 348 ? 20.103 33.465 41.972 1.00 31.33 880 THR A O 1
ATOM 5221 N N . LYS A 1 349 ? 19.829 34.656 43.845 1.00 30.04 881 LYS A N 1
ATOM 5222 C CA . LYS A 1 349 ? 21.254 34.479 44.195 1.00 30.98 881 LYS A CA 1
ATOM 5223 C C . LYS A 1 349 ? 21.585 32.996 44.342 1.00 32.07 881 LYS A C 1
ATOM 5224 O O . LYS A 1 349 ? 22.615 32.534 43.831 1.00 33.84 881 LYS A O 1
ATOM 5243 N N . ILE A 1 350 ? 20.713 32.216 44.992 1.00 31.06 882 ILE A N 1
ATOM 5244 C CA . ILE A 1 350 ? 20.969 30.780 45.135 1.00 29.68 882 ILE A CA 1
ATOM 5245 C C . ILE A 1 350 ? 21.058 30.123 43.772 1.00 34.01 882 ILE A C 1
ATOM 5246 O O . ILE A 1 350 ? 21.941 29.296 43.526 1.00 32.38 882 ILE A O 1
ATOM 5262 N N . LEU A 1 351 ? 20.160 30.485 42.852 1.00 31.05 883 LEU A N 1
ATOM 5263 C CA . LEU A 1 351 ? 20.132 29.830 41.550 1.00 30.81 883 LEU A CA 1
ATOM 5264 C C . LEU A 1 351 ? 21.382 30.160 40.755 1.00 33.54 883 LEU A C 1
ATOM 5265 O O . LEU A 1 351 ? 21.875 29.317 40.003 1.00 34.10 883 LEU A O 1
ATOM 5281 N N . LEU A 1 352 ? 21.879 31.393 40.886 1.00 32.82 884 LEU A N 1
ATOM 5282 C CA . LEU A 1 352 ? 23.127 31.766 40.224 1.00 33.21 884 LEU A CA 1
ATOM 5283 C C . LEU A 1 352 ? 24.305 31.052 40.849 1.00 34.66 884 LEU A C 1
ATOM 5284 O O . LEU A 1 352 ? 25.188 30.563 40.129 1.00 36.42 884 LEU A O 1
ATOM 5300 N N . GLN A 1 353 ? 24.335 30.946 42.183 1.00 36.12 885 GLN A N 1
ATOM 5301 C CA . GLN A 1 353 ? 25.410 30.153 42.810 1.00 35.04 885 GLN A CA 1
ATOM 5302 C C . GLN A 1 353 ? 25.355 28.709 42.339 1.00 35.51 885 GLN A C 1
ATOM 5303 O O . GLN A 1 353 ? 26.381 28.071 42.122 1.00 37.21 885 GLN A O 1
ATOM 5317 N N . LEU A 1 354 ? 24.148 28.160 42.203 1.00 34.90 886 LEU A N 1
ATOM 5318 C CA . LEU A 1 354 ? 24.051 26.785 41.731 1.00 34.44 886 LEU A CA 1
ATOM 5319 C C . LEU A 1 354 ? 24.540 26.640 40.302 1.00 35.94 886 LEU A C 1
ATOM 5320 O O . LEU A 1 354 ? 25.233 25.654 39.964 1.00 37.18 886 LEU A O 1
ATOM 5336 N N . LYS A 1 355 ? 24.192 27.594 39.447 1.00 34.75 887 LYS A N 1
ATOM 5337 C CA . LYS A 1 355 ? 24.598 27.532 38.052 1.00 38.08 887 LYS A CA 1
ATOM 5338 C C . LYS A 1 355 ? 26.109 27.487 37.919 1.00 41.76 887 LYS A C 1
ATOM 5339 O O . LYS A 1 355 ? 26.658 26.736 37.099 1.00 40.19 887 LYS A O 1
ATOM 5358 N N . HIS A 1 356 ? 26.788 28.288 38.715 1.00 36.98 888 HIS A N 1
ATOM 5359 C CA . HIS A 1 356 ? 28.245 28.416 38.666 1.00 36.67 888 HIS A CA 1
ATOM 5360 C C . HIS A 1 356 ? 28.988 27.541 39.674 1.00 46.76 888 HIS A C 1
ATOM 5361 O O . HIS A 1 356 ? 30.232 27.485 39.656 1.00 45.50 888 HIS A O 1
ATOM 5375 N N . ALA A 1 357 ? 28.266 26.811 40.499 1.00 39.22 889 ALA A N 1
ATOM 5376 C CA . ALA A 1 357 ? 28.812 26.017 41.601 1.00 43.30 889 ALA A CA 1
ATOM 5377 C C . ALA A 1 357 ? 29.839 26.819 42.395 1.00 39.96 889 ALA A C 1
ATOM 5378 O O . ALA A 1 357 ? 30.945 26.341 42.704 1.00 40.44 889 ALA A O 1
ATOM 5385 N N . GLN A 1 358 ? 29.427 28.020 42.788 1.00 38.40 890 GLN A N 1
ATOM 5386 C CA . GLN A 1 358 ? 30.289 28.941 43.519 1.00 38.76 890 GLN A CA 1
ATOM 5387 C C . GLN A 1 358 ? 29.505 29.628 44.627 1.00 41.09 890 GLN A C 1
ATOM 5388 O O . GLN A 1 358 ? 28.281 29.849 44.521 1.00 40.25 890 GLN A O 1
ATOM 5402 N N . LEU A 1 359 ? 30.216 29.912 45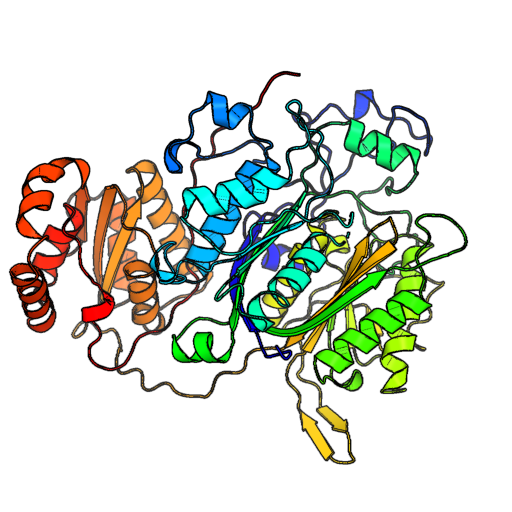.710 1.00 40.27 891 LEU A N 1
ATOM 5403 C CA . LEU A 1 359 ? 29.704 30.707 46.820 1.00 37.43 891 LEU A CA 1
ATOM 5404 C C . LEU A 1 359 ? 30.301 32.102 46.715 1.00 38.10 891 LEU A C 1
ATOM 5405 O O . LEU A 1 359 ? 31.512 32.230 46.533 1.00 40.31 891 LEU A O 1
ATOM 5421 N N . VAL A 1 360 ? 29.466 33.130 46.867 1.00 39.56 892 VAL A N 1
ATOM 5422 C CA . VAL A 1 360 ? 29.937 34.495 46.717 1.00 41.02 892 VAL A CA 1
ATOM 5423 C C . VAL A 1 360 ? 30.114 35.165 48.076 1.00 38.84 892 VAL A C 1
ATOM 5424 O O . VAL A 1 360 ? 29.530 34.718 49.074 1.00 39.31 892 VAL A O 1
ATOM 5437 N N . PRO A 1 361 ? 30.878 36.259 48.142 1.00 40.51 893 PRO A N 1
ATOM 5438 C CA . PRO A 1 361 ? 30.995 36.993 49.404 1.00 42.28 893 PRO A CA 1
ATOM 5439 C C . PRO A 1 361 ? 29.655 37.492 49.917 1.00 41.87 893 PRO A C 1
ATOM 5440 O O . PRO A 1 361 ? 28.806 37.939 49.149 1.00 43.01 893 PRO A O 1
ATOM 5451 N N . SER A 1 362 ? 29.529 37.462 51.234 1.00 40.70 894 SER A N 1
ATOM 5452 C CA . SER A 1 362 ? 28.549 38.231 51.984 1.00 43.23 894 SER A CA 1
ATOM 5453 C C . SER A 1 362 ? 29.289 39.434 52.562 1.00 43.86 894 SER A C 1
ATOM 5454 O O . SER A 1 362 ? 30.256 39.286 53.337 1.00 42.59 894 SER A O 1
ATOM 5462 N N . LEU A 1 363 ? 28.871 40.622 52.160 1.00 40.39 895 LEU A N 1
ATOM 5463 C CA . LEU A 1 363 ? 29.670 41.815 52.392 1.00 42.37 895 LEU A CA 1
ATOM 5464 C C . LEU A 1 363 ? 29.531 42.383 53.809 1.00 47.55 895 LEU A C 1
ATOM 5465 O O . LEU A 1 363 ? 28.568 42.126 54.531 1.00 41.41 895 LEU A O 1
ATOM 5481 N N . HIS A 1 364 ? 30.524 43.209 54.196 1.00 44.79 896 HIS A N 1
ATOM 5482 C CA . HIS A 1 364 ? 30.422 44.020 55.407 1.00 45.74 896 HIS A CA 1
ATOM 5483 C C . HIS A 1 364 ? 30.359 43.160 56.663 1.00 44.93 896 HIS A C 1
ATOM 5484 O O . HIS A 1 364 ? 29.736 43.550 57.658 1.00 47.46 896 HIS A O 1
ATOM 5498 N N . SER A 1 365 ? 31.033 41.997 56.648 1.00 47.90 897 SER A N 1
ATOM 5499 C CA . SER A 1 365 ? 31.118 41.140 57.821 1.00 44.60 897 SER A CA 1
ATOM 5500 C C . SER A 1 365 ? 32.553 40.629 58.031 1.00 46.37 897 SER A C 1
ATOM 5501 O O . SER A 1 365 ? 32.754 39.565 58.616 1.00 49.65 897 SER A O 1
ATOM 5509 N N . ARG A 1 366 ? 33.542 41.366 57.520 1.00 48.29 898 ARG A N 1
ATOM 5510 C CA . ARG A 1 366 ? 34.956 41.019 57.737 1.00 50.45 898 ARG A CA 1
ATOM 5511 C C . ARG A 1 366 ? 35.250 40.952 59.222 1.00 59.54 898 ARG A C 1
ATOM 5512 O O . ARG A 1 366 ? 36.022 40.094 59.690 1.00 57.33 898 ARG A O 1
ATOM 5533 N N . THR A 1 367 ? 34.648 41.864 59.972 1.00 51.56 899 THR A N 1
ATOM 5534 C CA . THR A 1 367 ? 34.504 41.772 61.411 1.00 62.91 899 THR A CA 1
ATOM 5535 C C . THR A 1 367 ? 33.082 41.317 61.687 1.00 58.97 899 THR A C 1
ATOM 5536 O O . THR A 1 367 ? 32.126 41.988 61.278 1.00 50.34 899 THR A O 1
ATOM 5547 N N . LEU A 1 368 ? 32.939 40.163 62.334 1.00 48.96 900 LEU A N 1
ATOM 5548 C CA . LEU A 1 368 ? 31.614 39.592 62.548 1.00 48.14 900 LEU A CA 1
ATOM 5549 C C . LEU A 1 368 ? 30.917 40.292 63.714 1.00 48.61 900 LEU A C 1
ATOM 5550 O O . LEU A 1 368 ? 31.558 40.891 64.587 1.00 50.61 900 LEU A O 1
ATOM 5566 N N . ASN A 1 369 ? 29.584 40.232 63.706 1.00 49.59 901 ASN A N 1
ATOM 5567 C CA . ASN A 1 369 ? 28.818 40.687 64.855 1.00 47.17 901 ASN A CA 1
ATOM 5568 C C . ASN A 1 369 ? 29.422 40.073 66.126 1.00 48.70 901 ASN A C 1
ATOM 5569 O O . ASN A 1 369 ? 29.402 38.837 66.292 1.00 52.50 901 ASN A O 1
ATOM 5580 N N . PRO A 1 370 ? 29.952 40.886 67.034 1.00 55.01 902 PRO A N 1
ATOM 5581 C CA . PRO A 1 370 ? 30.608 40.342 68.235 1.00 59.17 902 PRO A CA 1
ATOM 5582 C C . PRO A 1 370 ? 29.656 39.662 69.194 1.00 58.80 902 PRO A C 1
ATOM 5583 O O . PRO A 1 370 ? 30.122 39.022 70.141 1.00 60.68 902 PRO A O 1
ATOM 5594 N N . ASN A 1 371 ? 28.348 39.811 68.993 1.00 54.75 903 ASN A N 1
ATOM 5595 C CA . ASN A 1 371 ? 27.333 39.187 69.829 1.00 60.35 903 ASN A CA 1
ATOM 5596 C C . ASN A 1 371 ? 26.903 37.824 69.311 1.00 58.24 903 ASN A C 1
ATOM 5597 O O . ASN A 1 371 ? 26.070 37.162 69.950 1.00 65.17 903 ASN A O 1
ATOM 5608 N N . ILE A 1 372 ? 27.445 37.398 68.177 1.00 51.38 904 ILE A N 1
ATOM 5609 C CA . ILE A 1 372 ? 27.150 36.087 67.597 1.00 46.40 904 ILE A CA 1
ATOM 5610 C C . ILE A 1 372 ? 28.445 35.291 67.611 1.00 51.03 904 ILE A C 1
ATOM 5611 O O . ILE A 1 372 ? 29.410 35.680 66.952 1.00 54.83 904 ILE A O 1
ATOM 5627 N N . ASP A 1 373 ? 28.455 34.172 68.326 1.00 51.60 905 ASP A N 1
ATOM 5628 C CA . ASP A 1 373 ? 29.615 33.280 68.379 1.00 54.70 905 ASP A CA 1
ATOM 5629 C C . ASP A 1 373 ? 29.359 32.196 67.339 1.00 52.30 905 ASP A C 1
ATOM 5630 O O . ASP A 1 373 ? 28.711 31.185 67.615 1.00 49.33 905 ASP A O 1
ATOM 5639 N N . PHE A 1 374 ? 29.866 32.407 66.122 1.00 47.65 906 PHE A N 1
ATOM 5640 C CA . PHE A 1 374 ? 29.565 31.445 65.065 1.00 45.58 906 PHE A CA 1
ATOM 5641 C C . PHE A 1 374 ? 30.226 30.100 65.287 1.00 48.81 906 PHE A C 1
ATOM 5642 O O . PHE A 1 374 ? 29.817 29.126 64.657 1.00 45.95 906 PHE A O 1
ATOM 5659 N N . THR A 1 375 ? 31.260 30.016 66.140 1.00 51.17 907 THR A N 1
ATOM 5660 C CA . THR A 1 375 ? 31.845 28.700 66.388 1.00 51.67 907 THR A CA 1
ATOM 5661 C C . THR A 1 375 ? 30.899 27.768 67.125 1.00 53.51 907 THR A C 1
ATOM 5662 O O . THR A 1 375 ? 31.155 26.562 67.148 1.00 52.92 907 THR A O 1
ATOM 5673 N N . LYS A 1 376 ? 29.811 28.283 67.698 1.00 48.41 908 LYS A N 1
ATOM 5674 C CA . LYS A 1 376 ? 28.798 27.460 68.351 1.00 51.32 908 LYS A CA 1
ATOM 5675 C C . LYS A 1 376 ? 27.603 27.195 67.436 1.00 45.49 908 LYS A C 1
ATOM 5676 O O . LYS A 1 376 ? 26.522 26.809 67.916 1.00 50.73 908 LYS A O 1
ATOM 5695 N N . THR A 1 377 ? 27.777 27.385 66.141 1.00 44.61 909 THR A N 1
ATOM 5696 C CA . THR A 1 377 ? 26.670 27.255 65.194 1.00 41.68 909 THR A CA 1
ATOM 5697 C C . THR A 1 377 ? 27.094 26.388 64.028 1.00 44.24 909 THR A C 1
ATOM 5698 O O . THR A 1 377 ? 28.292 26.099 63.841 1.00 43.46 909 THR A O 1
ATOM 5709 N N . PRO A 1 378 ? 26.139 25.995 63.186 1.00 41.86 910 PRO A N 1
ATOM 5710 C CA . PRO A 1 378 ? 26.472 25.314 61.934 1.00 41.19 910 PRO A CA 1
ATOM 5711 C C . PRO A 1 378 ? 27.184 26.167 60.904 1.00 39.92 910 PRO A C 1
ATOM 5712 O O . PRO A 1 378 ? 27.553 25.610 59.857 1.00 39.13 910 PRO A O 1
ATOM 5723 N N . PHE A 1 379 ? 27.381 27.471 61.123 1.00 39.24 911 PHE A N 1
ATOM 5724 C CA . PHE A 1 379 ? 27.595 28.367 59.995 1.00 40.39 911 PHE A CA 1
ATOM 5725 C C . PHE A 1 379 ? 28.902 29.109 60.004 1.00 41.57 911 PHE A C 1
ATOM 5726 O O . PHE A 1 379 ? 29.473 29.400 61.058 1.00 43.97 911 PHE A O 1
ATOM 5743 N N . VAL A 1 380 ? 29.364 29.405 58.791 1.00 44.11 912 VAL A N 1
ATOM 5744 C CA . VAL A 1 380 ? 30.490 30.329 58.549 1.00 42.89 912 VAL A CA 1
ATOM 5745 C C . VAL A 1 380 ? 30.000 31.370 57.551 1.00 43.93 912 VAL A C 1
ATOM 5746 O O . VAL A 1 380 ? 29.483 31.007 56.476 1.00 42.26 912 VAL A O 1
ATOM 5759 N N . VAL A 1 381 ? 30.067 32.647 57.928 1.00 41.30 913 VAL A N 1
ATOM 5760 C CA . VAL A 1 381 ? 29.584 33.698 57.025 1.00 42.13 913 VAL A CA 1
ATOM 5761 C C . VAL A 1 381 ? 30.594 33.827 55.884 1.00 39.12 913 VAL A C 1
ATOM 5762 O O . VAL A 1 381 ? 31.779 34.131 56.110 1.00 41.06 913 VAL A O 1
ATOM 5775 N N . GLN A 1 382 ? 30.124 33.622 54.657 1.00 43.90 914 GLN A N 1
ATOM 5776 C CA . GLN A 1 382 ? 31.009 33.510 53.496 1.00 43.59 914 GLN A CA 1
ATOM 5777 C C . GLN A 1 382 ? 31.691 34.843 53.207 1.00 40.51 914 GLN A C 1
ATOM 5778 O O . GLN A 1 382 ? 31.017 35.864 53.011 1.00 43.11 914 GLN A O 1
ATOM 5792 N N . GLN A 1 383 ? 33.039 34.840 53.161 1.00 43.78 915 GLN A N 1
ATOM 5793 C CA . GLN A 1 383 ? 33.766 36.084 52.967 1.00 44.90 915 GLN A CA 1
ATOM 5794 C C . GLN A 1 383 ? 34.316 36.261 51.571 1.00 52.50 915 GLN A C 1
ATOM 5795 O O . GLN A 1 383 ? 34.481 37.395 51.136 1.00 52.92 915 GLN A O 1
ATOM 5809 N N . GLU A 1 384 ? 34.642 35.194 50.865 1.00 50.37 916 GLU A N 1
ATOM 5810 C CA . GLU A 1 384 ? 35.335 35.316 49.587 1.00 47.28 916 GLU A CA 1
ATOM 5811 C C . GLU A 1 384 ? 34.646 34.416 48.578 1.00 46.22 916 GLU A C 1
ATOM 5812 O O . GLU A 1 384 ? 33.957 33.470 48.943 1.00 47.39 916 GLU A O 1
ATOM 5824 N N . LEU A 1 385 ? 34.850 34.724 47.293 1.00 49.75 917 LEU A N 1
ATOM 5825 C CA . LEU A 1 385 ? 34.386 33.828 46.238 1.00 45.58 917 LEU A CA 1
ATOM 5826 C C . LEU A 1 385 ? 35.078 32.488 46.390 1.00 45.48 917 LEU A C 1
ATOM 5827 O O . LEU A 1 385 ? 36.304 32.458 46.567 1.00 47.57 917 LEU A O 1
ATOM 5843 N N . ALA A 1 386 ? 34.318 31.394 46.296 1.00 48.20 918 ALA A N 1
ATOM 5844 C CA . ALA A 1 386 ? 34.871 30.059 46.551 1.00 47.74 918 ALA A CA 1
ATOM 5845 C C . ALA A 1 386 ? 34.069 29.024 45.775 1.00 46.15 918 ALA A C 1
ATOM 5846 O O . ALA A 1 386 ? 32.930 29.261 45.414 1.00 43.03 918 ALA A O 1
ATOM 5853 N N . GLU A 1 387 ? 34.674 27.869 45.504 1.00 46.91 919 GLU A N 1
ATOM 5854 C CA . GLU A 1 387 ? 33.889 26.780 44.932 1.00 44.78 919 GLU A CA 1
ATOM 5855 C C . GLU A 1 387 ? 32.840 26.322 45.937 1.00 46.44 919 GLU A C 1
ATOM 5856 O O . GLU A 1 387 ? 33.113 26.223 47.133 1.00 47.33 919 GLU A O 1
ATOM 5868 N N . TRP A 1 388 ? 31.614 26.047 45.452 1.00 42.43 920 TRP A N 1
ATOM 5869 C CA . TRP A 1 388 ? 30.584 25.456 46.286 1.00 37.92 920 TRP A CA 1
ATOM 5870 C C . TRP A 1 388 ? 30.735 23.938 46.184 1.00 42.50 920 TRP A C 1
ATOM 5871 O O . TRP A 1 388 ? 30.437 23.343 45.140 1.00 41.08 920 TRP A O 1
ATOM 5892 N N . ARG A 1 389 ? 31.217 23.307 47.247 1.00 42.72 921 ARG A N 1
ATOM 5893 C CA . ARG A 1 389 ? 31.475 21.869 47.200 1.00 41.10 921 ARG A CA 1
ATOM 5894 C C . ARG A 1 389 ? 30.240 21.062 47.593 1.00 40.23 921 ARG A C 1
ATOM 5895 O O . ARG A 1 389 ? 29.491 21.449 48.495 1.00 43.21 921 ARG A O 1
ATOM 5916 N N . ARG A 1 390 ? 30.009 19.968 46.876 1.00 39.99 922 ARG A N 1
ATOM 5917 C CA . ARG A 1 390 ? 29.045 18.966 47.318 1.00 38.47 922 ARG A CA 1
ATOM 5918 C C . ARG A 1 390 ? 29.572 18.333 48.604 1.00 40.56 922 ARG A C 1
ATOM 5919 O O . ARG A 1 390 ? 30.721 17.839 48.615 1.00 40.02 922 ARG A O 1
ATOM 5940 N N . PRO A 1 391 ? 28.816 18.348 49.692 1.00 37.27 923 PRO A N 1
ATOM 5941 C CA . PRO A 1 391 ? 29.314 17.825 50.966 1.00 40.01 923 PRO A CA 1
ATOM 5942 C C . PRO A 1 391 ? 29.278 16.312 51.061 1.00 40.65 923 PRO A C 1
ATOM 5943 O O . PRO A 1 391 ? 28.384 15.651 50.543 1.00 40.72 923 PRO A O 1
ATOM 5954 N N . ILE A 1 392 ? 30.262 15.770 51.770 1.00 39.49 924 ILE A N 1
ATOM 5955 C CA . ILE A 1 392 ? 30.304 14.345 52.106 1.00 41.16 924 ILE A CA 1
ATOM 5956 C C . ILE A 1 392 ? 29.812 14.210 53.537 1.00 49.63 924 ILE A C 1
ATOM 5957 O O . ILE A 1 392 ? 30.358 14.835 54.451 1.00 49.81 924 ILE A O 1
ATOM 5973 N N . VAL A 1 393 ? 28.775 13.398 53.730 1.00 48.51 925 VAL A N 1
ATOM 5974 C CA . VAL A 1 393 ? 28.038 13.376 54.983 1.00 43.02 925 VAL A CA 1
ATOM 5975 C C . VAL A 1 393 ? 27.704 11.942 55.363 1.00 45.29 925 VAL A C 1
ATOM 5976 O O . VAL A 1 393 ? 27.220 11.172 54.532 1.00 47.16 925 VAL A O 1
ATOM 5989 N N . GLU A 1 394 ? 27.947 11.595 56.615 1.00 44.55 926 GLU A N 1
ATOM 5990 C CA . GLU A 1 394 ? 27.630 10.283 57.163 1.00 49.40 926 GLU A CA 1
ATOM 5991 C C . GLU A 1 394 ? 26.277 10.444 57.846 1.00 59.95 926 GLU A C 1
ATOM 5992 O O . GLU A 1 394 ? 26.165 11.171 58.838 1.00 61.32 926 GLU A O 1
ATOM 6004 N N . ILE A 1 395 ? 25.249 9.811 57.280 1.00 56.77 927 ILE A N 1
ATOM 6005 C CA . ILE A 1 395 ? 23.938 9.696 57.919 1.00 53.03 927 ILE A CA 1
ATOM 6006 C C . ILE A 1 395 ? 23.528 8.241 57.889 1.00 66.11 927 ILE A C 1
ATOM 6007 O O . ILE A 1 395 ? 23.705 7.569 56.867 1.00 77.07 927 ILE A O 1
ATOM 6023 N N . ASN A 1 396 ? 22.960 7.751 58.992 1.00 89.68 928 ASN A N 1
ATOM 6024 C CA . ASN A 1 396 ? 22.549 6.352 59.053 1.00 98.94 928 ASN A CA 1
ATOM 6025 C C . ASN A 1 396 ? 23.770 5.435 58.984 1.00 104.50 928 ASN A C 1
ATOM 6026 O O . ASN A 1 396 ? 23.691 4.279 58.561 1.00 98.73 928 ASN A O 1
ATOM 6037 N N . GLY A 1 397 ? 24.914 5.930 59.449 1.00 98.37 929 GLY A N 1
ATOM 6038 C CA . GLY A 1 397 ? 26.132 5.158 59.298 1.00 82.56 929 GLY A CA 1
ATOM 6039 C C . GLY A 1 397 ? 26.399 4.790 57.865 1.00 71.97 929 GLY A C 1
ATOM 6040 O O . GLY A 1 397 ? 27.044 3.778 57.599 1.00 79.24 929 GLY A O 1
ATOM 6044 N N . THR A 1 398 ? 25.897 5.582 56.927 1.00 65.02 930 THR A N 1
ATOM 6045 C CA . THR A 1 398 ? 26.260 5.479 55.523 1.00 54.89 930 THR A CA 1
ATOM 6046 C C . THR A 1 398 ? 26.870 6.816 55.142 1.00 54.19 930 THR A C 1
ATOM 6047 O O . THR A 1 398 ? 26.389 7.857 55.570 1.00 55.01 930 THR A O 1
ATOM 6058 N N . THR A 1 399 ? 27.982 6.782 54.419 1.00 46.99 931 THR A N 1
ATOM 6059 C CA . THR A 1 399 ? 28.634 8.022 54.008 1.00 45.70 931 THR A CA 1
ATOM 6060 C C . THR A 1 399 ? 28.494 8.237 52.510 1.00 56.81 931 THR A C 1
ATOM 6061 O O . THR A 1 399 ? 28.897 7.365 51.711 1.00 55.46 931 THR A O 1
ATOM 6072 N N . ASN A 1 400 ? 28.000 9.421 52.133 1.00 48.72 932 ASN A N 1
ATOM 6073 C CA . ASN A 1 400 ? 27.844 9.738 50.728 1.00 49.79 932 ASN A CA 1
ATOM 6074 C C . ASN A 1 400 ? 28.065 11.213 50.468 1.00 47.40 932 ASN A C 1
ATOM 6075 O O . ASN A 1 400 ? 28.020 12.038 51.378 1.00 46.32 932 ASN A O 1
ATOM 6086 N N . GLU A 1 401 ? 28.323 11.519 49.197 1.00 45.26 933 GLU A N 1
ATOM 6087 C CA . GLU A 1 401 ? 28.352 12.879 48.698 1.00 44.04 933 GLU A CA 1
ATOM 6088 C C . GLU A 1 401 ? 26.929 13.286 48.347 1.00 38.02 933 GLU A C 1
ATOM 6089 O O . GLU A 1 401 ? 26.192 12.535 47.696 1.00 45.04 933 GLU A O 1
ATOM 6101 N N . TYR A 1 402 ? 26.509 14.429 48.840 1.00 37.56 934 TYR A N 1
ATOM 6102 C CA . TYR A 1 402 ? 25.178 14.958 48.550 1.00 38.00 934 TYR A CA 1
ATOM 6103 C C . TYR A 1 402 ? 25.211 16.098 47.552 1.00 37.43 934 TYR A C 1
ATOM 6104 O O . TYR A 1 402 ? 26.228 16.768 47.379 1.00 37.26 934 TYR A O 1
ATOM 6122 N N . PRO A 1 403 ? 24.099 16.343 46.851 1.00 35.43 935 PRO A N 1
ATOM 6123 C CA . PRO A 1 403 ? 24.010 17.526 46.003 1.00 34.58 935 PRO A CA 1
ATOM 6124 C C . PRO A 1 403 ? 24.177 18.804 46.803 1.00 31.48 935 PRO A C 1
ATOM 6125 O O . PRO A 1 403 ? 24.017 18.841 48.029 1.00 36.92 935 PRO A O 1
ATOM 6136 N N . ARG A 1 404 ? 24.494 19.867 46.067 1.00 32.69 936 ARG A N 1
ATOM 6137 C CA . ARG A 1 404 ? 24.421 21.207 46.618 1.00 32.69 936 ARG A CA 1
ATOM 6138 C C . ARG A 1 404 ? 22.982 21.515 46.996 1.00 35.99 936 ARG A C 1
ATOM 6139 O O . ARG A 1 404 ? 22.087 21.436 46.156 1.00 33.94 936 ARG A O 1
ATOM 6160 N N . ILE A 1 405 ? 22.761 21.803 48.273 1.00 30.36 937 ILE A N 1
ATOM 6161 C CA . ILE A 1 405 ? 21.436 22.115 48.813 1.00 30.61 937 ILE A CA 1
ATOM 6162 C C . ILE A 1 405 ? 21.541 23.426 49.583 1.00 31.54 937 ILE A C 1
ATOM 6163 O O . ILE A 1 405 ? 22.412 23.574 50.443 1.00 32.26 937 ILE A O 1
ATOM 6179 N N . ALA A 1 406 ? 20.599 24.360 49.326 1.00 29.39 938 ALA A N 1
ATOM 6180 C CA . ALA A 1 406 ? 20.531 25.614 50.047 1.00 31.13 938 ALA A CA 1
ATOM 6181 C C . ALA A 1 406 ? 19.151 25.794 50.663 1.00 31.87 938 ALA A C 1
ATOM 6182 O O . ALA A 1 406 ? 18.132 25.316 50.127 1.00 31.03 938 ALA A O 1
ATOM 6189 N N . GLY A 1 407 ? 19.135 26.475 51.805 1.00 27.28 939 GLY A N 1
ATOM 6190 C CA . GLY A 1 407 ? 17.913 26.993 52.391 1.00 26.91 939 GLY A CA 1
ATOM 6191 C C . GLY A 1 407 ? 17.912 28.496 52.287 1.00 26.65 939 GLY A C 1
ATOM 6192 O O . GLY A 1 407 ? 18.972 29.137 52.240 1.00 28.95 939 GLY A O 1
ATOM 6196 N N . ILE A 1 408 ? 16.713 29.063 52.206 1.00 26.37 940 ILE A N 1
ATOM 6197 C CA . ILE A 1 408 ? 16.571 30.513 52.228 1.00 28.67 940 ILE A CA 1
ATOM 6198 C C . ILE A 1 408 ? 15.409 30.905 53.148 1.00 29.14 940 ILE A C 1
ATOM 6199 O O . ILE A 1 408 ? 14.303 30.326 53.086 1.00 27.76 940 ILE A O 1
ATOM 6215 N N . SER A 1 409 ? 15.681 31.919 53.997 1.00 28.87 941 SER A N 1
ATOM 6216 C CA . SER A 1 409 ? 14.684 32.489 54.896 1.00 27.19 941 SER A CA 1
ATOM 6217 C C . SER A 1 409 ? 14.289 33.892 54.469 1.00 28.13 941 SER A C 1
ATOM 6218 O O . SER A 1 409 ? 15.100 34.676 53.992 1.00 28.97 941 SER A O 1
ATOM 6226 N N . SER A 1 410 ? 13.037 34.224 54.699 1.00 27.32 942 SER A N 1
ATOM 6227 C CA . SER A 1 410 ? 12.594 35.598 54.529 1.00 29.08 942 SER A CA 1
ATOM 6228 C C . SER A 1 410 ? 11.545 35.864 55.616 1.00 28.88 942 SER A C 1
ATOM 6229 O O . SER A 1 410 ? 10.578 35.089 55.774 1.00 28.09 942 SER A O 1
ATOM 6237 N N . PHE A 1 411 ? 11.732 36.979 56.348 1.00 28.08 943 PHE A N 1
ATOM 6238 C CA . PHE A 1 411 ? 10.941 37.300 57.524 1.00 28.62 943 PHE A CA 1
ATOM 6239 C C . PHE A 1 411 ? 10.285 38.651 57.318 1.00 32.23 943 PHE A C 1
ATOM 6240 O O . PHE A 1 411 ? 10.931 39.605 56.901 1.00 32.30 943 PHE A O 1
ATOM 6257 N N . GLY A 1 412 ? 8.990 38.756 57.589 1.00 28.07 944 GLY A N 1
ATOM 6258 C CA . GLY A 1 412 ? 8.348 40.033 57.507 1.00 30.92 944 GLY A CA 1
ATOM 6259 C C . GLY A 1 412 ? 8.330 40.726 58.845 1.00 31.35 944 GLY A C 1
ATOM 6260 O O . GLY A 1 412 ? 8.321 40.097 59.882 1.00 31.05 944 GLY A O 1
ATOM 6264 N N . ALA A 1 413 ? 8.264 42.057 58.785 1.00 31.49 945 ALA A N 1
ATOM 6265 C CA . ALA A 1 413 ? 8.290 42.855 59.994 1.00 38.48 945 ALA A CA 1
ATOM 6266 C C . ALA A 1 413 ? 7.183 42.471 60.960 1.00 34.27 945 ALA A C 1
ATOM 6267 O O . ALA A 1 413 ? 7.376 42.533 62.176 1.00 34.75 945 ALA A O 1
ATOM 6274 N N . GLY A 1 414 ? 5.988 42.119 60.449 1.00 30.61 946 GLY A N 1
ATOM 6275 C CA . GLY A 1 414 ? 4.897 41.775 61.337 1.00 31.04 946 GLY A CA 1
ATOM 6276 C C . GLY A 1 414 ? 4.952 40.368 61.888 1.00 29.72 946 GLY A C 1
ATOM 6277 O O . GLY A 1 414 ? 4.115 40.011 62.713 1.00 33.74 946 GLY A O 1
ATOM 6281 N N . GLY A 1 415 ? 5.975 39.611 61.500 1.00 32.27 947 GLY A N 1
ATOM 6282 C CA . GLY A 1 415 ? 6.209 38.285 62.024 1.00 33.07 947 GLY A CA 1
ATOM 6283 C C . GLY A 1 415 ? 5.855 37.126 61.112 1.00 30.18 947 GLY A C 1
ATOM 6284 O O 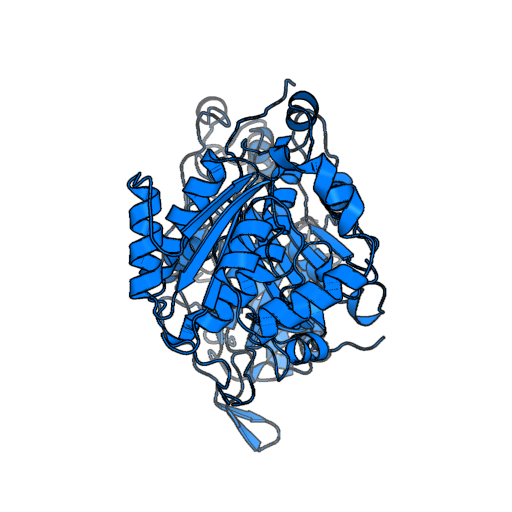. GLY A 1 415 ? 5.896 35.967 61.570 1.00 31.31 947 GLY A O 1
ATOM 6288 N N . SER A 1 416 ? 5.477 37.386 59.857 1.00 29.64 948 SER A N 1
ATOM 6289 C CA . SER A 1 416 ? 5.203 36.294 58.926 1.00 28.54 948 SER A CA 1
ATOM 6290 C C . SER A 1 416 ? 6.494 35.812 58.314 1.00 28.47 948 SER A C 1
ATOM 6291 O O . SER A 1 416 ? 7.230 36.613 57.718 1.00 29.29 948 SER A O 1
ATOM 6299 N N . ASN A 1 417 ? 6.771 34.524 58.452 1.00 27.29 949 ASN A N 1
ATOM 6300 C CA . ASN A 1 417 ? 8.042 33.948 58.057 1.00 28.25 949 ASN A CA 1
ATOM 6301 C C . ASN A 1 417 ? 7.840 32.937 56.962 1.00 29.27 949 ASN A C 1
ATOM 6302 O O . ASN A 1 417 ? 6.784 32.290 56.903 1.00 28.93 949 ASN A O 1
ATOM 6313 N N . ALA A 1 418 ? 8.864 32.792 56.113 1.00 28.70 950 ALA A N 1
ATOM 6314 C CA . ALA A 1 418 ? 8.876 31.708 55.139 1.00 27.30 950 ALA A CA 1
ATOM 6315 C C . ALA A 1 418 ? 10.286 31.161 54.976 1.00 26.65 950 ALA A C 1
ATOM 6316 O O . ALA A 1 418 ? 11.260 31.876 55.194 1.00 26.85 950 ALA A O 1
ATOM 6323 N N . HIS A 1 419 ? 10.361 29.904 54.560 1.00 25.07 951 HIS A N 1
ATOM 6324 C CA . HIS A 1 419 ? 11.673 29.263 54.314 1.00 26.99 951 HIS A CA 1
ATOM 6325 C C . HIS A 1 419 ? 11.485 28.283 53.154 1.00 27.21 951 HIS A C 1
ATOM 6326 O O . HIS A 1 419 ? 10.461 27.601 53.080 1.00 27.60 951 HIS A O 1
ATOM 6340 N N . VAL A 1 420 ? 12.458 28.232 52.253 1.00 26.22 952 VAL A N 1
ATOM 6341 C CA . VAL A 1 420 ? 12.421 27.335 51.097 1.00 26.31 952 VAL A CA 1
ATOM 6342 C C . VAL A 1 420 ? 13.747 26.587 50.972 1.00 27.83 952 VAL A C 1
ATOM 6343 O O . VAL A 1 420 ? 14.821 27.167 51.184 1.00 27.88 952 VAL A O 1
ATOM 6356 N N . ILE A 1 421 ? 13.666 25.319 50.594 1.00 27.89 953 ILE A N 1
ATOM 6357 C CA . ILE A 1 421 ? 14.845 24.445 50.409 1.00 25.16 953 ILE A CA 1
ATOM 6358 C C . ILE A 1 421 ? 14.970 24.185 48.914 1.00 26.74 953 ILE A C 1
ATOM 6359 O O . ILE A 1 421 ? 14.019 23.690 48.292 1.00 28.99 953 ILE A O 1
ATOM 6375 N N . ILE A 1 422 ? 16.151 24.473 48.355 1.00 26.36 954 ILE A N 1
ATOM 6376 C CA . ILE A 1 422 ? 16.419 24.366 46.926 1.00 27.11 954 ILE A CA 1
ATOM 6377 C C . ILE A 1 422 ? 17.641 23.476 46.728 1.00 30.47 954 ILE A C 1
ATOM 6378 O O . ILE A 1 422 ? 18.693 23.755 47.312 1.00 31.39 954 ILE A O 1
ATOM 6394 N N . GLU A 1 423 ? 17.521 22.474 45.853 1.00 29.62 955 GLU A N 1
ATOM 6395 C CA . GLU A 1 423 ? 18.620 21.528 45.560 1.00 30.46 955 GLU A CA 1
ATOM 6396 C C . GLU A 1 423 ? 19.068 21.642 44.113 1.00 33.34 955 GLU A C 1
ATOM 6397 O O . GLU A 1 423 ? 18.250 21.877 43.220 1.00 32.40 955 GLU A O 1
ATOM 6409 N N . GLU A 1 424 ? 20.371 21.426 43.873 1.00 30.17 956 GLU A N 1
ATOM 6410 C CA . GLU A 1 424 ? 20.857 21.430 42.505 1.00 29.60 956 GLU A CA 1
ATOM 6411 C C . GLU A 1 424 ? 20.152 20.324 41.728 1.00 32.00 956 GLU A C 1
ATOM 6412 O O . GLU A 1 424 ? 19.875 19.234 42.252 1.00 37.40 956 GLU A O 1
ATOM 6424 N N . TYR A 1 425 ? 19.886 20.606 40.459 1.00 34.63 957 TYR A N 1
ATOM 6425 C CA . TYR A 1 425 ? 19.384 19.609 39.533 1.00 34.94 957 TYR A CA 1
ATOM 6426 C C . TYR A 1 425 ? 20.560 18.931 38.854 1.00 43.27 957 TYR A C 1
ATOM 6427 O O . TYR A 1 425 ? 21.415 19.602 38.254 1.00 37.98 957 TYR A O 1
ATOM 6445 N N . ILE A 1 426 ? 20.616 17.605 38.965 1.00 38.34 958 ILE A N 1
ATOM 6446 C CA . ILE A 1 426 ? 21.707 16.842 38.371 1.00 41.98 958 ILE A CA 1
ATOM 6447 C C . ILE A 1 426 ? 21.105 15.962 37.274 1.00 41.72 958 ILE A C 1
ATOM 6448 O O . ILE A 1 426 ? 20.384 14.991 37.582 1.00 47.03 958 ILE A O 1
ATOM 6464 N N . PRO A 1 427 ? 21.325 16.269 36.004 1.00 45.52 959 PRO A N 1
ATOM 6465 C CA . PRO A 1 427 ? 20.661 15.523 34.939 1.00 52.54 959 PRO A CA 1
ATOM 6466 C C . PRO A 1 427 ? 21.270 14.148 34.777 1.00 66.14 959 PRO A C 1
ATOM 6467 O O . PRO A 1 427 ? 22.431 13.913 35.117 1.00 63.51 959 PRO A O 1
ATOM 6478 N N . GLU A 1 428 ? 20.485 13.241 34.205 1.00 68.54 960 GLU A N 1
ATOM 6479 C CA . GLU A 1 428 ? 21.036 11.960 33.765 1.00 71.04 960 GLU A CA 1
ATOM 6480 C C . GLU A 1 428 ? 21.821 12.170 32.476 1.00 83.79 960 GLU A C 1
ATOM 6481 O O . GLU A 1 428 ? 21.412 12.945 31.605 1.00 76.23 960 GLU A O 1
ATOM 6493 N N . GLU A 1 429 ? 22.969 11.493 32.369 1.00 109.86 961 GLU A N 1
ATOM 6494 C CA . GLU A 1 429 ? 23.935 11.763 31.303 1.00 120.66 961 GLU A CA 1
ATOM 6495 C C . GLU A 1 429 ? 23.468 11.100 30.010 1.00 122.08 961 GLU A C 1
ATOM 6496 O O . GLU A 1 429 ? 23.898 10.007 29.634 1.00 125.02 961 GLU A O 1
ATOM 6508 N N . GLN A 1 430 ? 22.577 11.797 29.311 1.00 120.42 962 GLN A N 1
ATOM 6509 C CA . GLN A 1 430 ? 22.051 11.360 28.019 1.00 130.42 962 GLN A CA 1
ATOM 6510 C C . GLN A 1 430 ? 22.398 12.430 26.986 1.00 136.64 962 GLN A C 1
ATOM 6511 O O . GLN A 1 430 ? 21.745 13.476 26.920 1.00 134.17 962 GLN A O 1
ATOM 6525 N N . LYS A 1 431 ? 23.419 12.170 26.174 1.00 142.73 963 LYS A N 1
ATOM 6526 C CA . LYS A 1 431 ? 23.862 13.110 25.148 1.00 148.68 963 LYS A CA 1
ATOM 6527 C C . LYS A 1 431 ? 23.992 12.357 23.821 1.00 152.70 963 LYS A C 1
ATOM 6528 O O . LYS A 1 431 ? 25.086 12.201 23.272 1.00 155.86 963 LYS A O 1
ATOM 6547 N N . GLN A 1 432 ? 22.852 11.883 23.307 1.00 153.40 964 GLN A N 1
ATOM 6548 C CA . GLN A 1 432 ? 22.838 11.252 21.992 1.00 156.18 964 GLN A CA 1
ATOM 6549 C C . GLN A 1 432 ? 23.317 12.223 20.925 1.00 161.38 964 GLN A C 1
ATOM 6550 O O . GLN A 1 432 ? 24.068 11.844 20.018 1.00 159.55 964 GLN A O 1
ATOM 6564 N N . SER A 1 433 ? 22.893 13.483 21.020 1.00 164.16 965 SER A N 1
ATOM 6565 C CA . SER A 1 433 ? 23.388 14.534 20.135 1.00 166.92 965 SER A CA 1
ATOM 6566 C C . SER A 1 433 ? 23.115 14.181 18.675 1.00 167.33 965 SER A C 1
ATOM 6567 O O . SER A 1 433 ? 23.953 14.390 17.794 1.00 168.89 965 SER A O 1
ATOM 6575 N N . SER A 1 434 ? 21.933 13.621 18.425 1.00 143.44 966 SER A N 1
ATOM 6576 C CA . SER A 1 434 ? 21.486 13.301 17.076 1.00 133.71 966 SER A CA 1
ATOM 6577 C C . SER A 1 434 ? 20.966 14.522 16.328 1.00 131.28 966 SER A C 1
ATOM 6578 O O . SER A 1 434 ? 20.576 14.394 15.160 1.00 123.92 966 SER A O 1
ATOM 6586 N N . LEU A 1 435 ? 20.950 15.687 16.981 1.00 128.68 967 LEU A N 1
ATOM 6587 C CA . LEU A 1 435 ? 20.598 16.963 16.370 1.00 122.92 967 LEU A CA 1
ATOM 6588 C C . LEU A 1 435 ? 21.833 17.825 16.111 1.00 116.46 967 LEU A C 1
ATOM 6589 O O . LEU A 1 435 ? 21.738 19.057 16.059 1.00 120.15 967 LEU A O 1
ATOM 6605 N N . LYS A 1 436 ? 22.997 17.188 15.962 1.00 107.84 968 LYS A N 1
ATOM 6606 C CA . LYS A 1 436 ? 24.252 17.886 15.711 1.00 99.75 968 LYS A CA 1
ATOM 6607 C C . LYS A 1 436 ? 24.106 18.838 14.535 1.00 93.57 968 LYS A C 1
ATOM 6608 O O . LYS A 1 436 ? 23.751 18.427 13.426 1.00 100.02 968 LYS A O 1
ATOM 6627 N N . ILE A 1 437 ? 24.380 20.112 14.777 1.00 82.34 969 ILE A N 1
ATOM 6628 C CA . ILE A 1 437 ? 24.218 21.137 13.756 1.00 78.55 969 ILE A CA 1
ATOM 6629 C C . ILE A 1 437 ? 25.525 21.263 12.995 1.00 77.34 969 ILE A C 1
ATOM 6630 O O . ILE A 1 437 ? 26.559 21.625 13.569 1.00 77.56 969 ILE A O 1
ATOM 6646 N N . THR A 1 438 ? 25.471 20.973 11.702 1.00 82.92 970 THR A N 1
ATOM 6647 C CA . THR A 1 438 ? 26.626 21.059 10.824 1.00 85.48 970 THR A CA 1
ATOM 6648 C C . THR A 1 438 ? 26.243 21.843 9.579 1.00 76.78 970 THR A C 1
ATOM 6649 O O . THR A 1 438 ? 25.074 22.199 9.404 1.00 76.65 970 THR A O 1
ATOM 6660 N N . PRO A 1 439 ? 27.186 22.119 8.680 1.00 82.12 971 PRO A N 1
ATOM 6661 C CA . PRO A 1 439 ? 26.797 22.700 7.385 1.00 81.20 971 PRO A CA 1
ATOM 6662 C C . PRO A 1 439 ? 25.942 21.761 6.551 1.00 80.86 971 PRO A C 1
ATOM 6663 O O . PRO A 1 439 ? 25.164 22.239 5.713 1.00 77.39 971 PRO A O 1
ATOM 6674 N N . GLN A 1 440 ? 26.040 20.445 6.773 1.00 88.02 972 GLN A N 1
ATOM 6675 C CA . GLN A 1 440 ? 25.180 19.489 6.085 1.00 96.19 972 GLN A CA 1
ATOM 6676 C C . GLN A 1 440 ? 23.803 19.395 6.732 1.00 96.13 972 GLN A C 1
ATOM 6677 O O . GLN A 1 440 ? 22.809 19.125 6.047 1.00 93.43 972 GLN A O 1
ATOM 6691 N N . ASN A 1 441 ? 23.730 19.598 8.047 1.00 91.60 973 A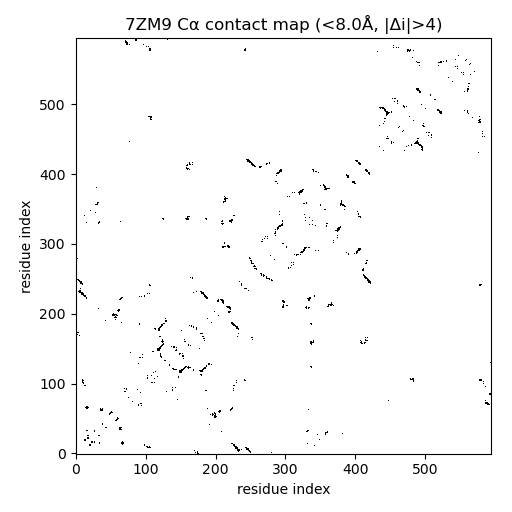SN A N 1
ATOM 6692 C CA . ASN A 1 441 ? 22.477 19.622 8.794 1.00 88.91 973 ASN A CA 1
ATOM 6693 C C . ASN A 1 441 ? 22.403 20.986 9.465 1.00 82.60 973 ASN A C 1
ATOM 6694 O O . ASN A 1 441 ? 22.663 21.112 10.669 1.00 75.28 973 ASN A O 1
ATOM 6705 N N . PRO A 1 442 ? 22.089 22.030 8.713 1.00 83.37 974 PRO A N 1
ATOM 6706 C CA . PRO A 1 442 ? 22.095 23.378 9.280 1.00 79.04 974 PRO A CA 1
ATOM 6707 C C . PRO A 1 442 ? 20.867 23.628 10.144 1.00 75.17 974 PRO A C 1
ATOM 6708 O O . PRO A 1 442 ? 19.873 22.901 10.097 1.00 69.44 974 PRO A O 1
ATOM 6719 N N . ALA A 1 443 ? 20.963 24.682 10.943 1.00 67.52 975 ALA A N 1
ATOM 6720 C CA . ALA A 1 443 ? 19.895 25.085 11.844 1.00 65.40 975 ALA A CA 1
ATOM 6721 C C . ALA A 1 443 ? 19.167 26.302 11.295 1.00 68.17 975 ALA A C 1
ATOM 6722 O O . ALA A 1 443 ? 19.728 27.102 10.544 1.00 66.51 975 ALA A O 1
ATOM 6729 N N . ILE A 1 444 ? 17.903 26.428 11.685 1.00 67.47 976 ILE A N 1
ATOM 6730 C CA . ILE A 1 444 ? 17.060 27.552 11.309 1.00 66.28 976 ILE A CA 1
ATOM 6731 C C . ILE A 1 444 ? 16.939 28.483 12.504 1.00 59.60 976 ILE A C 1
ATOM 6732 O O . ILE A 1 444 ? 16.385 28.102 13.540 1.00 58.14 976 ILE A O 1
ATOM 6748 N N . PHE A 1 445 ? 17.419 29.708 12.355 1.00 63.62 977 PHE A N 1
ATOM 6749 C CA . PHE A 1 445 ? 17.341 30.708 13.409 1.00 59.76 977 PHE A CA 1
ATOM 6750 C C . PHE A 1 445 ? 16.307 31.752 13.019 1.00 62.26 977 PHE A C 1
ATOM 6751 O O . PHE A 1 445 ? 16.412 32.366 11.955 1.00 63.47 977 PHE A O 1
ATOM 6768 N N . VAL A 1 446 ? 15.303 31.933 13.876 1.00 59.49 978 VAL A N 1
ATOM 6769 C CA . VAL A 1 446 ? 14.225 32.885 13.651 1.00 57.54 978 VAL A CA 1
ATOM 6770 C C . VAL A 1 446 ? 14.228 33.906 14.778 1.00 55.77 978 VAL A C 1
ATOM 6771 O O . VAL A 1 446 ? 14.460 33.560 15.941 1.00 53.62 978 VAL A O 1
ATOM 6784 N N . LEU A 1 447 ? 13.972 35.162 14.424 1.00 54.85 979 LEU A N 1
ATOM 6785 C CA . LEU A 1 447 ? 13.932 36.276 15.357 1.00 54.06 979 LEU A CA 1
ATOM 6786 C C . LEU A 1 447 ? 12.801 37.196 14.927 1.00 58.14 979 LEU A C 1
ATOM 6787 O O . LEU A 1 447 ? 12.565 37.366 13.728 1.00 57.14 979 LEU A O 1
ATOM 6803 N N . SER A 1 448 ? 12.094 37.778 15.897 1.00 56.06 980 SER A N 1
ATOM 6804 C CA . SER A 1 448 ? 10.987 38.662 15.550 1.00 54.38 980 SER A CA 1
ATOM 6805 C C . SER A 1 448 ? 10.726 39.642 16.678 1.00 53.55 980 SER A C 1
ATOM 6806 O O . SER A 1 448 ? 11.047 39.386 17.836 1.00 50.84 980 SER A O 1
ATOM 6814 N N . ALA A 1 449 ? 10.089 40.750 16.325 1.00 55.16 981 ALA A N 1
ATOM 6815 C CA . ALA A 1 449 ? 9.770 41.793 17.285 1.00 54.24 981 ALA A CA 1
ATOM 6816 C C . ALA A 1 449 ? 8.586 42.591 16.756 1.00 51.98 981 ALA A C 1
ATOM 6817 O O . ALA A 1 449 ? 8.149 42.412 15.619 1.00 55.54 981 ALA A O 1
ATOM 6824 N N . LYS A 1 450 ? 8.073 43.485 17.598 1.00 53.78 982 LYS A N 1
ATOM 6825 C CA . LYS A 1 450 ? 6.920 44.286 17.206 1.00 51.94 982 LYS A CA 1
ATOM 6826 C C . LYS A 1 450 ? 7.261 45.268 16.098 1.00 62.93 982 LYS A C 1
ATOM 6827 O O . LYS A 1 450 ? 6.362 45.680 15.360 1.00 57.91 982 LYS A O 1
ATOM 6846 N N . ASN A 1 451 ? 8.531 45.645 15.968 1.00 53.24 983 ASN A N 1
ATOM 6847 C CA . ASN A 1 451 ? 8.969 46.606 14.968 1.00 55.43 983 ASN A CA 1
ATOM 6848 C C . ASN A 1 451 ? 10.467 46.432 14.740 1.00 62.92 983 ASN A C 1
ATOM 6849 O O . ASN A 1 451 ? 11.131 45.628 15.401 1.00 61.13 983 ASN A O 1
ATOM 6860 N N . ALA A 1 452 ? 11.001 47.224 13.801 1.00 60.20 984 ALA A N 1
ATOM 6861 C CA . ALA A 1 452 ? 12.383 47.046 13.377 1.00 56.79 984 ALA A CA 1
ATOM 6862 C C . ALA A 1 452 ? 13.370 47.519 14.436 1.00 56.16 984 ALA A C 1
ATOM 6863 O O . ALA A 1 452 ? 14.443 46.924 14.598 1.00 62.40 984 ALA A O 1
ATOM 6870 N N . GLU A 1 453 ? 13.052 48.605 15.140 1.00 59.83 985 GLU A N 1
ATOM 6871 C CA . GLU A 1 453 ? 13.951 49.085 16.183 1.00 61.98 985 GLU A CA 1
ATOM 6872 C C . GLU A 1 453 ? 14.151 48.017 17.254 1.00 55.03 985 GLU A C 1
ATOM 6873 O O . GLU A 1 453 ? 15.282 47.763 17.690 1.00 58.20 985 GLU A O 1
ATOM 6885 N N . ARG A 1 454 ? 13.066 47.369 17.678 1.00 52.62 986 ARG A N 1
ATOM 6886 C CA . ARG A 1 454 ? 13.182 46.319 18.680 1.00 52.36 986 ARG A CA 1
ATOM 6887 C C . ARG A 1 454 ? 13.913 45.107 18.122 1.00 57.48 986 ARG A C 1
ATOM 6888 O O . ARG A 1 454 ? 14.746 44.507 18.810 1.00 50.51 986 ARG A O 1
ATOM 6909 N N . LEU A 1 455 ? 13.625 44.734 16.875 1.00 52.19 987 LEU A N 1
ATOM 6910 C CA . LEU A 1 455 ? 14.277 43.571 16.290 1.00 55.87 987 LEU A CA 1
ATOM 6911 C C . LEU A 1 455 ? 15.778 43.796 16.192 1.00 59.42 987 LEU A C 1
ATOM 6912 O O . LEU A 1 455 ? 16.571 42.887 16.468 1.00 54.82 987 LEU A O 1
ATOM 6928 N N . TYR A 1 456 ? 16.183 45.005 15.802 1.00 63.70 988 TYR A N 1
ATOM 6929 C CA . TYR A 1 456 ? 17.601 45.340 15.763 1.00 63.36 988 TYR A CA 1
ATOM 6930 C C . TYR A 1 456 ? 18.246 45.116 17.117 1.00 64.11 988 TYR A C 1
ATOM 6931 O O . TYR A 1 456 ? 19.344 44.556 17.212 1.00 59.13 988 TYR A O 1
ATOM 6949 N N . GLU A 1 45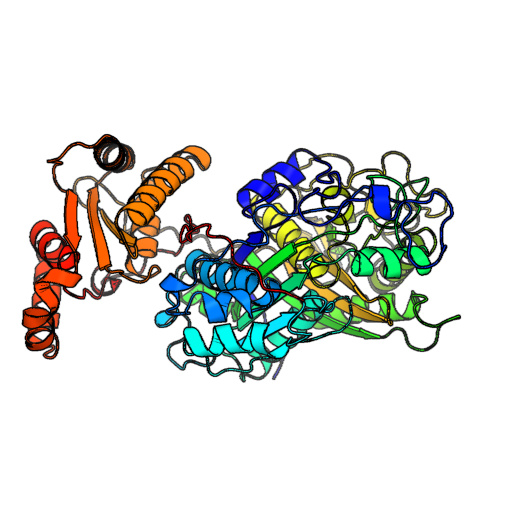7 ? 17.568 45.543 18.180 1.00 56.63 989 GLU A N 1
ATOM 6950 C CA . GLU A 1 457 ? 18.089 45.358 19.526 1.00 52.89 989 GLU A CA 1
ATOM 6951 C C . GLU A 1 457 ? 18.168 43.877 19.885 1.00 55.64 989 GLU A C 1
ATOM 6952 O O . GLU A 1 457 ? 19.086 43.448 20.595 1.00 53.08 989 GLU A O 1
ATOM 6964 N N . ILE A 1 458 ? 17.205 43.077 19.417 1.00 50.97 990 ILE A N 1
ATOM 6965 C CA . ILE A 1 458 ? 17.246 41.638 19.664 1.00 48.94 990 ILE A CA 1
ATOM 6966 C C . ILE A 1 458 ? 18.518 41.036 19.065 1.00 52.62 990 ILE A C 1
ATOM 6967 O O . ILE A 1 458 ? 19.200 40.216 19.697 1.00 50.70 990 ILE A O 1
ATOM 6983 N N . VAL A 1 459 ? 18.851 41.419 17.839 1.00 56.13 991 VAL A N 1
ATOM 6984 C CA . VAL A 1 459 ? 20.039 40.859 17.193 1.00 59.30 991 VAL A CA 1
ATOM 6985 C C . VAL A 1 459 ? 21.297 41.277 17.948 1.00 54.41 991 VAL A C 1
ATOM 6986 O O . VAL A 1 459 ? 22.191 40.463 18.208 1.00 53.33 991 VAL A O 1
ATOM 6999 N N . GLN A 1 460 ? 21.394 42.557 18.302 1.00 52.26 992 GLN A N 1
ATOM 7000 C CA . GLN A 1 460 ? 22.554 43.003 19.063 1.00 61.55 992 GLN A CA 1
ATOM 7001 C C . GLN A 1 460 ? 22.700 42.208 20.349 1.00 57.68 992 GLN A C 1
ATOM 7002 O O . GLN A 1 460 ? 23.804 41.782 20.713 1.00 55.00 992 GLN A O 1
ATOM 7016 N N . GLN A 1 461 ? 21.600 42.035 21.083 1.00 52.85 993 GLN A N 1
ATOM 7017 C CA . GLN A 1 461 ? 21.692 41.346 22.361 1.00 48.05 993 GLN A CA 1
ATOM 7018 C C . GLN A 1 461 ? 22.044 39.882 22.175 1.00 47.90 993 GLN A C 1
ATOM 7019 O O . GLN A 1 461 ? 22.706 39.293 23.032 1.00 50.68 993 GLN A O 1
ATOM 7033 N N . LEU A 1 462 ? 21.597 39.271 21.082 1.00 50.83 994 LEU A N 1
ATOM 7034 C CA . LEU A 1 462 ? 21.928 37.874 20.846 1.00 50.67 994 LEU A CA 1
ATOM 7035 C C . LEU A 1 462 ? 23.412 37.730 20.516 1.00 49.03 994 LEU A C 1
ATOM 7036 O O . LEU A 1 462 ? 24.101 36.861 21.061 1.00 54.82 994 LEU A O 1
ATOM 7052 N N . LEU A 1 463 ? 23.918 38.581 19.629 1.00 54.18 995 LEU A N 1
ATOM 7053 C CA . LEU A 1 463 ? 25.349 38.567 19.333 1.00 54.48 995 LEU A CA 1
ATOM 7054 C C . LEU A 1 463 ? 26.162 38.737 20.604 1.00 53.53 995 LEU A C 1
ATOM 7055 O O . LEU A 1 463 ? 27.107 37.982 20.859 1.00 55.22 995 LEU A O 1
ATOM 7071 N N . ALA A 1 464 ? 25.774 39.703 21.440 1.00 52.28 996 ALA A N 1
ATOM 7072 C CA . ALA A 1 464 ? 26.506 39.958 22.670 1.00 53.10 996 ALA A CA 1
ATOM 7073 C C . ALA A 1 464 ? 26.437 38.769 23.612 1.00 52.49 996 ALA A C 1
ATOM 7074 O O . ALA A 1 464 ? 27.406 38.459 24.316 1.00 53.77 996 ALA A O 1
ATOM 7081 N N . PHE A 1 465 ? 25.270 38.119 23.682 1.00 50.84 997 PHE A N 1
ATOM 7082 C CA . PHE A 1 465 ? 25.092 36.995 24.586 1.00 50.36 997 PHE A CA 1
ATOM 7083 C C . PHE A 1 465 ? 25.960 35.826 24.158 1.00 51.23 997 PHE A C 1
ATOM 7084 O O . PHE A 1 465 ? 26.607 35.189 24.995 1.00 52.00 997 PHE A O 1
ATOM 7101 N N . ILE A 1 466 ? 25.980 35.545 22.854 1.00 51.40 998 ILE A N 1
ATOM 7102 C CA . ILE A 1 466 ? 26.840 34.510 22.292 1.00 56.08 998 ILE A CA 1
ATOM 7103 C C . ILE A 1 466 ? 28.288 34.757 22.690 1.00 59.82 998 ILE A C 1
ATOM 7104 O O . ILE A 1 466 ? 29.021 33.841 23.081 1.00 60.64 998 ILE A O 1
ATOM 7120 N N . GLN A 1 467 ? 28.727 36.003 22.538 1.00 60.11 999 GLN A N 1
ATOM 7121 C CA . GLN A 1 467 ? 30.081 36.381 22.913 1.00 73.01 999 GLN A CA 1
ATOM 7122 C C . GLN A 1 467 ? 30.295 36.218 24.413 1.00 65.22 999 GLN A C 1
ATOM 7123 O O . GLN A 1 467 ? 31.283 35.615 24.851 1.00 63.01 999 GLN A O 1
ATOM 7137 N N . GLU A 1 468 ? 29.367 36.741 25.214 1.00 58.93 1000 GLU A N 1
ATOM 7138 C CA . GLU A 1 468 ? 29.556 36.802 26.658 1.00 56.38 1000 GLU A CA 1
ATOM 7139 C C . GLU A 1 468 ? 29.639 35.410 27.255 1.00 65.76 1000 GLU A C 1
ATOM 7140 O O . GLU A 1 468 ? 30.418 35.164 28.185 1.00 67.48 1000 GLU A O 1
ATOM 7152 N N . HIS A 1 469 ? 28.821 34.497 26.755 1.00 58.52 1001 HIS A N 1
ATOM 7153 C CA . HIS A 1 469 ? 28.718 33.160 27.310 1.00 59.49 1001 HIS A CA 1
ATOM 7154 C C . HIS A 1 469 ? 29.494 32.151 26.482 1.00 63.22 1001 HIS A C 1
ATOM 7155 O O . HIS A 1 469 ? 29.391 30.949 26.730 1.00 66.85 1001 HIS A O 1
ATOM 7169 N N . SER A 1 470 ? 30.250 32.617 25.495 1.00 70.84 1002 SER A N 1
ATOM 7170 C CA . SER A 1 470 ? 31.093 31.754 24.677 1.00 76.55 1002 SER A CA 1
ATOM 7171 C C . SER A 1 470 ? 30.297 30.595 24.083 1.00 80.12 1002 SER A C 1
ATOM 7172 O O . SER A 1 470 ? 30.696 29.433 24.152 1.00 74.11 1002 SER A O 1
ATOM 7180 N N . LEU A 1 471 ? 29.159 30.915 23.481 1.00 70.34 1003 LEU A N 1
ATOM 7181 C CA . LEU A 1 471 ? 28.368 29.890 22.817 1.00 67.11 1003 LEU A CA 1
ATOM 7182 C C . LEU A 1 471 ? 29.023 29.517 21.493 1.00 65.22 1003 LEU A C 1
ATOM 7183 O O . LEU A 1 471 ? 29.651 30.351 20.835 1.00 65.95 1003 LEU A O 1
ATOM 7199 N N . SER A 1 472 ? 28.885 28.252 21.110 1.00 67.58 1004 SER A N 1
ATOM 7200 C CA . SER A 1 472 ? 29.546 27.759 19.902 1.00 70.63 1004 SER A CA 1
ATOM 7201 C C . SER A 1 472 ? 28.647 26.738 19.211 1.00 71.70 1004 SER A C 1
ATOM 7202 O O . SER A 1 472 ? 27.443 26.645 19.476 1.00 67.25 1004 SER A O 1
ATOM 7210 N N . ASP A 1 473 ? 29.253 25.940 18.328 1.00 65.57 1005 ASP A N 1
ATOM 7211 C CA . ASP A 1 473 ? 28.493 25.043 17.464 1.00 62.94 1005 ASP A CA 1
ATOM 7212 C C . ASP A 1 473 ? 27.631 24.080 18.266 1.00 64.79 1005 ASP A C 1
ATOM 7213 O O . ASP A 1 473 ? 26.527 23.725 17.829 1.00 73.22 1005 ASP A O 1
ATOM 7222 N N . GLU A 1 474 ? 28.095 23.660 19.446 1.00 62.23 1006 GLU A N 1
ATOM 7223 C CA . GLU A 1 474 ? 27.344 22.673 20.199 1.00 58.92 1006 GLU A CA 1
ATOM 7224 C C . GLU A 1 474 ? 26.061 23.245 20.785 1.00 56.85 1006 GLU A C 1
ATOM 7225 O O . GLU A 1 474 ? 25.241 22.477 21.290 1.00 57.01 1006 GLU A O 1
ATOM 7237 N N . HIS A 1 475 ? 25.898 24.563 20.770 1.00 61.25 1007 HIS A N 1
ATOM 7238 C CA . HIS A 1 475 ? 24.691 25.198 21.280 1.00 54.26 1007 HIS A CA 1
ATOM 7239 C C . HIS A 1 475 ? 23.675 25.508 20.195 1.00 60.46 1007 HIS A C 1
ATOM 7240 O O . HIS A 1 475 ? 22.568 25.951 20.512 1.00 62.23 1007 HIS A O 1
ATOM 7254 N N . LEU A 1 476 ? 24.028 25.308 18.932 1.00 58.88 1008 LEU A N 1
ATOM 7255 C CA . LEU A 1 476 ? 23.169 25.767 17.849 1.00 63.17 1008 LEU A CA 1
ATOM 7256 C C . LEU A 1 476 ? 21.809 25.076 17.886 1.00 58.27 1008 LEU A C 1
ATOM 7257 O O . LEU A 1 476 ? 20.776 25.724 17.709 1.00 58.19 1008 LEU A O 1
ATOM 7273 N N . ALA A 1 477 ? 21.786 23.764 18.123 1.00 56.35 1009 ALA A N 1
ATOM 7274 C CA . ALA A 1 477 ? 20.526 23.026 18.110 1.00 59.49 1009 ALA A CA 1
ATOM 7275 C C . ALA A 1 477 ? 19.538 23.594 19.123 1.00 56.10 1009 ALA A C 1
ATOM 7276 O O . ALA A 1 477 ? 18.389 23.905 18.789 1.00 55.94 1009 ALA A O 1
ATOM 7283 N N . ASP A 1 478 ? 19.975 23.728 20.375 1.00 56.47 1010 ASP A N 1
ATOM 7284 C CA . ASP A 1 478 ? 19.108 24.215 21.436 1.00 51.58 1010 ASP A CA 1
ATOM 7285 C C . ASP A 1 478 ? 18.753 25.682 21.243 1.00 54.27 1010 ASP A C 1
ATOM 7286 O O . ASP A 1 478 ? 17.641 26.108 21.577 1.00 49.43 1010 ASP A O 1
ATOM 7295 N N . MET A 1 479 ? 19.696 26.477 20.739 1.00 54.30 1011 MET A N 1
ATOM 7296 C CA . MET A 1 479 ? 19.421 27.885 20.492 1.00 54.76 1011 MET A CA 1
ATOM 7297 C C . MET A 1 479 ? 18.322 28.041 19.448 1.00 55.02 1011 MET A C 1
ATOM 7298 O O . MET A 1 479 ? 17.357 28.783 19.652 1.00 51.54 1011 MET A O 1
ATOM 7312 N N . ALA A 1 480 ? 18.443 27.328 18.328 1.00 52.71 1012 ALA A N 1
ATOM 7313 C CA . ALA A 1 480 ? 17.439 27.430 17.276 1.00 57.30 1012 ALA A CA 1
ATOM 7314 C C . ALA A 1 480 ? 16.086 26.923 17.751 1.00 50.32 1012 ALA A C 1
ATOM 7315 O O . ALA A 1 480 ? 15.050 27.526 17.449 1.00 56.33 1012 ALA A O 1
ATOM 7322 N N . TYR A 1 481 ? 16.070 25.817 18.500 1.00 52.82 1013 TYR A N 1
ATOM 7323 C CA . TYR A 1 481 ? 14.814 25.285 19.014 1.00 53.29 1013 TYR A CA 1
ATOM 7324 C C . TYR A 1 481 ? 14.127 26.287 19.927 1.00 50.73 1013 TYR A C 1
ATOM 7325 O O . TYR A 1 481 ? 12.917 26.523 19.822 1.00 49.48 1013 TYR A O 1
ATOM 7343 N N . THR A 1 482 ? 14.889 26.881 20.842 1.00 46.39 1014 THR A N 1
ATOM 7344 C CA . THR A 1 482 ? 14.333 27.833 21.785 1.00 45.74 1014 THR A CA 1
ATOM 7345 C C . THR A 1 482 ? 13.764 29.057 21.078 1.00 46.77 1014 THR A C 1
ATOM 7346 O O . THR A 1 482 ? 12.689 29.540 21.447 1.00 46.38 1014 THR A O 1
ATOM 7357 N N . LEU A 1 483 ? 14.452 29.557 20.053 1.00 45.47 1015 LEU A N 1
ATOM 7358 C CA . LEU A 1 483 ? 13.950 30.702 19.307 1.00 50.50 1015 LEU A CA 1
ATOM 7359 C C . LEU A 1 483 ? 12.745 30.323 18.464 1.00 52.48 1015 LEU A C 1
ATOM 7360 O O . LEU A 1 483 ? 11.882 31.168 18.203 1.00 51.15 1015 LEU A O 1
ATOM 7376 N N . GLN A 1 484 ? 12.669 29.062 18.038 1.00 49.78 1016 GLN A N 1
ATOM 7377 C CA . GLN A 1 484 ? 11.519 28.583 17.278 1.00 52.79 1016 GLN A CA 1
ATOM 7378 C C . GLN A 1 484 ? 10.267 28.482 18.145 1.00 51.36 1016 GLN A C 1
ATOM 7379 O O . GLN A 1 484 ? 9.220 29.041 17.802 1.00 52.07 1016 GLN A O 1
ATOM 7393 N N . VAL A 1 485 ? 10.350 27.760 19.270 1.00 49.51 1017 VAL A N 1
ATOM 7394 C CA . VAL A 1 485 ? 9.161 27.409 20.040 1.00 47.91 1017 VAL A CA 1
ATOM 7395 C C . VAL A 1 485 ? 8.985 28.245 21.295 1.00 45.66 1017 VAL A C 1
ATOM 7396 O O . VAL A 1 485 ? 7.921 28.158 21.939 1.00 47.11 1017 VAL A O 1
ATOM 7409 N N . GLY A 1 486 ? 9.967 29.075 21.648 1.00 45.09 1018 GLY A N 1
ATOM 7410 C CA . GLY A 1 486 ? 9.956 29.771 22.920 1.00 40.37 1018 GLY A CA 1
ATOM 7411 C C . GLY A 1 486 ? 9.904 31.275 22.777 1.00 42.04 1018 GLY A C 1
ATOM 7412 O O . GLY A 1 486 ? 10.148 32.000 23.734 1.00 41.55 1018 GLY A O 1
ATOM 7416 N N . ARG A 1 487 ? 9.595 31.750 21.582 1.00 42.64 1019 ARG A N 1
ATOM 7417 C CA . ARG A 1 487 ? 9.434 33.170 21.328 1.00 43.34 1019 ARG A CA 1
ATOM 7418 C C . ARG A 1 487 ? 8.171 33.344 20.505 1.00 43.54 1019 ARG A C 1
ATOM 7419 O O . ARG A 1 487 ? 7.988 32.660 19.490 1.00 47.85 1019 ARG A O 1
ATOM 7440 N N . VAL A 1 488 ? 7.311 34.262 20.937 1.00 45.07 1020 VAL A N 1
ATOM 7441 C CA . VAL A 1 488 ? 6.163 34.628 20.123 1.00 48.24 1020 VAL A CA 1
ATOM 7442 C C . VAL A 1 488 ? 6.650 35.209 18.803 1.00 50.64 1020 VAL A C 1
ATOM 7443 O O . VAL A 1 488 ? 7.536 36.074 18.765 1.00 49.96 1020 VAL A O 1
ATOM 7456 N N . ALA A 1 489 ? 6.078 34.726 17.702 1.00 49.10 1021 ALA A N 1
ATOM 7457 C CA . ALA A 1 489 ? 6.419 35.226 16.377 1.00 52.02 1021 ALA A CA 1
ATOM 7458 C C . ALA A 1 489 ? 5.681 36.537 16.137 1.00 56.28 1021 ALA A C 1
ATOM 7459 O O . ALA A 1 489 ? 4.457 36.548 15.981 1.00 54.84 1021 ALA A O 1
ATOM 7466 N N . MET A 1 490 ? 6.418 37.635 16.106 1.00 50.20 1022 MET A N 1
ATOM 7467 C CA . MET A 1 490 ? 5.841 38.966 16.047 1.00 52.27 1022 MET A CA 1
ATOM 7468 C C . MET A 1 490 ? 5.880 39.500 14.614 1.00 54.81 1022 MET A C 1
ATOM 7469 O O . MET A 1 490 ? 6.156 38.768 13.657 1.00 62.65 1022 MET A O 1
ATOM 7483 N N . GLU A 1 491 ? 5.595 40.797 14.460 1.00 52.35 1023 GLU A N 1
ATOM 7484 C CA . GLU A 1 491 ? 5.292 41.366 13.145 1.00 54.71 1023 GLU A CA 1
ATOM 7485 C C . GLU A 1 491 ? 6.528 41.539 12.273 1.00 58.02 1023 GLU A C 1
ATOM 7486 O O . GLU A 1 491 ? 6.458 41.387 11.047 1.00 59.12 1023 GLU A O 1
ATOM 7498 N N . GLU A 1 492 ? 7.648 41.916 12.861 1.00 61.46 1024 GLU A N 1
ATOM 7499 C CA . GLU A 1 492 ? 8.875 42.177 12.118 1.00 57.75 1024 GLU A CA 1
ATOM 7500 C C . GLU A 1 492 ? 9.793 40.976 12.295 1.00 55.81 1024 GLU A C 1
ATOM 7501 O O . GLU A 1 492 ? 10.185 40.664 13.422 1.00 58.15 1024 GLU A O 1
ATOM 7513 N N . ARG A 1 493 ? 10.138 40.304 11.194 1.00 59.31 1025 ARG A N 1
ATOM 7514 C CA . ARG A 1 493 ? 10.834 39.032 11.292 1.00 56.48 1025 ARG A CA 1
ATOM 7515 C C . ARG A 1 493 ? 12.089 38.970 10.432 1.00 57.31 1025 ARG A C 1
ATOM 7516 O O . ARG A 1 4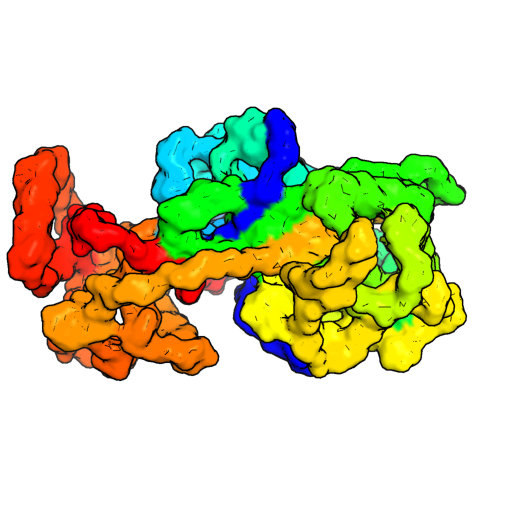93 ? 12.167 39.558 9.348 1.00 58.39 1025 ARG A O 1
ATOM 7537 N N . ILE A 1 494 ? 13.083 38.242 10.942 1.00 63.21 1026 ILE A N 1
ATOM 7538 C CA . ILE A 1 494 ? 14.220 37.796 10.151 1.00 62.17 1026 ILE A CA 1
ATOM 7539 C C . ILE A 1 494 ? 14.427 36.318 10.462 1.00 58.43 1026 ILE A C 1
ATOM 7540 O O . ILE A 1 494 ? 13.978 35.802 11.485 1.00 58.70 1026 ILE A O 1
ATOM 7556 N N . ALA A 1 495 ? 15.101 35.631 9.542 1.00 65.01 1027 ALA A N 1
ATOM 7557 C CA . ALA A 1 495 ? 15.383 34.208 9.681 1.00 62.05 1027 ALA A CA 1
ATOM 7558 C C . ALA A 1 495 ? 16.721 33.933 9.008 1.00 58.89 1027 ALA A C 1
ATOM 7559 O O . ALA A 1 495 ? 17.025 34.516 7.969 1.00 65.23 1027 ALA A O 1
ATOM 7566 N N . VAL A 1 496 ? 17.509 33.045 9.603 1.00 62.97 1028 VAL A N 1
ATOM 7567 C CA . VAL A 1 496 ? 18.862 32.760 9.141 1.00 66.97 1028 VAL A CA 1
ATOM 7568 C C . VAL A 1 496 ? 19.064 31.255 9.141 1.00 65.22 1028 VAL A C 1
ATOM 7569 O O . VAL A 1 496 ? 18.691 30.573 10.102 1.00 66.55 1028 VAL A O 1
ATOM 7582 N N . ILE A 1 497 ? 19.688 30.740 8.086 1.00 67.70 1029 ILE A N 1
ATOM 7583 C CA . ILE A 1 497 ? 20.136 29.352 8.052 1.00 65.00 1029 ILE A CA 1
ATOM 7584 C C . ILE A 1 497 ? 21.632 29.339 8.305 1.00 70.59 1029 ILE A C 1
ATOM 7585 O O . ILE A 1 497 ? 22.380 30.071 7.651 1.00 68.62 1029 ILE A O 1
ATOM 7601 N N . ALA A 1 498 ? 22.078 28.520 9.254 1.00 70.84 1030 ALA A N 1
ATOM 7602 C CA . ALA A 1 498 ? 23.496 28.492 9.579 1.00 71.72 1030 ALA A CA 1
ATOM 7603 C C . ALA A 1 498 ? 23.893 27.127 10.116 1.00 71.25 1030 ALA A C 1
ATOM 7604 O O . ALA A 1 498 ? 23.124 26.501 10.851 1.00 67.77 1030 ALA A O 1
ATOM 7611 N N . GLY A 1 499 ? 25.103 26.688 9.748 1.00 69.28 1031 GLY A N 1
ATOM 7612 C CA . GLY A 1 499 ? 25.630 25.398 10.140 1.00 72.21 1031 GLY A CA 1
ATOM 7613 C C . GLY A 1 499 ? 26.740 25.494 11.166 1.00 74.50 1031 GLY A C 1
ATOM 7614 O O . GLY A 1 499 ? 27.193 24.480 11.716 1.00 78.22 1031 GLY A O 1
ATOM 7618 N N . THR A 1 500 ? 27.186 26.718 11.435 1.00 68.52 1032 THR A N 1
ATOM 7619 C CA . THR A 1 500 ? 28.167 26.970 12.477 1.00 67.54 1032 THR A CA 1
ATOM 7620 C C . THR A 1 500 ? 27.816 28.268 13.186 1.00 67.34 1032 THR A C 1
ATOM 7621 O O . THR A 1 500 ? 27.110 29.124 12.646 1.00 66.88 1032 THR A O 1
ATOM 7632 N N . MET A 1 501 ? 28.342 28.418 14.402 1.00 67.55 1033 MET A N 1
ATOM 7633 C CA . MET A 1 501 ? 28.147 29.661 15.140 1.00 63.70 1033 MET A CA 1
ATOM 7634 C C . MET A 1 501 ? 28.795 30.830 14.408 1.00 69.31 1033 MET A C 1
ATOM 7635 O O . MET A 1 501 ? 28.173 31.879 14.217 1.00 68.50 1033 MET A O 1
ATOM 7649 N N . LYS A 1 502 ? 30.053 30.663 13.982 1.00 74.36 1034 LYS A N 1
ATOM 7650 C CA . LYS A 1 502 ? 30.734 31.729 13.255 1.00 74.38 1034 LYS A CA 1
ATOM 7651 C C . LYS A 1 502 ? 29.894 32.203 12.079 1.00 71.06 1034 LYS A C 1
ATOM 7652 O O . LYS A 1 502 ? 29.815 33.404 11.805 1.00 79.77 1034 LYS A O 1
ATOM 7671 N N . GLU A 1 503 ? 29.284 31.266 11.353 1.00 71.60 1035 GLU A N 1
ATOM 7672 C CA . GLU A 1 503 ? 28.406 31.624 10.244 1.00 67.86 1035 GLU A CA 1
ATOM 7673 C C . GLU A 1 503 ? 27.223 32.455 10.740 1.00 71.26 1035 GLU A C 1
ATOM 7674 O O . GLU A 1 503 ? 26.891 33.498 10.161 1.00 70.80 1035 GLU A O 1
ATOM 7686 N N . LEU A 1 504 ? 26.589 32.021 11.829 1.00 69.92 1036 LEU A N 1
ATOM 7687 C CA . LEU A 1 504 ? 25.483 32.791 12.399 1.00 64.93 1036 LEU A CA 1
ATOM 7688 C C . LEU A 1 504 ? 25.948 34.179 12.824 1.00 64.67 1036 LEU A C 1
ATOM 7689 O O . LEU A 1 504 ? 25.314 35.188 12.496 1.00 68.19 1036 LEU A O 1
ATOM 7705 N N . GLN A 1 505 ? 27.058 34.250 13.562 1.00 67.01 1037 GLN A N 1
ATOM 7706 C CA . GLN A 1 505 ? 27.578 35.548 13.976 1.00 66.45 1037 GLN A CA 1
ATOM 7707 C C . GLN A 1 505 ? 27.881 36.421 12.769 1.00 69.05 1037 GLN A C 1
ATOM 7708 O O . GLN A 1 505 ? 27.588 37.621 12.769 1.00 70.24 1037 GLN A O 1
ATOM 7722 N N . GLN A 1 506 ? 28.467 35.833 11.727 1.00 79.38 1038 GLN A N 1
ATOM 7723 C CA . GLN A 1 506 ? 28.790 36.597 10.532 1.00 80.48 1038 GLN A CA 1
ATOM 7724 C C . GLN A 1 506 ? 27.538 37.217 9.939 1.00 80.55 1038 GLN A C 1
ATOM 7725 O O . GLN A 1 506 ? 27.488 38.429 9.680 1.00 76.48 1038 GLN A O 1
ATOM 7739 N N . LYS A 1 507 ? 26.510 36.393 9.716 1.00 74.73 1039 LYS A N 1
ATOM 7740 C CA . LYS A 1 507 ? 25.320 36.881 9.032 1.00 77.60 1039 LYS A CA 1
ATOM 7741 C C . LYS A 1 507 ? 24.583 37.897 9.891 1.00 76.75 1039 LYS A C 1
ATOM 7742 O O . LYS A 1 507 ? 24.131 38.933 9.386 1.00 74.03 1039 LYS A O 1
ATOM 7761 N N . LEU A 1 508 ? 24.479 37.643 11.195 1.00 76.11 1040 LEU A N 1
ATOM 7762 C CA . LEU A 1 508 ? 23.776 38.586 12.058 1.00 72.39 1040 LEU A CA 1
ATOM 7763 C C . LEU A 1 508 ? 24.550 39.894 12.181 1.00 76.51 1040 LEU A C 1
ATOM 7764 O O . LEU A 1 508 ? 23.949 40.976 12.209 1.00 69.14 1040 LEU A O 1
ATOM 7780 N N . THR A 1 509 ? 25.886 39.819 12.240 1.00 73.85 1041 THR A N 1
ATOM 7781 C CA . THR A 1 509 ? 26.678 41.042 12.299 1.00 70.05 1041 THR A CA 1
ATOM 7782 C C . THR A 1 509 ? 26.521 41.838 11.011 1.00 77.08 1041 THR A C 1
ATOM 7783 O O . THR A 1 509 ? 26.453 43.073 11.033 1.00 70.53 1041 THR A O 1
ATOM 7794 N N . ALA A 1 510 ? 26.464 41.140 9.879 1.00 82.15 1042 ALA A N 1
ATOM 7795 C CA . ALA A 1 510 ? 26.195 41.800 8.611 1.00 79.96 1042 ALA A CA 1
ATOM 7796 C C . ALA A 1 510 ? 24.835 42.494 8.630 1.00 75.70 1042 ALA A C 1
ATOM 7797 O O . ALA A 1 510 ? 24.670 43.575 8.059 1.00 73.13 1042 ALA A O 1
ATOM 7804 N N . TYR A 1 511 ? 23.844 41.891 9.286 1.00 71.78 1043 TYR A N 1
ATOM 7805 C CA . TYR A 1 511 ? 22.533 42.528 9.384 1.00 69.21 1043 TYR A CA 1
ATOM 7806 C C . TYR A 1 511 ? 22.616 43.812 10.197 1.00 67.99 1043 TYR A C 1
ATOM 7807 O O . TYR A 1 511 ? 22.084 44.854 9.796 1.00 72.58 1043 TYR A O 1
ATOM 7825 N N . VAL A 1 512 ? 23.306 43.753 11.332 1.00 71.31 1044 VAL A N 1
ATOM 7826 C CA . VAL A 1 512 ? 23.470 44.911 12.197 1.00 66.08 1044 VAL A CA 1
ATOM 7827 C C . VAL A 1 512 ? 24.229 46.016 11.486 1.00 73.27 1044 VAL A C 1
ATOM 7828 O O . VAL A 1 512 ? 23.999 47.204 11.743 1.00 72.21 1044 VAL A O 1
ATOM 7841 N N . LYS A 1 513 ? 25.128 45.652 10.574 1.00 73.36 1045 LYS A N 1
ATOM 7842 C CA . LYS A 1 513 ? 25.956 46.639 9.890 1.00 76.74 1045 LYS A CA 1
ATOM 7843 C C . LYS A 1 513 ? 25.247 47.274 8.705 1.00 79.87 1045 LYS A C 1
ATOM 7844 O O . LYS A 1 513 ? 25.821 48.160 8.071 1.00 87.62 1045 LYS A O 1
ATOM 7863 N N . GLY A 1 514 ? 24.023 46.857 8.396 1.00 74.54 1046 GLY A N 1
ATOM 7864 C CA . GLY A 1 514 ? 23.236 47.504 7.367 1.00 80.00 1046 GLY A CA 1
ATOM 7865 C C . GLY A 1 514 ? 23.284 46.875 5.992 1.00 81.82 1046 GLY A C 1
ATOM 7866 O O . GLY A 1 514 ? 22.757 47.468 5.042 1.00 88.13 1046 GLY A O 1
ATOM 7870 N N . GLN A 1 515 ? 23.876 45.695 5.855 1.00 89.29 1047 GLN A N 1
ATOM 7871 C CA . GLN A 1 515 ? 24.036 45.058 4.551 1.00 88.32 1047 GLN A CA 1
ATOM 7872 C C . GLN A 1 515 ? 22.682 44.617 4.008 1.00 93.38 1047 GLN A C 1
ATOM 7873 O O . GLN A 1 515 ? 21.995 43.797 4.623 1.00 89.30 1047 GLN A O 1
ATOM 7887 N N . GLU A 1 516 ? 22.305 45.153 2.841 1.00 100.26 1048 GLU A N 1
ATOM 7888 C CA . GLU A 1 516 ? 20.949 44.965 2.334 1.00 104.80 1048 GLU A CA 1
ATOM 7889 C C . GLU A 1 516 ? 20.695 43.525 1.904 1.00 99.91 1048 GLU A C 1
ATOM 7890 O O . GLU A 1 516 ? 19.600 42.993 2.125 1.00 98.56 1048 GLU A O 1
ATOM 7902 N N . HIS A 1 517 ? 21.681 42.878 1.288 1.00 100.44 1049 HIS A N 1
ATOM 7903 C CA . HIS A 1 517 ? 21.528 41.515 0.794 1.00 98.46 1049 HIS A CA 1
ATOM 7904 C C . HIS A 1 517 ? 22.511 40.599 1.502 1.00 96.35 1049 HIS A C 1
ATOM 7905 O O . HIS A 1 517 ? 23.727 40.789 1.395 1.00 88.07 1049 HIS A O 1
ATOM 7919 N N . ILE A 1 518 ? 21.979 39.599 2.208 1.00 89.88 1050 ILE A N 1
ATOM 7920 C CA . ILE A 1 518 ? 22.776 38.630 2.953 1.00 83.01 1050 ILE A CA 1
ATOM 7921 C C . ILE A 1 518 ? 22.284 37.229 2.611 1.00 83.30 1050 ILE A C 1
ATOM 7922 O O . ILE A 1 518 ? 21.078 36.958 2.659 1.00 86.58 1050 ILE A O 1
ATOM 7938 N N . ALA A 1 519 ? 23.220 36.335 2.304 1.00 79.48 1051 ALA A N 1
ATOM 7939 C CA . ALA A 1 519 ? 22.870 34.995 1.857 1.00 79.71 1051 ALA A CA 1
ATOM 7940 C C . ALA A 1 519 ? 22.190 34.208 2.968 1.00 75.73 1051 ALA A C 1
ATOM 7941 O O . ALA A 1 519 ? 22.692 34.145 4.091 1.00 79.90 1051 ALA A O 1
ATOM 7948 N N . ASP A 1 520 ? 21.068 33.575 2.633 1.00 83.56 1052 ASP A N 1
ATOM 7949 C CA . ASP A 1 520 ? 20.328 32.717 3.560 1.00 83.52 1052 ASP A CA 1
ATOM 7950 C C . ASP A 1 520 ? 19.814 33.487 4.772 1.00 80.20 1052 ASP A C 1
ATOM 7951 O O . ASP A 1 520 ? 19.613 32.910 5.842 1.00 77.06 1052 ASP A O 1
ATOM 7960 N N . LEU A 1 521 ? 19.605 34.791 4.620 1.00 81.14 1053 LEU A N 1
ATOM 7961 C CA . LEU A 1 521 ? 18.954 35.608 5.638 1.00 82.81 1053 LEU A CA 1
ATOM 7962 C C . LEU A 1 521 ? 17.752 36.288 5.000 1.00 80.01 1053 LEU A C 1
ATOM 7963 O O . LEU A 1 521 ? 17.897 37.016 4.012 1.00 79.15 1053 LEU A O 1
ATOM 7979 N N . TYR A 1 522 ? 16.578 36.061 5.574 1.00 72.20 1054 TYR A N 1
ATOM 7980 C CA . TYR A 1 522 ? 15.313 36.531 5.028 1.00 75.75 1054 TYR A CA 1
ATOM 7981 C C . TYR A 1 522 ? 14.723 37.562 5.977 1.00 68.61 1054 TYR A C 1
ATOM 7982 O O . TYR A 1 522 ? 14.805 37.405 7.195 1.00 70.12 1054 TYR A O 1
ATOM 8000 N N . ARG A 1 523 ? 14.199 38.649 5.410 1.00 78.53 1055 ARG A N 1
ATOM 8001 C CA . ARG A 1 523 ? 13.550 39.706 6.170 1.00 66.76 1055 ARG A CA 1
ATOM 8002 C C . ARG A 1 523 ? 12.145 39.922 5.617 1.00 73.16 1055 ARG A C 1
ATOM 8003 O O . ARG A 1 523 ? 11.892 39.697 4.427 1.00 71.64 1055 ARG A O 1
ATOM 8024 N N . GLY A 1 524 ? 11.238 40.376 6.475 1.00 68.79 1056 GLY A N 1
ATOM 8025 C CA . GLY A 1 524 ? 9.889 40.665 6.036 1.00 66.72 1056 GLY A CA 1
ATOM 8026 C C . GLY A 1 524 ? 9.016 41.063 7.202 1.00 62.39 1056 GLY A C 1
ATOM 8027 O O . GLY A 1 524 ? 9.462 41.126 8.350 1.00 65.04 1056 GLY A O 1
ATOM 8031 N N . GLN A 1 525 ? 7.747 41.331 6.873 1.00 71.69 1057 GLN A N 1
ATOM 8032 C CA . GLN A 1 525 ? 6.744 41.747 7.838 1.00 75.22 1057 GLN A CA 1
ATOM 8033 C C . GLN A 1 525 ? 5.453 40.969 7.646 1.00 77.04 1057 GLN A C 1
ATOM 8034 O O . GLN A 1 525 ? 5.071 40.632 6.523 1.00 85.77 1057 GLN A O 1
ATOM 8048 N N . VAL A 1 526 ? 4.762 40.728 8.758 1.00 70.57 1058 VAL A N 1
ATOM 8049 C CA . VAL A 1 526 ? 3.445 40.109 8.691 1.00 83.94 1058 VAL A CA 1
ATOM 8050 C C . VAL A 1 526 ? 2.420 41.116 8.210 1.00 93.84 1058 VAL A C 1
ATOM 8051 O O . VAL A 1 526 ? 1.521 40.787 7.426 1.00 90.17 1058 VAL A O 1
ATOM 8064 N N . ASN A 1 527 ? 2.556 42.357 8.681 1.00 106.17 1059 ASN A N 1
ATOM 8065 C CA . ASN A 1 527 ? 1.563 43.394 8.443 1.00 118.39 1059 ASN A CA 1
ATOM 8066 C C . ASN A 1 527 ? 1.121 43.437 6.991 1.00 118.54 1059 ASN A C 1
ATOM 8067 O O . ASN A 1 527 ? -0.006 43.842 6.694 1.00 123.48 1059 ASN A O 1
ATOM 8078 N N . ARG A 1 528 ? 1.974 42.980 6.076 1.00 122.99 1060 ARG A N 1
ATOM 8079 C CA . ARG A 1 528 ? 1.739 43.191 4.655 1.00 121.87 1060 ARG A CA 1
ATOM 8080 C C . ARG A 1 528 ? 0.814 42.133 4.057 1.00 121.02 1060 ARG A C 1
ATOM 8081 O O . ARG A 1 528 ? -0.091 42.471 3.284 1.00 120.00 1060 ARG A O 1
ATOM 8102 N N . ASN A 1 529 ? 1.011 40.856 4.399 1.00 119.81 1061 ASN A N 1
ATOM 8103 C CA . ASN A 1 529 ? 0.322 39.759 3.726 1.00 117.97 1061 ASN A CA 1
ATOM 8104 C C . ASN A 1 529 ? -0.810 39.159 4.553 1.00 122.25 1061 ASN A C 1
ATOM 8105 O O . ASN A 1 529 ? -1.107 37.969 4.412 1.00 116.04 1061 ASN A O 1
ATOM 8116 N N . GLN A 1 530 ? -1.483 39.966 5.374 1.00 123.22 1062 GLN A N 1
ATOM 8117 C CA . GLN A 1 530 ? -2.500 39.427 6.269 1.00 122.06 1062 GLN A CA 1
ATOM 8118 C C . GLN A 1 530 ? -3.583 38.685 5.489 1.00 113.93 1062 GLN A C 1
ATOM 8119 O O . GLN A 1 530 ? -4.063 37.630 5.920 1.00 110.64 1062 GLN A O 1
ATOM 8133 N N . GLU A 1 531 ? -3.953 39.207 4.321 1.00 112.58 1063 GLU A N 1
ATOM 8134 C CA . GLU A 1 531 ? -5.110 38.708 3.581 1.00 114.93 1063 GLU A CA 1
ATOM 8135 C C . GLU A 1 531 ? -4.912 37.258 3.136 1.00 107.42 1063 GLU A C 1
ATOM 8136 O O . GLU A 1 531 ? -5.696 36.373 3.500 1.00 101.76 1063 GLU A O 1
ATOM 8148 N N . MET A 1 532 ? -3.862 36.989 2.353 1.00 105.99 1064 MET A N 1
ATOM 8149 C CA . MET A 1 532 ? -3.659 35.634 1.845 1.00 101.40 1064 MET A CA 1
ATOM 8150 C C . MET A 1 532 ? -3.414 34.642 2.969 1.00 104.92 1064 MET A C 1
ATOM 8151 O O . MET A 1 532 ? -3.711 33.449 2.823 1.00 100.46 1064 MET A O 1
ATOM 8165 N N . LEU A 1 533 ? -2.843 35.109 4.081 1.00 114.58 1065 LEU A N 1
ATOM 8166 C CA . LEU A 1 533 ? -2.630 34.250 5.239 1.00 116.64 1065 LEU A CA 1
ATOM 8167 C C . LEU A 1 533 ? -3.943 33.642 5.709 1.00 112.63 1065 LEU A C 1
ATOM 8168 O O . LEU A 1 533 ? -4.069 32.417 5.848 1.00 104.52 1065 LEU A O 1
ATOM 8184 N N . ASP A 1 534 ? -4.941 34.496 5.937 1.00 120.60 1066 ASP A N 1
ATOM 8185 C CA . ASP A 1 534 ? -6.199 34.060 6.526 1.00 123.97 1066 ASP A CA 1
ATOM 8186 C C . ASP A 1 534 ? -6.752 32.822 5.831 1.00 124.08 1066 ASP A C 1
ATOM 8187 O O . ASP A 1 534 ? -7.260 31.906 6.490 1.00 125.73 1066 ASP A O 1
ATOM 8196 N N . ILE A 1 535 ? -6.635 32.759 4.500 1.00 119.85 1067 ILE A N 1
ATOM 8197 C CA . ILE A 1 535 ? -7.471 31.835 3.741 1.00 113.40 1067 ILE A CA 1
ATOM 8198 C C . ILE A 1 535 ? -6.819 30.491 3.472 1.00 107.47 1067 ILE A C 1
ATOM 8199 O O . ILE A 1 535 ? -7.523 29.539 3.115 1.00 109.15 1067 ILE A O 1
ATOM 8215 N N . LEU A 1 536 ? -5.515 30.355 3.669 1.00 109.12 1068 LEU A N 1
ATOM 8216 C CA . LEU A 1 536 ? -4.856 29.119 3.272 1.00 116.73 1068 LEU A CA 1
ATOM 8217 C C . LEU A 1 536 ? -4.449 28.228 4.433 1.00 123.47 1068 LEU A C 1
ATOM 8218 O O . LEU A 1 536 ? -4.364 27.009 4.256 1.00 126.58 1068 LEU A O 1
ATOM 8234 N N . THR A 1 537 ? -4.193 28.801 5.610 1.00 126.19 1069 THR A N 1
ATOM 8235 C CA . THR A 1 537 ? -3.658 28.026 6.720 1.00 125.39 1069 THR A CA 1
ATOM 8236 C C . THR A 1 537 ? -4.737 27.250 7.464 1.00 124.40 1069 THR A C 1
ATOM 8237 O O . THR A 1 537 ? -4.415 26.302 8.190 1.00 127.52 1069 THR A O 1
ATOM 8248 N N . SER A 1 538 ? -6.003 27.627 7.295 1.00 111.00 1070 SER A N 1
ATOM 8249 C CA . SER A 1 538 ? -7.088 26.914 7.955 1.00 114.52 1070 SER A CA 1
ATOM 8250 C C . SER A 1 538 ? -6.964 25.408 7.750 1.00 116.55 1070 SER A C 1
ATOM 8251 O O . SER A 1 538 ? -7.059 24.624 8.706 1.00 107.37 1070 SER A O 1
ATOM 8259 N N . ASP A 1 539 ? -6.726 24.991 6.506 1.00 123.39 1071 ASP A N 1
ATOM 8260 C CA . ASP A 1 539 ? -6.713 23.578 6.165 1.00 124.83 1071 ASP A CA 1
ATOM 8261 C C . ASP A 1 539 ? -5.380 22.944 6.518 1.00 122.86 1071 ASP A C 1
ATOM 8262 O O . ASP A 1 539 ? -4.314 23.464 6.165 1.00 111.65 1071 ASP A O 1
ATOM 8271 N N . ASP A 1 540 ? -5.452 21.802 7.199 1.00 134.59 1072 ASP A N 1
ATOM 8272 C CA . ASP A 1 540 ? -4.287 20.948 7.353 1.00 142.87 1072 ASP A CA 1
ATOM 8273 C C . ASP A 1 540 ? -3.677 20.582 6.011 1.00 143.80 1072 ASP A C 1
ATOM 8274 O O . ASP A 1 540 ? -2.488 20.253 5.959 1.00 147.66 1072 ASP A O 1
ATOM 8283 N N . GLU A 1 541 ? -4.454 20.631 4.929 1.00 139.94 1073 GLU A N 1
ATOM 8284 C CA . GLU A 1 541 ? -3.937 20.353 3.596 1.00 129.61 1073 GLU A CA 1
ATOM 8285 C C . GLU A 1 541 ? -2.602 21.060 3.385 1.00 117.68 1073 GLU A C 1
ATOM 8286 O O . GLU A 1 541 ? -1.672 20.501 2.795 1.00 111.88 1073 GLU A O 1
ATOM 8298 N N . LEU A 1 542 ? -2.512 22.292 3.873 1.00 109.79 1074 LEU A N 1
ATOM 8299 C CA . LEU A 1 542 ? -1.284 23.060 3.755 1.00 100.65 1074 LEU A CA 1
ATOM 8300 C C . LEU A 1 542 ? -0.314 22.790 4.887 1.00 90.71 1074 LEU A C 1
ATOM 8301 O O . LEU A 1 542 ? 0.905 22.823 4.676 1.00 88.56 1074 LEU A O 1
ATOM 8317 N N . GLU A 1 543 ? -0.826 22.532 6.088 1.00 92.49 1075 GLU A N 1
ATOM 8318 C CA . GLU A 1 543 ? 0.046 22.106 7.176 1.00 93.01 1075 GLU A CA 1
ATOM 8319 C C . GLU A 1 543 ? 0.776 20.821 6.814 1.00 88.20 1075 GLU A C 1
ATOM 8320 O O . GLU A 1 543 ? 1.936 20.636 7.201 1.00 85.12 1075 GLU A O 1
ATOM 8332 N N . GLU A 1 544 ? 0.133 19.942 6.041 1.00 93.93 1076 GLU A N 1
ATOM 8333 C CA . GLU A 1 544 ? 0.822 18.765 5.521 1.00 99.43 1076 GLU A CA 1
ATOM 8334 C C . GLU A 1 544 ? 1.883 19.155 4.501 1.00 92.24 1076 GLU A C 1
ATOM 8335 O O . GLU A 1 544 ? 2.971 18.568 4.467 1.00 89.28 1076 GLU A O 1
ATOM 8347 N N . THR A 1 545 ? 1.577 20.136 3.654 1.00 88.74 1077 THR A N 1
ATOM 8348 C CA . THR A 1 545 ? 2.538 20.580 2.655 1.00 85.87 1077 THR A CA 1
ATOM 8349 C C . THR A 1 545 ? 3.796 21.134 3.308 1.00 83.72 1077 THR A C 1
ATOM 8350 O O . THR A 1 545 ? 4.913 20.873 2.836 1.00 81.19 1077 THR A O 1
ATOM 8361 N N . ILE A 1 546 ? 3.639 21.910 4.387 1.00 83.70 1078 ILE A N 1
ATOM 8362 C CA . ILE A 1 546 ? 4.804 22.360 5.142 1.00 78.21 1078 ILE A CA 1
ATOM 8363 C C . ILE A 1 546 ? 5.618 21.165 5.592 1.00 78.41 1078 ILE A C 1
ATOM 8364 O O . ILE A 1 546 ? 6.849 21.151 5.490 1.00 77.10 1078 ILE A O 1
ATOM 8380 N N . ALA A 1 547 ? 4.938 20.165 6.159 1.00 79.10 1079 ALA A N 1
ATOM 8381 C CA . ALA A 1 547 ? 5.635 18.990 6.657 1.00 81.45 1079 ALA A CA 1
ATOM 8382 C C . ALA A 1 547 ? 6.535 18.406 5.581 1.00 82.24 1079 ALA A C 1
ATOM 8383 O O . ALA A 1 547 ? 7.669 18.007 5.859 1.00 86.29 1079 ALA A O 1
ATOM 8390 N N . ARG A 1 548 ? 6.063 18.376 4.334 1.00 91.58 1080 ARG A N 1
ATOM 8391 C CA . ARG A 1 548 ? 6.883 17.825 3.263 1.00 94.57 1080 ARG A CA 1
ATOM 8392 C C . ARG A 1 548 ? 8.026 18.764 2.913 1.00 92.17 1080 ARG A C 1
ATOM 8393 O O . ARG A 1 548 ? 9.158 18.319 2.699 1.00 97.71 1080 ARG A O 1
ATOM 8414 N N . TRP A 1 549 ? 7.752 20.068 2.853 1.00 81.93 1081 TRP A N 1
ATOM 8415 C CA . TRP A 1 549 ? 8.827 21.021 2.606 1.00 80.73 1081 TRP A CA 1
ATOM 8416 C C . TRP A 1 549 ? 9.926 20.878 3.650 1.00 84.83 1081 TRP A C 1
ATOM 8417 O O . TRP A 1 549 ? 11.115 20.886 3.313 1.00 81.94 1081 TRP A O 1
ATOM 8438 N N . MET A 1 550 ? 9.549 20.727 4.923 1.00 87.57 1082 MET A N 1
ATOM 8439 C CA . MET A 1 550 ? 10.550 20.541 5.967 1.00 85.79 1082 MET A CA 1
ATOM 8440 C C . MET A 1 550 ? 11.312 19.240 5.750 1.00 90.01 1082 MET A C 1
ATOM 8441 O O . MET A 1 550 ? 12.549 19.223 5.735 1.00 92.07 1082 MET A O 1
ATOM 8455 N N . GLU A 1 551 ? 10.582 18.136 5.571 1.00 94.97 1083 GLU A N 1
ATOM 8456 C CA . GLU A 1 551 ? 11.220 16.850 5.312 1.00 103.22 1083 GLU A CA 1
ATOM 8457 C C . GLU A 1 551 ? 12.146 16.938 4.108 1.00 101.39 1083 GLU A C 1
ATOM 8458 O O . GLU A 1 551 ? 13.325 16.576 4.186 1.00 101.93 1083 GLU A O 1
ATOM 8470 N N . ARG A 1 552 ? 11.627 17.427 2.981 1.00 103.14 1084 ARG A N 1
ATOM 8471 C CA . ARG A 1 552 ? 12.464 17.628 1.806 1.00 104.12 1084 ARG A CA 1
ATOM 8472 C C . ARG A 1 552 ? 13.559 18.651 2.064 1.00 103.84 1084 ARG A C 1
ATOM 8473 O O . ARG A 1 552 ? 14.529 18.704 1.302 1.00 99.01 1084 ARG A O 1
ATOM 8494 N N . GLY A 1 553 ? 13.426 19.457 3.118 1.00 99.96 1085 GLY A N 1
ATOM 8495 C CA . GLY A 1 553 ? 14.454 20.414 3.469 1.00 91.91 1085 GLY A CA 1
ATOM 8496 C C . GLY A 1 553 ? 14.409 21.708 2.693 1.00 91.86 1085 GLY A C 1
ATOM 8497 O O . GLY A 1 553 ? 15.449 22.348 2.510 1.00 91.16 1085 GLY A O 1
ATOM 8501 N N . LYS A 1 554 ? 13.229 22.117 2.230 1.00 92.62 1086 LYS A N 1
ATOM 8502 C CA . LYS A 1 554 ? 13.079 23.358 1.472 1.00 92.58 1086 LYS A CA 1
ATOM 8503 C C . LYS A 1 554 ? 13.068 24.565 2.417 1.00 87.03 1086 LYS A C 1
ATOM 8504 O O . LYS A 1 554 ? 12.109 25.332 2.487 1.00 84.08 1086 LYS A O 1
ATOM 8523 N N . TYR A 1 555 ? 14.181 24.732 3.142 1.00 85.67 1087 TYR A N 1
ATOM 8524 C CA . TYR A 1 555 ? 14.245 25.749 4.190 1.00 88.44 1087 TYR A CA 1
ATOM 8525 C C . TYR A 1 555 ? 14.106 27.153 3.611 1.00 89.13 1087 TYR A C 1
ATOM 8526 O O . TYR A 1 555 ? 13.354 27.983 4.137 1.00 89.05 1087 TYR A O 1
ATOM 8544 N N . SER A 1 556 ? 14.842 27.445 2.537 1.00 84.43 1088 SER A N 1
ATOM 8545 C CA . SER A 1 556 ? 14.732 28.754 1.903 1.00 89.06 1088 SER A CA 1
ATOM 8546 C C . SER A 1 556 ? 13.279 29.090 1.609 1.00 87.91 1088 SER A C 1
ATOM 8547 O O . SER A 1 556 ? 12.836 30.221 1.823 1.00 81.19 1088 SER A O 1
ATOM 8555 N N . LYS A 1 557 ? 12.518 28.110 1.133 1.00 91.54 1089 LYS A N 1
ATOM 8556 C CA . LYS A 1 557 ? 11.110 28.334 0.836 1.00 89.85 1089 LYS A CA 1
ATOM 8557 C C . LYS A 1 557 ? 10.313 28.596 2.107 1.00 84.08 1089 LYS A C 1
ATOM 8558 O O . LYS A 1 557 ? 9.536 29.553 2.175 1.00 88.35 1089 LYS A O 1
ATOM 8577 N N . LEU A 1 558 ? 10.491 27.751 3.126 1.00 76.01 1090 LEU A N 1
ATOM 8578 C CA . LEU A 1 558 ? 9.757 27.925 4.374 1.00 76.00 1090 LEU A CA 1
ATOM 8579 C C . LEU A 1 558 ? 10.081 29.260 5.021 1.00 76.57 1090 LEU A C 1
ATOM 8580 O O . LEU A 1 558 ? 9.183 29.961 5.500 1.00 71.23 1090 LEU A O 1
ATOM 8596 N N . LEU A 1 559 ? 11.362 29.634 5.033 1.00 84.28 1091 LEU A N 1
ATOM 8597 C CA . LEU A 1 559 ? 11.767 30.875 5.682 1.00 73.60 1091 LEU A CA 1
ATOM 8598 C C . LEU A 1 559 ? 11.301 32.088 4.888 1.00 73.31 1091 LEU A C 1
ATOM 8599 O O . LEU A 1 559 ? 10.934 33.118 5.467 1.00 68.34 1091 LEU A O 1
ATOM 8615 N N . ASP A 1 560 ? 11.314 31.996 3.559 1.00 86.85 1092 ASP A N 1
ATOM 8616 C CA . ASP A 1 560 ? 10.798 33.100 2.761 1.00 85.89 1092 ASP A CA 1
ATOM 8617 C C . ASP A 1 560 ? 9.310 33.287 3.008 1.00 77.22 1092 ASP A C 1
ATOM 8618 O O . ASP A 1 560 ? 8.807 34.411 2.939 1.00 72.33 1092 ASP A O 1
ATOM 8627 N N . LEU A 1 561 ? 8.598 32.205 3.322 1.00 69.76 1093 LEU A N 1
ATOM 8628 C CA . LEU A 1 561 ? 7.184 32.310 3.662 1.00 68.30 1093 LEU A CA 1
ATOM 8629 C C . LEU A 1 561 ? 6.995 32.685 5.126 1.00 73.27 1093 LEU A C 1
ATOM 8630 O O . LEU A 1 561 ? 6.109 33.478 5.458 1.00 68.76 1093 LEU A O 1
ATOM 8646 N N . TRP A 1 562 ? 7.820 32.130 6.015 1.00 74.70 1094 TRP A N 1
ATOM 8647 C CA . TRP A 1 562 ? 7.654 32.407 7.437 1.00 70.01 1094 TRP A CA 1
ATOM 8648 C C . TRP A 1 562 ? 7.741 33.898 7.719 1.00 63.66 1094 TRP A C 1
ATOM 8649 O O . TRP A 1 562 ? 6.952 34.450 8.492 1.00 64.26 1094 TRP A O 1
ATOM 8670 N N . VAL A 1 563 ? 8.705 34.567 7.094 1.00 68.44 1095 VAL A N 1
ATOM 8671 C CA . VAL A 1 563 ? 8.979 35.950 7.419 1.00 67.14 1095 VAL A CA 1
ATOM 8672 C C . VAL A 1 563 ? 7.872 36.866 6.941 1.00 67.50 1095 VAL A C 1
ATOM 8673 O O . VAL A 1 563 ? 7.778 38.013 7.398 1.00 67.41 1095 VAL A O 1
ATOM 8686 N N . LYS A 1 564 ? 7.013 36.388 6.048 1.00 70.69 1096 LYS A N 1
ATOM 8687 C CA . LYS A 1 564 ? 5.853 37.144 5.597 1.00 76.01 1096 LYS A CA 1
ATOM 8688 C C . LYS A 1 564 ? 4.612 36.839 6.418 1.00 73.61 1096 LYS A C 1
ATOM 8689 O O . LYS A 1 564 ? 3.568 37.462 6.196 1.00 73.86 1096 LYS A O 1
ATOM 8708 N N . GLY A 1 565 ? 4.707 35.911 7.367 1.00 67.96 1097 GLY A N 1
ATOM 8709 C CA . GLY A 1 565 ? 3.613 35.606 8.269 1.00 67.40 1097 GLY A CA 1
ATOM 8710 C C . GLY A 1 565 ? 3.143 34.168 8.246 1.00 68.20 1097 GLY A C 1
ATOM 8711 O O . GLY A 1 565 ? 2.262 33.813 9.039 1.00 71.58 1097 GLY A O 1
ATOM 8715 N N . LEU A 1 566 ? 3.663 33.309 7.382 1.00 69.75 1098 LEU A N 1
ATOM 8716 C CA . LEU A 1 566 ? 3.187 31.936 7.355 1.00 69.53 1098 LEU A CA 1
ATOM 8717 C C . LEU A 1 566 ? 3.494 31.268 8.682 1.00 71.15 1098 LEU A C 1
ATOM 8718 O O . LEU A 1 566 ? 4.656 31.183 9.085 1.00 68.58 1098 LEU A O 1
ATOM 8734 N N . SER A 1 567 ? 2.456 30.794 9.364 1.00 77.22 1099 SER A N 1
ATOM 8735 C CA . SER A 1 567 ? 2.658 30.098 10.627 1.00 70.46 1099 SER A CA 1
ATOM 8736 C C . SER A 1 567 ? 3.274 28.732 10.366 1.00 65.64 1099 SER A C 1
ATOM 8737 O O . SER A 1 567 ? 2.783 27.959 9.535 1.00 66.27 1099 SER A O 1
ATOM 8745 N N . ILE A 1 568 ? 4.354 28.437 11.078 1.00 66.71 1100 ILE A N 1
ATOM 8746 C CA . ILE A 1 568 ? 5.042 27.164 10.958 1.00 67.45 1100 ILE A CA 1
ATOM 8747 C C . ILE A 1 568 ? 5.144 26.541 12.338 1.00 72.34 1100 ILE A C 1
ATOM 8748 O O . ILE A 1 568 ? 5.617 27.185 13.281 1.00 66.52 1100 ILE A O 1
ATOM 8764 N N . ASP A 1 569 ? 4.695 25.296 12.457 1.00 72.61 1101 ASP A N 1
ATOM 8765 C CA . ASP A 1 569 ? 4.842 24.528 13.691 1.00 68.54 1101 ASP A CA 1
ATOM 8766 C C . ASP A 1 569 ? 6.247 23.947 13.690 1.00 59.59 1101 ASP A C 1
ATOM 8767 O O . ASP A 1 569 ? 6.498 22.869 13.153 1.00 64.57 1101 ASP A O 1
ATOM 8776 N N . TRP A 1 570 ? 7.181 24.675 14.302 1.00 61.70 1102 TRP A N 1
ATOM 8777 C CA . TRP A 1 570 ? 8.577 24.267 14.252 1.00 62.27 1102 TRP A CA 1
ATOM 8778 C C . TRP A 1 570 ? 8.820 22.939 14.945 1.00 66.22 1102 TRP A C 1
ATOM 8779 O O . TRP A 1 570 ? 9.880 22.339 14.751 1.00 65.47 1102 TRP A O 1
ATOM 8800 N N . ASN A 1 571 ? 7.880 22.469 15.767 1.00 64.92 1103 ASN A N 1
ATOM 8801 C CA . ASN A 1 571 ? 8.088 21.185 16.425 1.00 67.64 1103 ASN A CA 1
ATOM 8802 C C . ASN A 1 571 ? 8.160 20.049 15.415 1.00 69.97 1103 ASN A C 1
ATOM 8803 O O . ASN A 1 571 ? 8.919 19.093 15.613 1.00 78.34 1103 ASN A O 1
ATOM 8814 N N . LYS A 1 572 ? 7.405 20.142 14.315 1.00 76.39 1104 LYS A N 1
ATOM 8815 C CA . LYS A 1 572 ? 7.441 19.097 13.299 1.00 81.01 1104 LYS A CA 1
ATOM 8816 C C . LYS A 1 572 ? 8.828 18.934 12.698 1.00 78.81 1104 LYS A C 1
ATOM 8817 O O . LYS A 1 572 ? 9.113 17.897 12.094 1.00 86.94 1104 LYS A O 1
ATOM 8836 N N . LEU A 1 573 ? 9.696 19.931 12.861 1.00 78.56 1105 LEU A N 1
ATOM 8837 C CA . LEU A 1 573 ? 11.079 19.846 12.404 1.00 71.82 1105 LEU A CA 1
ATOM 8838 C C . LEU A 1 573 ? 11.839 18.705 13.067 1.00 77.73 1105 LEU A C 1
ATOM 8839 O O . LEU A 1 573 ? 12.850 18.246 12.520 1.00 75.89 1105 LEU A O 1
ATOM 8855 N N . TYR A 1 574 ? 11.370 18.225 14.217 1.00 80.35 1106 TYR A N 1
ATOM 8856 C CA . TYR A 1 574 ? 12.087 17.237 15.024 1.00 79.60 1106 TYR A CA 1
ATOM 8857 C C . TYR A 1 574 ? 11.227 15.981 15.117 1.00 89.93 1106 TYR A C 1
ATOM 8858 O O . TYR A 1 574 ? 10.393 15.842 16.016 1.00 87.58 1106 TYR A O 1
ATOM 8876 N N . GLN A 1 575 ? 11.435 15.062 14.174 1.00 110.19 1107 GLN A N 1
ATOM 8877 C CA . GLN A 1 575 ? 10.645 13.837 14.146 1.00 119.30 1107 GLN A CA 1
ATOM 8878 C C . GLN A 1 575 ? 11.095 12.875 15.237 1.00 125.70 1107 GLN A C 1
ATOM 8879 O O . GLN A 1 575 ? 10.264 12.296 15.946 1.00 124.91 1107 GLN A O 1
ATOM 8893 N N . GLU A 1 576 ? 12.402 12.710 15.393 1.00 126.93 1108 GLU A N 1
ATOM 8894 C CA . GLU A 1 576 ? 12.975 11.839 16.410 1.00 126.88 1108 GLU A CA 1
ATOM 8895 C C . GLU A 1 576 ? 13.644 12.703 17.470 1.00 119.69 1108 GLU A C 1
ATOM 8896 O O . GLU A 1 576 ? 14.495 13.541 17.151 1.00 120.20 1108 GLU A O 1
ATOM 8908 N N . GLU A 1 577 ? 13.243 12.504 18.724 1.00 115.98 1109 GLU A N 1
ATOM 8909 C CA . GLU A 1 577 ? 13.795 13.240 19.852 1.00 115.35 1109 GLU A CA 1
ATOM 8910 C C . GLU A 1 577 ? 13.381 14.704 19.799 1.00 107.37 1109 GLU A C 1
ATOM 8911 O O . GLU A 1 577 ? 12.523 15.094 19.002 1.00 113.60 1109 GLU A O 1
ATOM 8923 N N . GLN A 1 578 ? 13.994 15.517 20.656 1.00 85.43 1110 GLN A N 1
ATOM 8924 C CA . GLN A 1 578 ? 13.653 16.928 20.816 1.00 77.55 1110 GLN A CA 1
ATOM 8925 C C . GLN A 1 578 ? 14.903 17.579 21.366 1.00 71.74 1110 GLN A C 1
ATOM 8926 O O . GLN A 1 578 ? 15.568 16.974 22.217 1.00 65.32 1110 GLN A O 1
ATOM 8940 N N . PRO A 1 579 ? 15.287 18.765 20.885 1.00 65.79 1111 PRO A N 1
ATOM 8941 C CA . PRO A 1 579 ? 16.357 19.507 21.561 1.00 55.89 1111 PRO A CA 1
ATOM 8942 C C . PRO A 1 579 ? 15.905 20.061 22.900 1.00 56.85 1111 PRO A C 1
ATOM 8943 O O . PRO A 1 579 ? 14.740 19.904 23.285 1.00 61.60 1111 PRO A O 1
ATOM 8954 N N . GLY A 1 580 ? 16.807 20.711 23.615 1.00 55.69 1112 GLY A N 1
ATOM 8955 C CA . GLY A 1 580 ? 16.507 21.264 24.915 1.00 50.44 1112 GLY A CA 1
ATOM 8956 C C . GLY A 1 580 ? 16.335 22.770 24.862 1.00 45.50 1112 GLY A C 1
ATOM 8957 O O . GLY A 1 580 ? 16.911 23.443 24.019 1.00 48.23 1112 GLY A O 1
ATOM 8961 N N . ARG A 1 581 ? 15.510 23.293 25.762 1.00 46.26 1113 ARG A N 1
ATOM 8962 C CA . ARG A 1 581 ? 15.347 24.731 25.912 1.00 42.59 1113 ARG A CA 1
ATOM 8963 C C . ARG A 1 581 ? 16.530 25.293 26.694 1.00 42.60 1113 ARG A C 1
ATOM 8964 O O . ARG A 1 581 ? 17.032 24.642 27.618 1.00 44.52 1113 ARG A O 1
ATOM 8985 N N . ILE A 1 582 ? 16.989 26.494 26.307 1.00 43.03 1114 ILE A N 1
ATOM 8986 C CA . ILE A 1 582 ? 18.086 27.172 26.991 1.00 43.24 1114 ILE A CA 1
ATOM 8987 C C . ILE A 1 582 ? 17.768 28.649 27.180 1.00 46.75 1114 ILE A C 1
ATOM 8988 O O . ILE A 1 582 ? 16.942 29.230 26.468 1.00 43.10 1114 ILE A O 1
ATOM 9004 N N . SER A 1 583 ? 18.433 29.258 28.167 1.00 43.17 1115 SER A N 1
ATOM 9005 C CA . SER A 1 583 ? 18.313 30.698 28.358 1.00 42.69 1115 SER A CA 1
ATOM 9006 C C . SER A 1 583 ? 18.983 31.445 27.211 1.00 44.59 1115 SER A C 1
ATOM 9007 O O . SER A 1 583 ? 20.145 31.168 26.854 1.00 42.60 1115 SER A O 1
ATOM 9015 N N . LEU A 1 584 ? 18.271 32.423 26.668 1.00 42.12 1116 LEU A N 1
ATOM 9016 C CA . LEU A 1 584 ? 18.739 33.381 25.681 1.00 39.79 1116 LEU A CA 1
ATOM 9017 C C . LEU A 1 584 ? 18.136 34.723 26.059 1.00 39.73 1116 LEU A C 1
ATOM 9018 O O . LEU A 1 584 ? 17.184 34.780 26.846 1.00 39.91 1116 LEU A O 1
ATOM 9034 N N . PRO A 1 585 ? 18.659 35.824 25.520 1.00 44.01 1117 PRO A N 1
ATOM 9035 C CA . PRO A 1 585 ? 18.098 37.139 25.872 1.00 43.98 1117 PRO A CA 1
ATOM 9036 C C . PRO A 1 585 ? 16.607 37.212 25.580 1.00 47.20 1117 PRO A C 1
ATOM 9037 O O . PRO A 1 585 ? 16.095 36.574 24.658 1.00 42.10 1117 PRO A O 1
ATOM 9048 N N . THR A 1 586 ? 15.926 38.020 26.361 1.00 41.46 1118 THR A N 1
ATOM 9049 C CA . THR A 1 586 ? 14.471 38.156 26.330 1.00 38.57 1118 THR A CA 1
ATOM 9050 C C . THR A 1 586 ? 14.103 39.487 25.679 1.00 42.24 1118 THR A C 1
ATOM 9051 O O . THR A 1 586 ? 14.966 40.294 25.327 1.00 44.51 1118 THR A O 1
ATOM 9062 N N . TYR A 1 587 ? 12.792 39.707 25.495 1.00 40.58 1119 TYR A N 1
ATOM 9063 C CA . TYR A 1 587 ? 12.367 40.806 24.641 1.00 44.82 1119 TYR A CA 1
ATOM 9064 C C . TYR A 1 587 ? 12.887 42.142 25.173 1.00 40.82 1119 TYR A C 1
ATOM 9065 O O . TYR A 1 587 ? 12.727 42.436 26.370 1.00 43.80 1119 TYR A O 1
ATOM 9083 N N . PRO A 1 588 ? 13.486 42.971 24.336 1.00 44.73 1120 PRO A N 1
ATOM 9084 C CA . PRO A 1 588 ? 14.024 44.270 24.795 1.00 43.16 1120 PRO A CA 1
ATOM 9085 C C . PRO A 1 588 ? 12.938 45.342 24.754 1.00 42.84 1120 PRO A C 1
ATOM 9086 O O . PRO A 1 588 ? 12.842 46.143 23.832 1.00 45.86 1120 PRO A O 1
ATOM 9097 N N . PHE A 1 589 ? 12.107 45.313 25.790 1.00 44.14 1121 PHE A N 1
ATOM 9098 C CA . PHE A 1 589 ? 10.980 46.226 25.885 1.00 43.15 1121 PHE A CA 1
ATOM 9099 C C . PHE A 1 589 ? 11.420 47.661 25.687 1.00 48.37 1121 PHE A C 1
ATOM 9100 O O . PHE A 1 589 ? 12.488 48.074 26.135 1.00 44.14 1121 PHE A O 1
ATOM 9117 N N . ALA A 1 590 ? 10.580 48.427 25.000 1.00 45.85 1122 ALA A N 1
ATOM 9118 C CA . ALA A 1 590 ? 10.841 49.847 24.840 1.00 50.44 1122 ALA A CA 1
ATOM 9119 C C . ALA A 1 590 ? 10.943 50.498 26.211 1.00 43.69 1122 ALA A C 1
ATOM 9120 O O . ALA A 1 590 ? 10.186 50.165 27.128 1.00 48.43 1122 ALA A O 1
ATOM 9127 N N . LYS A 1 591 ? 11.890 51.426 26.351 1.00 46.89 1123 LYS A N 1
ATOM 9128 C CA . LYS A 1 591 ? 12.102 52.112 27.626 1.00 45.81 1123 LYS A CA 1
ATOM 9129 C C . LYS A 1 591 ? 11.494 53.508 27.547 1.00 43.86 1123 LYS A C 1
ATOM 9130 O O . LYS A 1 591 ? 12.174 54.510 27.374 1.00 47.21 1123 LYS A O 1
ATOM 9149 N N . GLU A 1 592 ? 10.186 53.559 27.683 1.00 47.95 1124 GLU A N 1
ATOM 9150 C CA . GLU A 1 592 ? 9.449 54.812 27.604 1.00 55.77 1124 GLU A CA 1
ATOM 9151 C C . GLU A 1 592 ? 8.936 55.158 28.992 1.00 45.67 1124 GLU A C 1
ATOM 9152 O O . GLU A 1 592 ? 8.432 54.297 29.702 1.00 45.88 1124 GLU A O 1
ATOM 9164 N N . SER A 1 593 ? 9.017 56.434 29.354 1.00 49.84 1125 SER A N 1
ATOM 9165 C CA . SER A 1 593 ? 8.633 56.847 30.698 1.00 47.73 1125 SER A CA 1
ATOM 9166 C C . SER A 1 593 ? 7.134 57.119 30.800 1.00 43.12 1125 SER A C 1
ATOM 9167 O O . SER A 1 593 ? 6.543 57.780 29.936 1.00 47.43 1125 SER A O 1
ATOM 9175 N N . TYR A 1 594 ? 6.533 56.664 31.893 1.00 42.27 1126 TYR A N 1
ATOM 9176 C CA . TYR A 1 594 ? 5.128 56.950 32.164 1.00 45.83 1126 TYR A CA 1
ATOM 9177 C C . TYR A 1 594 ? 4.974 57.272 33.637 1.00 44.16 1126 TYR A C 1
ATOM 9178 O O . TYR A 1 594 ? 5.432 56.510 34.492 1.00 43.50 1126 TYR A O 1
ATOM 9196 N N . TRP A 1 595 ? 4.322 58.398 33.928 1.00 47.33 1127 TRP A N 1
ATOM 9197 C CA . TRP A 1 595 ? 4.041 58.745 35.313 1.00 46.74 1127 TRP A CA 1
ATOM 9198 C C . TRP A 1 595 ? 2.765 59.565 35.404 1.00 47.23 1127 TRP A C 1
ATOM 9199 O O . TRP A 1 595 ? 2.368 60.254 34.456 1.00 52.03 1127 TRP A O 1
ATOM 9220 N N . THR A 1 596 ? 2.151 59.517 36.576 1.00 46.67 1128 THR A N 1
ATOM 9221 C CA . THR A 1 596 ? 0.868 60.191 36.778 1.00 45.41 1128 THR A CA 1
ATOM 9222 C C . THR A 1 596 ? 1.067 61.533 37.468 1.00 68.61 1128 THR A C 1
ATOM 9223 O O . THR A 1 596 ? 2.165 62.089 37.465 1.00 73.22 1128 THR A O 1
ATOM 9234 N N . HIS A 1 597 ? -0.011 62.071 38.041 1.00 96.39 1129 HIS A N 1
ATOM 9235 C CA . HIS A 1 597 ? 0.016 63.298 38.827 1.00 110.71 1129 HIS A CA 1
ATOM 9236 C C . HIS A 1 597 ? -0.780 63.073 40.109 1.00 102.90 1129 HIS A C 1
ATOM 9237 O O . HIS A 1 597 ? -1.916 62.584 40.067 1.00 81.28 1129 HIS A O 1
ATOM 9251 N N . ALA A 1 598 ? -0.172 63.402 41.249 1.00 103.55 1130 ALA A N 1
ATOM 9252 C CA . ALA A 1 598 ? -0.855 63.335 42.544 1.00 103.83 1130 ALA A CA 1
ATOM 9253 C C . ALA A 1 598 ? -1.601 64.639 42.868 1.00 109.75 1130 ALA A C 1
ATOM 9254 O O . ALA A 1 598 ? -1.003 65.713 42.992 1.00 108.90 1130 ALA A O 1
#

Organism: Brevibacillus brevis (strain 47 / JCM 6285 / NBRC 100599) (NCBI:txid358681)

Radius of gyration: 24.78 Å; Cα contacts (8 Å, |Δi|>4): 1442; chains: 1; bounding box: 43×64×73 Å

Foldseek 3Di:
DAQAKKFFQFKFKFFQCAHTLVRVLVLQQVVAARKDFDDVVQPDLVVADDCDFLDFSHFPARMAQATPLLQFAFVVVLPHDQVRSQLDDSQLRVQLVQLCQRLLQQLFALCRLDVVLLEEEFEEDADWPAVNTDPQQSSFVVNCVSSVHDAHTDYDYPLLRQLVSVQVQSVCCVVVSHQKYKGAYWFHDRHCVVRSVCRSVQQDDRDSFQQQQAAPQRHWHETTMTMITMMHRPVVCQVVQGDGLWMWQFKFKDFQPDDPDFLQEHLQGLLVRVLVRCVSSVHQLLQAAEEAEQRRRHPRPNQSRQSSVQNNNVVRDQDAARHEYAYCCRRRIRNRRRRQVSSVSNVSSCLVVQKDGAHPNHPPGHPVHDRRRGRYDHHHHIDGNAFDWDQDPNDTDGHFHKYKYKHARSRGMIMMIIITRDDDDPDPPVPQQFAPVNWAKAKFADQDDVQRLVQLVQQLVVCVVVVPWRSCRQQNRSSRQRSDDHYFWMKMAIGRIVVRVSVQSVCVNVPPPDGPRMETAGQVPPVVVQVPPPVDCVVVVVVLVCLVVPVVVVVRNVVNNPNDHPCQSNPPDDGHHHRGGGGGPRDSDGHHDDD

Nearest PDB structures (foldseek):
  7zm9-assembly1_A  TM=1.001E+00  e=0.000E+00  Brevibacillus brevis NBRC 100599
  7zsk-assembly1_C  TM=9.941E-01  e=0.000E+00  Brevibacillus brevis NBRC 100599
  7zsk-assembly1_D  TM=9.985E-01  e=0.000E+00  Brevibacillus brevis NBRC 100599
  4kc5-assembly2_D  TM=9.056E-01  e=2.747E-70  Mycetohabitans rhizoxinica
  4kc5-assembly1_A  TM=9.003E-01  e=2.030E-69  Mycetohabitans rhizoxinica

Secondary structure (DSSP, 8-state):
-----EEEEEEEEEBTTBSSHHHHHHHHHTT----EEPPTTT--GGGTB-SSTT-TT-BS--EEB--TTTTEE-GGGGT--HHHHHHS-HHHHHHHHHHHHHHHHHT--TTTT-TT--EEEEEE-----STT---HHHHHHHHHHHTT--S-EEEE----HHHHHHHHHHHHHHHTS-SEEEEEEEE---SHHHHHHHHHTT-B-SSS---TTBTT---BPBB-EEEEEEEEEHHHHHHTT---SEEEEEEEEEE--S-SSTT---HHHHHHHHHHHHHHHT--GGG--EEE------TTHHHHHHHHHHHHHHTT----S-EEEE-THHHH-B-GGGHHHHHHHHHHHHHHHTEEPPPSS-SSBPTT--GGGSSEEE--S-EE-PPPEEEETTEEEE---EEEEEEE-TTSEEEEEEEE----------TT---SSS-EEEEEEESSHHHHHHHHHHHHHHHHHTT--GGGHHHHHHHHHHSS---SEEEEEEESSHHHHHHHHHHHHTT-S--TTEEEEETTTSHHHHHHHSSSHHHHHHHHHHHHHT-HHHHHHHHTTT----GGGG-SSS--------------EE-----

Solvent-accessible surface area: 24362 Å² total